Protein AF-0000000080794152 (afdb_homodimer)

Solvent-accessible surface area (backbone atoms only — not comparable to full-atom values): 25504 Å² total; per-residue (Å²): 90,45,61,63,56,52,50,54,46,45,37,73,80,30,39,64,84,64,28,57,64,90,76,50,50,65,43,78,78,38,82,53,78,50,68,40,54,34,35,38,38,38,52,56,74,42,70,65,34,49,52,49,33,61,73,71,66,41,31,27,32,39,20,33,47,50,93,55,58,63,91,72,94,69,84,49,83,88,36,44,62,61,52,52,29,52,76,67,35,24,21,33,36,14,54,43,60,17,41,44,53,59,45,28,46,50,60,47,50,74,67,30,90,64,70,64,40,59,94,72,27,33,26,65,38,85,44,29,49,44,54,45,50,50,53,50,31,69,69,57,66,52,84,63,39,38,36,28,67,10,83,91,50,54,56,77,35,60,38,58,29,31,35,37,30,49,28,64,59,66,66,93,64,93,50,58,46,18,37,34,43,29,4,44,67,52,64,69,53,50,52,51,20,24,77,39,44,14,25,36,41,32,52,40,33,57,45,41,46,52,57,39,49,65,60,51,49,53,54,48,40,70,65,36,72,84,43,48,78,42,69,53,84,63,49,69,61,69,68,42,79,80,90,44,62,64,55,54,50,52,46,45,38,74,80,30,38,65,83,66,29,56,65,89,75,50,50,64,42,77,77,38,82,54,80,49,66,40,52,33,36,37,38,37,51,56,74,42,69,65,33,48,52,49,33,60,73,70,67,41,30,26,32,41,21,34,46,49,94,56,60,60,91,72,94,70,84,49,81,89,36,44,61,61,52,52,29,51,75,67,35,24,21,33,34,14,53,44,59,16,40,43,56,60,46,29,45,51,60,46,50,73,67,34,88,65,70,66,40,60,93,73,28,33,27,63,37,86,43,29,49,43,54,45,50,50,52,50,31,68,69,56,66,53,85,64,40,38,36,28,67,10,83,91,51,53,56,77,35,59,40,59,29,31,34,36,31,47,28,63,59,66,65,93,64,92,49,59,46,18,38,35,42,29,4,44,67,52,66,69,53,50,53,50,20,26,77,40,43,14,26,38,42,32,52,41,34,56,47,41,46,52,58,40,48,66,61,51,49,53,56,49,40,70,65,36,72,84,41,49,78,42,70,55,83,61,48,69,60,67,67,41,79,82

Structure (mmCIF, N/CA/C/O backbone):
data_AF-0000000080794152-model_v1
#
loop_
_entity.id
_entity.type
_entity.pdbx_description
1 polymer 'Similarity to NGG1-INTERACTING FACTOR 3'
#
loop_
_atom_site.group_PDB
_atom_site.id
_atom_site.type_symbol
_atom_site.label_atom_id
_atom_site.label_alt_id
_atom_site.label_comp_id
_atom_site.label_asym_id
_atom_site.label_entity_id
_atom_site.label_seq_id
_atom_site.pdbx_PDB_ins_code
_atom_site.Cartn_x
_atom_site.Cartn_y
_atom_site.Cartn_z
_atom_site.occupancy
_atom_site.B_iso_or_equiv
_atom_site.auth_seq_id
_atom_site.auth_comp_id
_atom_site.auth_asym_id
_atom_site.auth_atom_id
_atom_site.pdbx_PDB_model_num
ATOM 1 N N . MET A 1 1 ? 9.07 -32.656 -22.5 1 68.69 1 MET A N 1
ATOM 2 C CA . MET A 1 1 ? 7.805 -31.953 -22.312 1 68.69 1 MET A CA 1
ATOM 3 C C . MET A 1 1 ? 8.031 -30.469 -22.078 1 68.69 1 MET A C 1
ATOM 5 O O . MET A 1 1 ? 8.945 -30.078 -21.328 1 68.69 1 MET A O 1
ATOM 9 N N . SER A 1 2 ? 7.188 -29.578 -22.812 1 87.44 2 SER A N 1
ATOM 10 C CA . SER A 1 2 ? 7.574 -28.188 -23.078 1 87.44 2 SER A CA 1
ATOM 11 C C . SER A 1 2 ? 6.754 -27.219 -22.234 1 87.44 2 SER A C 1
ATOM 13 O O . SER A 1 2 ? 5.781 -27.609 -21.594 1 87.44 2 SER A O 1
ATOM 15 N N . ILE A 1 3 ? 7.242 -26.125 -22.062 1 95.5 3 ILE A N 1
ATOM 16 C CA . ILE A 1 3 ? 6.555 -25.016 -21.406 1 95.5 3 ILE A CA 1
ATOM 17 C C . ILE A 1 3 ? 5.195 -24.797 -22.062 1 95.5 3 ILE A C 1
ATOM 19 O O . ILE A 1 3 ? 4.254 -24.328 -21.422 1 95.5 3 ILE A O 1
ATOM 23 N N . HIS A 1 4 ? 5.051 -25.234 -23.312 1 95.38 4 HIS A N 1
ATOM 24 C CA . HIS A 1 4 ? 3.791 -25.078 -24.031 1 95.38 4 HIS A CA 1
ATOM 25 C C . HIS A 1 4 ? 2.74 -26.062 -23.531 1 95.38 4 HIS A C 1
ATOM 27 O O . HIS A 1 4 ? 1.548 -25.75 -23.516 1 95.38 4 HIS A O 1
ATOM 33 N N . GLU A 1 5 ? 3.229 -27.219 -23.188 1 95.88 5 GLU A N 1
ATOM 34 C CA . GLU A 1 5 ? 2.314 -28.172 -22.578 1 95.88 5 GLU A CA 1
ATOM 35 C C . GLU A 1 5 ? 1.789 -27.641 -21.234 1 95.88 5 GLU A C 1
ATOM 37 O O . GLU A 1 5 ? 0.61 -27.812 -20.922 1 95.88 5 GLU A O 1
ATOM 42 N N . VAL A 1 6 ? 2.658 -27.047 -20.484 1 96.38 6 VAL A N 1
ATOM 43 C CA . VAL A 1 6 ? 2.285 -26.438 -19.219 1 96.38 6 VAL A CA 1
ATOM 44 C C . VAL A 1 6 ? 1.256 -25.344 -19.453 1 96.38 6 VAL A C 1
ATOM 46 O O . VAL A 1 6 ? 0.24 -25.266 -18.75 1 96.38 6 VAL A O 1
ATOM 49 N N . SER A 1 7 ? 1.511 -24.547 -20.422 1 96.19 7 SER A N 1
ATOM 50 C CA . SER A 1 7 ? 0.61 -23.469 -20.781 1 96.19 7 SER A CA 1
ATOM 51 C C . SER A 1 7 ? -0.778 -23.984 -21.125 1 96.19 7 SER A C 1
ATOM 53 O O . SER A 1 7 ? -1.786 -23.438 -20.672 1 96.19 7 SER A O 1
ATOM 55 N N . LYS A 1 8 ? -0.819 -25.031 -21.922 1 95.75 8 LYS A N 1
ATOM 56 C CA . LYS A 1 8 ? -2.088 -25.625 -22.328 1 95.75 8 LYS A CA 1
ATOM 57 C C . LYS A 1 8 ? -2.838 -26.188 -21.141 1 95.75 8 LYS A C 1
ATOM 59 O O . LYS A 1 8 ? -4.066 -26.094 -21.062 1 95.75 8 LYS A O 1
ATOM 64 N N . ALA A 1 9 ? -2.104 -26.812 -20.297 1 96.06 9 ALA A N 1
ATOM 65 C CA . ALA A 1 9 ? -2.711 -27.375 -19.094 1 96.06 9 ALA A CA 1
ATOM 66 C C . ALA A 1 9 ? -3.375 -26.297 -18.25 1 96.06 9 ALA A C 1
ATOM 68 O O . ALA A 1 9 ? -4.508 -26.453 -17.797 1 96.06 9 ALA A O 1
ATOM 69 N N . ILE A 1 10 ? -2.715 -25.172 -18.016 1 96.12 10 ILE A N 1
ATOM 70 C CA . ILE A 1 10 ? -3.254 -24.078 -17.219 1 96.12 10 ILE A CA 1
ATOM 71 C C . ILE A 1 10 ? -4.453 -23.453 -17.938 1 96.12 10 ILE A C 1
ATOM 73 O O . ILE A 1 10 ? -5.445 -23.094 -17.297 1 96.12 10 ILE A O 1
ATOM 77 N N . ASP A 1 11 ? -4.355 -23.406 -19.219 1 94.62 11 ASP A N 1
ATOM 78 C CA . ASP A 1 11 ? -5.434 -22.844 -20.031 1 94.62 11 ASP A CA 1
ATOM 79 C C . ASP A 1 11 ? -6.738 -23.609 -19.797 1 94.62 11 ASP A C 1
ATOM 81 O O . ASP A 1 11 ? -7.824 -23.047 -19.984 1 94.62 11 ASP A O 1
ATOM 85 N N . ARG A 1 12 ? -6.656 -24.828 -19.438 1 94.62 12 ARG A N 1
ATOM 86 C CA . ARG A 1 12 ? -7.836 -25.672 -19.25 1 94.62 12 ARG A CA 1
ATOM 87 C C . ARG A 1 12 ? -8.617 -25.25 -18 1 94.62 12 ARG A C 1
ATOM 89 O O . ARG A 1 12 ? -9.836 -25.453 -17.938 1 94.62 12 ARG A O 1
ATOM 96 N N . PHE A 1 13 ? -7.902 -24.625 -17.016 1 93.69 13 PHE A N 1
ATOM 97 C CA . PHE A 1 13 ? -8.648 -24.219 -15.836 1 93.69 13 PHE A CA 1
ATOM 98 C C . PHE A 1 13 ? -8.523 -22.719 -15.602 1 93.69 13 PHE A C 1
ATOM 100 O O . PHE A 1 13 ? -9.242 -22.156 -14.773 1 93.69 13 PHE A O 1
ATOM 107 N N . ALA A 1 14 ? -7.703 -22.078 -16.281 1 92.75 14 ALA A N 1
ATOM 108 C CA . ALA A 1 14 ? -7.562 -20.625 -16.281 1 92.75 14 ALA A CA 1
ATOM 109 C C . ALA A 1 14 ? -7.215 -20.109 -17.688 1 92.75 14 ALA A C 1
ATOM 111 O O . ALA A 1 14 ? -6.043 -19.891 -18 1 92.75 14 ALA A O 1
ATOM 112 N N . SER A 1 15 ? -8.156 -19.797 -18.422 1 88.69 15 SER A N 1
ATOM 113 C CA . SER A 1 15 ? -7.977 -19.438 -19.812 1 88.69 15 SER A CA 1
ATOM 114 C C . SER A 1 15 ? -7.227 -18.109 -19.953 1 88.69 15 SER A C 1
ATOM 116 O O . SER A 1 15 ? -7.629 -17.109 -19.359 1 88.69 15 SER A O 1
ATOM 118 N N . LEU A 1 16 ? -6.246 -18.125 -20.781 1 87.75 16 LEU A N 1
ATOM 119 C CA . LEU A 1 16 ? -5.438 -16.922 -20.984 1 87.75 16 LEU A CA 1
ATOM 120 C C . LEU A 1 16 ? -6.242 -15.836 -21.688 1 87.75 16 LEU A C 1
ATOM 122 O O . LEU A 1 16 ? -5.879 -14.664 -21.641 1 87.75 16 LEU A O 1
ATOM 126 N N . ARG A 1 17 ? -7.258 -16.25 -22.312 1 82.38 17 ARG A N 1
ATOM 127 C CA . ARG A 1 17 ? -8.117 -15.305 -23.016 1 82.38 17 ARG A CA 1
ATOM 128 C C . ARG A 1 17 ? -8.805 -14.359 -22.031 1 82.38 17 ARG A C 1
ATOM 130 O O . ARG A 1 17 ? -9.266 -13.281 -22.422 1 82.38 17 ARG A O 1
ATOM 137 N N . ARG A 1 18 ? -8.836 -14.789 -20.812 1 82 18 ARG A N 1
ATOM 138 C CA . ARG A 1 18 ? -9.523 -14.008 -19.781 1 82 18 ARG A CA 1
ATOM 139 C C . ARG A 1 18 ? -8.594 -12.961 -19.188 1 82 18 ARG A C 1
ATOM 141 O O . ARG A 1 18 ? -9.023 -12.117 -18.391 1 82 18 ARG A O 1
ATOM 148 N N . ALA A 1 19 ? -7.387 -12.977 -19.562 1 81.31 19 ALA A N 1
ATOM 149 C CA . ALA A 1 19 ? -6.418 -12.047 -19 1 81.31 19 ALA A CA 1
ATOM 150 C C . ALA A 1 19 ? -6.695 -10.617 -19.469 1 81.31 19 ALA A C 1
ATOM 152 O O . ALA A 1 19 ? -7.289 -10.414 -20.531 1 81.31 19 ALA A O 1
ATOM 153 N N . LYS A 1 20 ? -6.32 -9.711 -18.641 1 74.88 20 LYS A N 1
ATOM 154 C CA . LYS A 1 20 ? -6.465 -8.297 -18.984 1 74.88 20 LYS A CA 1
ATOM 155 C C . LYS A 1 20 ? -5.359 -7.852 -19.938 1 74.88 20 LYS A C 1
ATOM 157 O O . LYS A 1 20 ? -4.371 -7.25 -19.516 1 74.88 20 LYS A O 1
ATOM 162 N N . THR A 1 21 ? -5.566 -7.902 -21.141 1 70.81 21 THR A N 1
ATOM 163 C CA . THR A 1 21 ? -4.492 -7.828 -22.125 1 70.81 21 THR A CA 1
ATOM 164 C C . THR A 1 21 ? -4.109 -6.375 -22.406 1 70.81 21 THR A C 1
ATOM 166 O O . THR A 1 21 ? -3.062 -6.105 -22.984 1 70.81 21 THR A O 1
ATOM 169 N N . ASP A 1 22 ? -4.898 -5.48 -21.891 1 70.94 22 ASP A N 1
ATOM 170 C CA . ASP A 1 22 ? -4.582 -4.082 -22.156 1 70.94 22 ASP A CA 1
ATOM 171 C C . ASP A 1 22 ? -3.26 -3.68 -21.5 1 70.94 22 ASP A C 1
ATOM 173 O O . ASP A 1 22 ? -2.498 -2.891 -22.062 1 70.94 22 ASP A O 1
ATOM 177 N N . TRP A 1 23 ? -3.023 -4.223 -20.328 1 77.25 23 TRP A N 1
ATOM 178 C CA . TRP A 1 23 ? -1.806 -3.828 -19.625 1 77.25 23 TRP A CA 1
ATOM 179 C C . TRP A 1 23 ? -1.003 -5.051 -19.203 1 77.25 23 TRP A C 1
ATOM 181 O O . TRP A 1 23 ? 0.151 -4.93 -18.781 1 77.25 23 TRP A O 1
ATOM 191 N N . ASP A 1 24 ? -1.591 -6.117 -19.5 1 82.44 24 ASP A N 1
ATOM 192 C CA . ASP A 1 24 ? -1.047 -7.375 -18.984 1 82.44 24 ASP A CA 1
ATOM 193 C C . ASP A 1 24 ? -0.151 -8.047 -20.031 1 82.44 24 ASP A C 1
ATOM 195 O O . ASP A 1 24 ? -0.257 -7.762 -21.219 1 82.44 24 ASP A O 1
ATOM 199 N N . ASN A 1 25 ? 0.896 -8.859 -19.531 1 87.75 25 ASN A N 1
ATOM 200 C CA . ASN A 1 25 ? 1.755 -9.688 -20.375 1 87.75 25 ASN A CA 1
ATOM 201 C C . ASN A 1 25 ? 1.734 -11.148 -19.938 1 87.75 25 ASN A C 1
ATOM 203 O O . ASN A 1 25 ? 2.604 -11.586 -19.172 1 87.75 25 ASN A O 1
ATOM 207 N N . VAL A 1 26 ? 0.812 -11.883 -20.5 1 91.88 26 VAL A N 1
ATOM 208 C CA . VAL A 1 26 ? 0.609 -13.258 -20.078 1 91.88 26 VAL A CA 1
ATOM 209 C C . VAL A 1 26 ? 1.117 -14.219 -21.141 1 91.88 26 VAL A C 1
ATOM 211 O O . VAL A 1 26 ? 1.343 -13.82 -22.297 1 91.88 26 VAL A O 1
ATOM 214 N N . GLY A 1 27 ? 1.324 -15.484 -20.766 1 93.69 27 GLY A N 1
ATOM 215 C CA . GLY A 1 27 ? 1.751 -16.531 -21.688 1 93.69 27 GLY A CA 1
ATOM 216 C C . GLY A 1 27 ? 3.197 -16.938 -21.484 1 93.69 27 GLY A C 1
ATOM 217 O O . GLY A 1 27 ? 3.752 -16.781 -20.391 1 93.69 27 GLY A O 1
ATOM 218 N N . VAL A 1 28 ? 3.688 -17.594 -22.531 1 95.81 28 VAL A N 1
ATOM 219 C CA . VAL A 1 28 ? 5.086 -18 -22.5 1 95.81 28 VAL A CA 1
ATOM 220 C C . VAL A 1 28 ? 5.988 -16.781 -22.688 1 95.81 28 VAL A C 1
ATOM 222 O O . VAL A 1 28 ? 6.008 -16.188 -23.766 1 95.81 28 VAL A O 1
ATOM 225 N N . ILE A 1 29 ? 6.695 -16.484 -21.641 1 96.12 29 ILE A N 1
ATOM 226 C CA . ILE A 1 29 ? 7.539 -15.289 -21.688 1 96.12 29 ILE A CA 1
ATOM 227 C C . ILE A 1 29 ? 8.938 -15.656 -22.172 1 96.12 29 ILE A C 1
ATOM 229 O O . ILE A 1 29 ? 9.562 -14.906 -22.906 1 96.12 29 ILE A O 1
ATOM 233 N N . VAL A 1 30 ? 9.406 -16.797 -21.688 1 96.56 30 VAL A N 1
ATOM 234 C CA . VAL A 1 30 ? 10.703 -17.328 -22.094 1 96.56 30 VAL A CA 1
ATOM 235 C C . VAL A 1 30 ? 10.539 -18.781 -22.562 1 96.56 30 VAL A C 1
ATOM 237 O O . VAL A 1 30 ? 10.031 -19.625 -21.812 1 96.56 30 VAL A O 1
ATOM 240 N N . ASP A 1 31 ? 10.906 -19.047 -23.766 1 96.81 31 ASP A N 1
ATOM 241 C CA . ASP A 1 31 ? 11.031 -20.391 -24.312 1 96.81 31 ASP A CA 1
ATOM 242 C C . ASP A 1 31 ? 12.469 -20.688 -24.719 1 96.81 31 ASP A C 1
ATOM 244 O O . ASP A 1 31 ? 12.906 -20.312 -25.797 1 96.81 31 ASP A O 1
ATOM 248 N N . SER A 1 32 ? 13.117 -21.359 -23.844 1 95.38 32 SER A N 1
ATOM 249 C CA . SER A 1 32 ? 14.523 -21.672 -24.094 1 95.38 32 SER A CA 1
ATOM 250 C C . SER A 1 32 ? 14.672 -22.938 -24.938 1 95.38 32 SER A C 1
ATOM 252 O O . SER A 1 32 ? 15.781 -23.266 -25.359 1 95.38 32 SER A O 1
ATOM 254 N N . GLY A 1 33 ? 13.609 -23.625 -25.125 1 94.31 33 GLY A N 1
ATOM 255 C CA . GLY A 1 33 ? 13.625 -24.828 -25.922 1 94.31 33 GLY A CA 1
ATOM 256 C C . GLY A 1 33 ? 13.914 -26.078 -25.125 1 94.31 33 GLY A C 1
ATOM 257 O O . GLY A 1 33 ? 13.883 -27.188 -25.656 1 94.31 33 GLY A O 1
ATOM 258 N N . THR A 1 34 ? 14.133 -25.891 -23.875 1 95.56 34 THR A N 1
ATOM 259 C CA . THR A 1 34 ? 14.461 -27.016 -23.016 1 95.56 34 THR A CA 1
ATOM 260 C C . THR A 1 34 ? 13.203 -27.812 -22.656 1 95.56 34 THR A C 1
ATOM 262 O O . THR A 1 34 ? 12.125 -27.234 -22.5 1 95.56 34 THR A O 1
ATOM 265 N N . GLN A 1 35 ? 13.469 -29.141 -22.531 1 95.38 35 GLN A N 1
ATOM 266 C CA . GLN A 1 35 ? 12.391 -30.031 -22.094 1 95.38 35 GLN A CA 1
ATOM 267 C C . GLN A 1 35 ? 12.625 -30.531 -20.672 1 95.38 35 GLN A C 1
ATOM 269 O O . GLN A 1 35 ? 13.766 -30.797 -20.281 1 95.38 35 GLN A O 1
ATOM 274 N N . ASP A 1 36 ? 11.516 -30.531 -19.906 1 95.56 36 ASP A N 1
ATOM 275 C CA . ASP A 1 36 ? 11.594 -30.953 -18.516 1 95.56 36 ASP A CA 1
ATOM 276 C C . ASP A 1 36 ? 10.219 -31.375 -17.984 1 95.56 36 ASP A C 1
ATOM 278 O O . ASP A 1 36 ? 9.195 -30.875 -18.469 1 95.56 36 ASP A O 1
ATOM 282 N N . LYS A 1 37 ? 10.211 -32.281 -17.062 1 96.44 37 LYS A N 1
ATOM 283 C CA . LYS A 1 37 ? 8.961 -32.719 -16.469 1 96.44 37 LYS A CA 1
ATOM 284 C C . LYS A 1 37 ? 8.797 -32.156 -15.055 1 96.44 37 LYS A C 1
ATOM 286 O O . LYS A 1 37 ? 7.977 -32.625 -14.273 1 96.44 37 LYS A O 1
ATOM 291 N N . LYS A 1 38 ? 9.602 -31.172 -14.734 1 97.69 38 LYS A N 1
ATOM 292 C CA . LYS A 1 38 ? 9.492 -30.469 -13.461 1 97.69 38 LYS A CA 1
ATOM 293 C C . LYS A 1 38 ? 8.977 -29.062 -13.656 1 97.69 38 LYS A C 1
ATOM 295 O O . LYS A 1 38 ? 9.305 -28.406 -14.648 1 97.69 38 LYS A O 1
ATOM 300 N N . ILE A 1 39 ? 8.164 -28.625 -12.727 1 98.25 39 ILE A N 1
ATOM 301 C CA . ILE A 1 39 ? 7.617 -27.281 -12.727 1 98.25 39 ILE A CA 1
ATOM 302 C C . ILE A 1 39 ? 7.84 -26.625 -11.367 1 98.25 39 ILE A C 1
ATOM 304 O O . ILE A 1 39 ? 7.645 -27.266 -10.328 1 98.25 39 ILE A O 1
ATOM 308 N N . LEU A 1 40 ? 8.289 -25.469 -11.344 1 98.62 40 LEU A N 1
ATOM 309 C CA . LEU A 1 40 ? 8.305 -24.656 -10.133 1 98.62 40 LEU A CA 1
ATOM 310 C C . LEU A 1 40 ? 7.238 -23.562 -10.195 1 98.62 40 LEU A C 1
ATOM 312 O O . LEU A 1 40 ? 7.23 -22.75 -11.125 1 98.62 40 LEU A O 1
ATOM 316 N N . LEU A 1 41 ? 6.336 -23.625 -9.227 1 98.56 41 LEU A N 1
ATOM 317 C CA . LEU A 1 41 ? 5.305 -22.594 -9.078 1 98.56 41 LEU A CA 1
ATOM 318 C C . LEU A 1 41 ? 5.758 -21.5 -8.125 1 98.56 41 LEU A C 1
ATOM 320 O O . LEU A 1 41 ? 6.285 -21.781 -7.047 1 98.56 41 LEU A O 1
ATOM 324 N N . THR A 1 42 ? 5.555 -20.25 -8.555 1 98.75 42 THR A N 1
ATOM 325 C CA . THR A 1 42 ? 5.949 -19.109 -7.723 1 98.75 42 THR A CA 1
ATOM 326 C C . THR A 1 42 ? 5.094 -17.891 -8.039 1 98.75 42 THR A C 1
ATOM 328 O O . THR A 1 42 ? 4.457 -17.828 -9.086 1 98.75 42 THR A O 1
ATOM 331 N N . ILE A 1 43 ? 5.016 -16.938 -7.113 1 98.75 43 ILE A N 1
ATOM 332 C CA . ILE A 1 43 ? 4.348 -15.672 -7.383 1 98.75 43 ILE A CA 1
ATOM 333 C C . ILE A 1 43 ? 5.312 -14.727 -8.086 1 98.75 43 ILE A C 1
ATOM 335 O O . ILE A 1 43 ? 5.047 -14.281 -9.211 1 98.75 43 ILE A O 1
ATOM 339 N N . ASP A 1 44 ? 6.402 -14.5 -7.402 1 98.5 44 ASP A N 1
ATOM 340 C CA . ASP A 1 44 ? 7.445 -13.633 -7.949 1 98.5 44 ASP A CA 1
ATOM 341 C C . ASP A 1 44 ? 8.711 -14.438 -8.258 1 98.5 44 ASP A C 1
ATOM 343 O O . ASP A 1 44 ? 9.266 -15.086 -7.375 1 98.5 44 ASP A O 1
ATOM 347 N N . LEU A 1 45 ? 9.117 -14.391 -9.484 1 98.31 45 LEU A N 1
ATOM 348 C CA . LEU A 1 45 ? 10.398 -14.992 -9.844 1 98.31 45 LEU A CA 1
ATOM 349 C C . LEU A 1 45 ? 11.547 -14.023 -9.57 1 98.31 45 LEU A C 1
ATOM 351 O O . LEU A 1 45 ? 11.984 -13.305 -10.477 1 98.31 45 LEU A O 1
ATOM 355 N N . THR A 1 46 ? 12.016 -14.094 -8.367 1 96.94 46 THR A N 1
ATOM 356 C CA . THR A 1 46 ? 13.125 -13.266 -7.918 1 96.94 46 THR A CA 1
ATOM 357 C C . THR A 1 46 ? 14.445 -14.016 -8.023 1 96.94 46 THR A C 1
ATOM 359 O O . THR A 1 46 ? 14.469 -15.188 -8.43 1 96.94 46 THR A O 1
ATOM 362 N N . GLU A 1 47 ? 15.523 -13.328 -7.668 1 95.62 47 GLU A N 1
ATOM 363 C CA . GLU A 1 47 ? 16.844 -13.953 -7.746 1 95.62 47 GLU A CA 1
ATOM 364 C C . GLU A 1 47 ? 16.922 -15.188 -6.848 1 95.62 47 GLU A C 1
ATOM 366 O O . GLU A 1 47 ? 17.391 -16.25 -7.281 1 95.62 47 GLU A O 1
ATOM 371 N N . PRO A 1 48 ? 16.406 -15.078 -5.594 1 96.88 48 PRO A N 1
ATOM 372 C CA . PRO A 1 48 ? 16.438 -16.281 -4.754 1 96.88 48 PRO A CA 1
ATOM 373 C C . PRO A 1 48 ? 15.633 -17.438 -5.348 1 96.88 48 PRO A C 1
ATOM 375 O O . PRO A 1 48 ? 16.031 -18.594 -5.227 1 96.88 48 PRO A O 1
ATOM 378 N N . VAL A 1 49 ? 14.57 -17.125 -6.023 1 98.25 49 VAL A N 1
ATOM 379 C CA . VAL A 1 49 ? 13.734 -18.156 -6.625 1 98.25 49 VAL A CA 1
ATOM 380 C C . VAL A 1 49 ? 14.445 -18.766 -7.84 1 98.25 49 VAL A C 1
ATOM 382 O O . VAL A 1 49 ? 14.375 -19.969 -8.07 1 98.25 49 VAL A O 1
ATOM 385 N N . LEU A 1 50 ? 15.062 -17.906 -8.617 1 98.25 50 LEU A N 1
ATOM 386 C CA . LEU A 1 50 ? 15.852 -18.406 -9.742 1 98.25 50 LEU A CA 1
ATOM 387 C C . LEU A 1 50 ? 16.938 -19.359 -9.266 1 98.25 50 LEU A C 1
ATOM 389 O O . LEU A 1 50 ? 17.125 -20.422 -9.852 1 98.25 50 LEU A O 1
ATOM 393 N N . GLU A 1 51 ? 17.609 -18.953 -8.227 1 97.81 51 GLU A N 1
ATOM 394 C CA . GLU A 1 51 ? 18.625 -19.828 -7.652 1 97.81 51 GLU A CA 1
ATOM 395 C C . GLU A 1 51 ? 18.031 -21.156 -7.203 1 97.81 51 GLU A C 1
ATOM 397 O O . GLU A 1 51 ? 18.656 -22.219 -7.379 1 97.81 51 GLU A O 1
ATOM 402 N N . GLU A 1 52 ? 16.875 -21.094 -6.621 1 98.31 52 GLU A N 1
ATOM 403 C CA . GLU A 1 52 ? 16.156 -22.297 -6.223 1 98.31 52 GLU A CA 1
ATOM 404 C C . GLU A 1 52 ? 15.883 -23.203 -7.426 1 98.31 52 GLU A C 1
ATOM 406 O O . GLU A 1 52 ? 16.062 -24.422 -7.348 1 98.31 52 GLU A O 1
ATOM 411 N N . CYS A 1 53 ? 15.461 -22.641 -8.5 1 97.44 53 CYS A N 1
ATOM 412 C CA . CYS A 1 53 ? 15.188 -23.359 -9.734 1 97.44 53 CYS A CA 1
ATOM 413 C C . CYS A 1 53 ? 16.438 -24.078 -10.242 1 97.44 53 CYS A C 1
ATOM 415 O O . CYS A 1 53 ? 16.391 -25.25 -10.586 1 97.44 53 CYS A O 1
ATOM 417 N N . ILE A 1 54 ? 17.531 -23.328 -10.25 1 97.81 54 ILE A N 1
ATOM 418 C CA . ILE A 1 54 ? 18.812 -23.859 -10.727 1 97.81 54 ILE A CA 1
ATOM 419 C C . ILE A 1 54 ? 19.25 -25.016 -9.836 1 97.81 54 ILE A C 1
ATOM 421 O O . ILE A 1 54 ? 19.641 -26.078 -10.328 1 97.81 54 ILE A O 1
ATOM 425 N N . HIS A 1 55 ? 19.125 -24.828 -8.578 1 98 55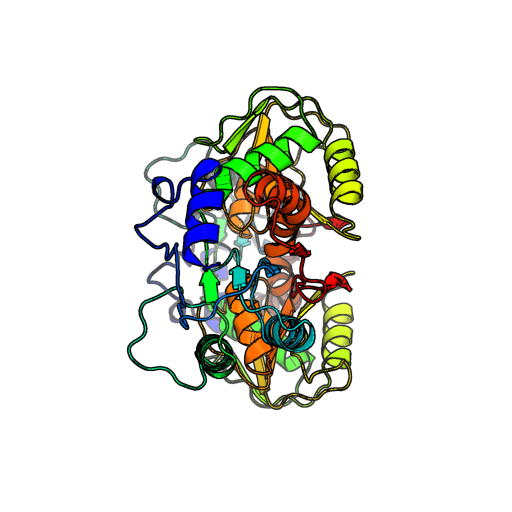 HIS A N 1
ATOM 426 C CA . HIS A 1 55 ? 19.531 -25.828 -7.605 1 98 55 HIS A CA 1
ATOM 427 C C . HIS A 1 55 ? 18.703 -27.109 -7.742 1 98 55 HIS A C 1
ATOM 429 O O . HIS A 1 55 ? 19.25 -28.219 -7.633 1 98 55 HIS A O 1
ATOM 435 N N . LEU A 1 56 ? 17.406 -26.984 -7.996 1 97.69 56 LEU A N 1
ATOM 436 C CA . LEU A 1 56 ? 16.5 -28.109 -8.094 1 97.69 56 LEU A CA 1
ATOM 437 C C . LEU A 1 56 ? 16.578 -28.75 -9.477 1 97.69 56 LEU A C 1
ATOM 439 O O . LEU A 1 56 ? 16.016 -29.828 -9.695 1 97.69 56 LEU A O 1
ATOM 443 N N . GLY A 1 57 ? 17.266 -28.062 -10.406 1 97.38 57 GLY A N 1
ATOM 444 C CA . GLY A 1 57 ? 17.344 -28.547 -11.773 1 97.38 57 GLY A CA 1
ATOM 445 C C . GLY A 1 57 ? 16.047 -28.438 -12.531 1 97.38 57 GLY A C 1
ATOM 446 O O . GLY A 1 57 ? 15.781 -29.234 -13.438 1 97.38 57 GLY A O 1
ATOM 447 N N . VAL A 1 58 ? 15.18 -27.531 -12.141 1 97.81 58 VAL A N 1
ATOM 448 C CA . VAL A 1 58 ? 13.891 -27.328 -12.789 1 97.81 58 VAL A CA 1
ATOM 449 C C . VAL A 1 58 ? 14.07 -26.438 -14.023 1 97.81 58 VAL A C 1
ATOM 451 O O . VAL A 1 58 ? 14.789 -25.438 -13.977 1 97.81 58 VAL A O 1
ATOM 454 N N . LYS A 1 59 ? 13.359 -26.844 -15.102 1 98.12 59 LYS A N 1
ATOM 455 C CA . LYS A 1 59 ? 13.539 -26.062 -16.328 1 98.12 59 LYS A CA 1
ATOM 456 C C . LYS A 1 59 ? 12.242 -25.391 -16.734 1 98.12 59 LYS A C 1
ATOM 458 O O . LYS A 1 59 ? 12.219 -24.641 -17.719 1 98.12 59 LYS A O 1
ATOM 463 N N . ASN A 1 60 ? 11.094 -25.625 -16.078 1 98.38 60 ASN A N 1
ATOM 464 C CA . ASN A 1 60 ? 9.836 -24.922 -16.312 1 98.38 60 ASN A CA 1
ATOM 465 C C . ASN A 1 60 ? 9.367 -24.172 -15.078 1 98.38 60 ASN A C 1
ATOM 467 O O . ASN A 1 60 ? 9.148 -24.781 -14.023 1 98.38 60 ASN A O 1
ATOM 471 N N . VAL A 1 61 ? 9.234 -22.859 -15.25 1 98.69 61 VAL A N 1
ATOM 472 C CA . VAL A 1 61 ? 8.734 -22.047 -14.156 1 98.69 61 VAL A CA 1
ATOM 473 C C . VAL A 1 61 ? 7.371 -21.453 -14.523 1 98.69 61 VAL A C 1
ATOM 475 O O . VAL A 1 61 ? 7.191 -20.953 -15.633 1 98.69 61 VAL A O 1
ATOM 478 N N . VAL A 1 62 ? 6.434 -21.625 -13.656 1 98.44 62 VAL A N 1
ATOM 479 C CA . VAL A 1 62 ? 5.188 -20.875 -13.719 1 98.44 62 VAL A CA 1
ATOM 480 C C . VAL A 1 62 ? 5.223 -19.734 -12.695 1 98.44 62 VAL A C 1
ATOM 482 O O . VAL A 1 62 ? 5.055 -19.953 -11.5 1 98.44 62 VAL A O 1
ATOM 485 N N . ALA A 1 63 ? 5.469 -18.594 -13.172 1 98.5 63 ALA A N 1
ATOM 486 C CA . ALA A 1 63 ? 5.48 -17.391 -12.344 1 98.5 63 ALA A CA 1
ATOM 487 C C . ALA A 1 63 ? 4.188 -16.609 -12.5 1 98.5 63 ALA A C 1
ATOM 489 O O . ALA A 1 63 ? 3.832 -16.203 -13.609 1 98.5 63 ALA A O 1
ATOM 490 N N . TYR A 1 64 ? 3.561 -16.375 -11.398 1 98.38 64 TYR A N 1
ATOM 491 C CA . TYR A 1 64 ? 2.307 -15.633 -11.477 1 98.38 64 TYR A CA 1
ATOM 492 C C . TYR A 1 64 ? 2.531 -14.25 -12.078 1 98.38 64 TYR A C 1
ATOM 494 O O . TYR A 1 64 ? 1.865 -13.867 -13.047 1 98.38 64 TYR A O 1
ATOM 502 N N . HIS A 1 65 ? 3.471 -13.492 -11.5 1 97.88 65 HIS A N 1
ATOM 503 C CA . HIS A 1 65 ? 3.807 -12.188 -12.055 1 97.88 65 HIS A CA 1
ATOM 504 C C . HIS A 1 65 ? 4.758 -12.312 -13.234 1 97.88 65 HIS A C 1
ATOM 506 O O . HIS A 1 65 ? 5.703 -13.102 -13.203 1 97.88 65 HIS A O 1
ATOM 512 N N . PRO A 1 66 ? 4.555 -11.508 -14.273 1 95.75 66 PRO A N 1
ATOM 513 C CA . PRO A 1 66 ? 5.469 -11.547 -15.422 1 95.75 66 PRO A CA 1
ATOM 514 C C . PRO A 1 66 ? 6.848 -10.977 -15.086 1 95.75 66 PRO A C 1
ATOM 516 O O . PRO A 1 66 ? 6.953 -10 -14.344 1 95.75 66 PRO A O 1
ATOM 519 N N . ILE A 1 67 ? 7.848 -11.625 -15.656 1 95.25 67 ILE A N 1
ATOM 520 C CA . ILE A 1 67 ? 9.203 -11.117 -15.484 1 95.25 67 ILE A CA 1
ATOM 521 C C . ILE A 1 67 ? 9.508 -10.078 -16.562 1 95.25 67 ILE A C 1
ATOM 523 O O . ILE A 1 67 ? 10.516 -9.375 -16.484 1 95.25 67 ILE A O 1
ATOM 527 N N . ILE A 1 68 ? 8.711 -10.047 -17.531 1 92.69 68 ILE A N 1
ATOM 528 C CA . ILE A 1 68 ? 8.641 -8.961 -18.5 1 92.69 68 ILE A CA 1
ATOM 529 C C . ILE A 1 68 ? 7.219 -8.406 -18.547 1 92.69 68 ILE A C 1
ATOM 531 O O . ILE A 1 68 ? 6.328 -8.992 -19.172 1 92.69 68 ILE A O 1
ATOM 535 N N . PHE A 1 69 ? 7.082 -7.273 -17.875 1 87.88 69 PHE A N 1
ATOM 536 C CA . PHE A 1 69 ? 5.738 -6.715 -17.781 1 87.88 69 PHE A CA 1
ATOM 537 C C . PHE A 1 69 ? 5.465 -5.785 -18.969 1 87.88 69 PHE A C 1
ATOM 539 O O . PHE A 1 69 ? 4.371 -5.805 -19.531 1 87.88 69 PHE A O 1
ATOM 546 N N . LYS A 1 70 ? 6.465 -5.059 -19.312 1 86.5 70 LYS A N 1
ATOM 547 C CA . LYS A 1 70 ? 6.414 -4.184 -20.484 1 86.5 70 LYS A CA 1
ATOM 548 C C . LYS A 1 70 ? 7.477 -4.566 -21.5 1 86.5 70 LYS A C 1
ATOM 550 O O . LYS A 1 70 ? 8.547 -5.062 -21.141 1 86.5 70 LYS A O 1
ATOM 555 N N . ALA A 1 71 ? 7.137 -4.25 -22.688 1 88.94 71 ALA A N 1
ATOM 556 C CA . ALA A 1 71 ? 8.062 -4.578 -23.766 1 88.94 71 ALA A CA 1
ATOM 557 C C . ALA A 1 71 ? 9.445 -3.992 -23.5 1 88.94 71 ALA A C 1
ATOM 559 O O . ALA A 1 71 ? 9.562 -2.865 -23.016 1 88.94 71 ALA A O 1
ATOM 560 N N . VAL A 1 72 ? 10.359 -4.805 -23.812 1 91.19 72 VAL A N 1
ATOM 561 C CA . VAL A 1 72 ? 11.734 -4.371 -23.578 1 91.19 72 VAL A CA 1
ATOM 562 C C . VAL A 1 72 ? 12.477 -4.266 -24.922 1 91.19 72 VAL A C 1
ATOM 564 O O . VAL A 1 72 ? 12.234 -5.059 -25.828 1 91.19 72 VAL A O 1
ATOM 567 N N . LYS A 1 73 ? 13.414 -3.227 -25.031 1 88.62 73 LYS A N 1
ATOM 568 C CA . LYS A 1 73 ? 14.234 -3.023 -26.219 1 88.62 73 LYS A CA 1
ATOM 569 C C . LYS A 1 73 ? 15.656 -3.527 -26 1 88.62 73 LYS A C 1
ATOM 571 O O . LYS A 1 73 ? 16.406 -3.723 -26.969 1 88.62 73 LYS A O 1
ATOM 576 N N . LYS A 1 74 ? 16.016 -3.645 -24.797 1 88 74 LYS A N 1
ATOM 577 C CA . LYS A 1 74 ? 17.344 -4.086 -24.406 1 88 74 LYS A CA 1
ATOM 578 C C . LYS A 1 74 ? 17.281 -5.023 -23.203 1 88 74 LYS A C 1
ATOM 580 O O . LYS A 1 74 ? 16.375 -4.91 -22.375 1 88 74 LYS A O 1
ATOM 585 N N . LEU A 1 75 ? 18.109 -5.98 -23.188 1 89.75 75 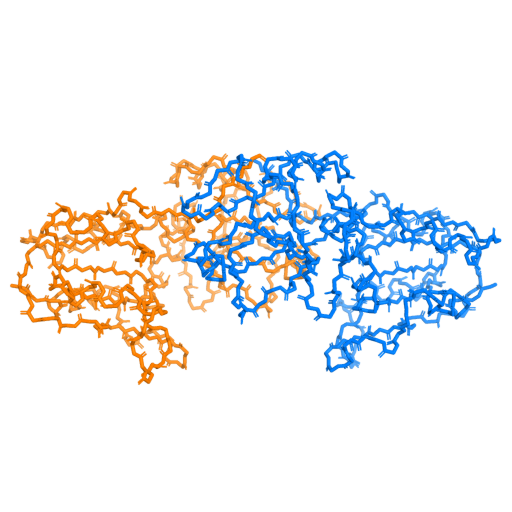LEU A N 1
ATOM 586 C CA . LEU A 1 75 ? 18.25 -6.871 -22.031 1 89.75 75 LEU A CA 1
ATOM 587 C C . LEU A 1 75 ? 19.531 -6.566 -21.281 1 89.75 75 LEU A C 1
ATOM 589 O O . LEU A 1 75 ? 20.609 -7.059 -21.641 1 89.75 75 LEU A O 1
ATOM 593 N N . GLY A 1 76 ? 19.406 -5.773 -20.312 1 87.12 76 GLY A N 1
ATOM 594 C CA . GLY A 1 76 ? 20.547 -5.391 -19.5 1 87.12 76 GLY A CA 1
ATOM 595 C C . GLY A 1 76 ? 20.391 -5.781 -18.047 1 87.12 76 GLY A C 1
ATOM 596 O O . GLY A 1 76 ? 19.828 -6.828 -17.734 1 87.12 76 GLY A O 1
ATOM 597 N N . SER A 1 77 ? 21.016 -5.039 -17.234 1 82.88 77 SER A N 1
ATOM 598 C CA . SER A 1 77 ? 21.062 -5.352 -15.812 1 82.88 77 SER A CA 1
ATOM 599 C C . SER A 1 77 ? 19.656 -5.355 -15.203 1 82.88 77 SER A C 1
ATOM 601 O O . SER A 1 77 ? 19.391 -6.117 -14.273 1 82.88 77 SER A O 1
ATOM 603 N N . LYS A 1 78 ? 18.797 -4.676 -15.82 1 81.88 78 LYS A N 1
ATOM 604 C CA . LYS A 1 78 ? 17.422 -4.605 -15.328 1 81.88 78 LYS A CA 1
ATOM 605 C C . LYS A 1 78 ? 16.656 -5.891 -15.625 1 81.88 78 LYS A C 1
ATOM 607 O O . LYS A 1 78 ? 15.656 -6.195 -14.969 1 81.88 78 LYS A O 1
ATOM 612 N N . GLU A 1 79 ? 17.047 -6.566 -16.562 1 91.19 79 GLU A N 1
ATOM 613 C CA . GLU A 1 79 ? 16.406 -7.805 -16.984 1 91.19 79 GLU A CA 1
ATOM 614 C C . GLU A 1 79 ? 17.219 -9.023 -16.562 1 91.19 79 GLU A C 1
ATOM 616 O O . GLU A 1 79 ? 17.25 -10.031 -17.266 1 91.19 79 GLU A O 1
ATOM 621 N N . SER A 1 80 ? 17.891 -8.93 -15.477 1 92.5 80 SER A N 1
ATOM 622 C CA . SER A 1 80 ? 18.797 -9.961 -15.008 1 92.5 80 SER A CA 1
ATOM 623 C C . SER A 1 80 ? 18.078 -11.297 -14.844 1 92.5 80 SER A C 1
ATOM 625 O O . SER A 1 80 ? 18.672 -12.359 -15.102 1 92.5 80 SER A O 1
ATOM 627 N N . ILE A 1 81 ? 16.875 -11.266 -14.438 1 96 81 ILE A N 1
ATOM 628 C CA . ILE A 1 81 ? 16.125 -12.5 -14.234 1 96 81 ILE A CA 1
ATOM 629 C C . ILE A 1 81 ? 15.891 -13.188 -15.578 1 96 81 ILE A C 1
ATOM 631 O O . ILE A 1 81 ? 16.062 -14.398 -15.703 1 96 81 ILE A O 1
ATOM 635 N N . VAL A 1 82 ? 15.523 -12.406 -16.562 1 96 82 VAL A N 1
ATOM 636 C CA . VAL A 1 82 ? 15.305 -12.938 -17.906 1 96 82 VAL A CA 1
ATOM 637 C C . VAL A 1 82 ? 16.594 -13.578 -18.438 1 96 82 VAL A C 1
ATOM 639 O O . VAL A 1 82 ? 16.578 -14.711 -18.906 1 96 82 VAL A O 1
ATOM 642 N N . ILE A 1 83 ? 17.656 -12.844 -18.281 1 96.25 83 ILE A N 1
ATOM 643 C CA . ILE A 1 83 ? 18.969 -13.312 -18.734 1 96.25 83 ILE A CA 1
ATOM 644 C C . ILE A 1 83 ? 19.344 -14.594 -18 1 96.25 83 ILE A C 1
ATOM 646 O O . ILE A 1 83 ? 19.797 -15.562 -18.609 1 96.25 83 ILE A O 1
ATOM 650 N N . GLY A 1 84 ? 19.109 -14.57 -16.703 1 97.12 84 GLY A N 1
ATOM 651 C CA . GLY A 1 84 ? 19.406 -15.75 -15.898 1 97.12 84 GLY A CA 1
ATOM 652 C C . GLY A 1 84 ? 18.625 -16.969 -16.328 1 97.12 84 GLY A C 1
ATOM 653 O O . GLY A 1 84 ? 19.172 -18.078 -16.406 1 97.12 84 GLY A O 1
ATOM 654 N N . CYS A 1 85 ? 17.391 -16.797 -16.641 1 97.62 85 CYS A N 1
ATOM 655 C CA . CYS A 1 85 ? 16.562 -17.906 -17.109 1 97.62 85 CYS A CA 1
ATOM 656 C C . CYS A 1 85 ? 17.109 -18.469 -18.422 1 97.62 85 CYS A C 1
ATOM 658 O O . CYS A 1 85 ? 17.297 -19.688 -18.547 1 97.62 85 CYS A O 1
ATOM 660 N N . ILE A 1 86 ? 17.422 -17.625 -19.328 1 96.44 86 ILE A N 1
ATOM 661 C CA . ILE A 1 86 ? 17.891 -18.031 -20.641 1 96.44 86 ILE A CA 1
ATOM 662 C C . ILE A 1 86 ? 19.219 -18.766 -20.516 1 96.44 86 ILE A C 1
ATOM 664 O O . ILE A 1 86 ? 19.406 -19.844 -21.078 1 96.44 86 ILE A O 1
ATOM 668 N N . LYS A 1 87 ? 20.094 -18.203 -19.734 1 97.25 87 LYS A N 1
ATOM 669 C CA . LYS A 1 87 ? 21.422 -18.766 -19.562 1 97.25 87 LYS A CA 1
ATOM 670 C C . LYS A 1 87 ? 21.344 -20.188 -18.984 1 97.25 87 LYS A C 1
ATOM 672 O O . LYS A 1 87 ? 22.219 -21.016 -19.234 1 97.25 87 LYS A O 1
ATOM 677 N N . ASN A 1 88 ? 20.312 -20.438 -18.266 1 98 88 ASN A N 1
ATOM 678 C CA . ASN A 1 88 ? 20.219 -21.719 -17.562 1 98 88 ASN A CA 1
ATOM 679 C C . ASN A 1 88 ? 19.188 -22.641 -18.219 1 98 88 ASN A C 1
ATOM 681 O O . ASN A 1 88 ? 18.812 -23.656 -17.641 1 98 88 ASN A O 1
ATOM 685 N N . GLY A 1 89 ? 18.703 -22.25 -19.375 1 97.69 89 GLY A N 1
ATOM 686 C CA . GLY A 1 89 ? 17.766 -23.078 -20.109 1 97.69 89 GLY A CA 1
ATOM 687 C C . GLY A 1 89 ? 16.406 -23.188 -19.438 1 97.69 89 GLY A C 1
ATOM 688 O O . GLY A 1 89 ? 15.758 -24.234 -19.516 1 97.69 89 GLY A O 1
ATOM 689 N N . ILE A 1 90 ? 16.047 -22.156 -18.719 1 98.12 90 ILE A N 1
ATOM 690 C CA . ILE A 1 90 ? 14.797 -22.172 -17.969 1 98.12 90 ILE A CA 1
ATOM 691 C C . ILE A 1 90 ? 13.695 -21.5 -18.797 1 98.12 90 ILE A C 1
ATOM 693 O O . ILE A 1 90 ? 13.883 -20.406 -19.328 1 98.12 90 ILE A O 1
ATOM 697 N N . ASN A 1 91 ? 12.555 -22.188 -18.922 1 98.31 91 ASN A N 1
ATOM 698 C CA . ASN A 1 91 ? 11.344 -21.641 -19.516 1 98.31 91 ASN A CA 1
ATOM 699 C C . ASN A 1 91 ? 10.461 -20.953 -18.469 1 98.31 91 ASN A C 1
ATOM 701 O O . ASN A 1 91 ? 10.438 -21.375 -17.312 1 98.31 91 ASN A O 1
ATOM 705 N N . VAL A 1 92 ? 9.75 -19.875 -18.938 1 98.44 92 VAL A N 1
ATOM 706 C CA . VAL A 1 92 ? 8.867 -19.188 -18 1 98.44 92 VAL A CA 1
ATOM 707 C C . VAL A 1 92 ? 7.496 -18.969 -18.641 1 98.44 92 VAL A C 1
ATOM 709 O O . VAL A 1 92 ? 7.395 -18.438 -19.75 1 98.44 92 VAL A O 1
ATOM 712 N N . PHE A 1 93 ? 6.504 -19.438 -17.938 1 97.81 93 PHE A N 1
ATOM 713 C CA . PHE A 1 93 ? 5.109 -19.156 -18.281 1 97.81 93 PHE A CA 1
ATOM 714 C C . PHE A 1 93 ? 4.449 -18.297 -17.203 1 97.81 93 PHE A C 1
ATOM 716 O O . PHE A 1 93 ? 4.684 -18.516 -16 1 97.81 93 PHE A O 1
ATOM 723 N N . THR A 1 94 ? 3.648 -17.328 -17.625 1 97.19 94 THR A N 1
ATOM 724 C CA . THR A 1 94 ? 2.963 -16.438 -16.703 1 97.19 94 THR A CA 1
ATOM 725 C C . THR A 1 94 ? 1.467 -16.391 -17 1 97.19 94 THR A C 1
ATOM 727 O O . THR A 1 94 ? 1.049 -15.906 -18.047 1 97.19 94 THR A O 1
ATOM 730 N N . PRO A 1 95 ? 0.693 -16.781 -16.047 1 96.31 95 PRO A N 1
ATOM 731 C CA . PRO A 1 95 ? -0.757 -16.656 -16.219 1 96.31 95 PRO A CA 1
ATOM 732 C C . PRO A 1 95 ? -1.298 -15.312 -15.758 1 96.31 95 PRO A C 1
ATOM 734 O O . PRO A 1 95 ? -2.234 -14.781 -16.359 1 96.31 95 PRO A O 1
ATOM 737 N N . HIS A 1 96 ? -0.771 -14.758 -14.68 1 95.12 96 HIS A N 1
ATOM 738 C CA . HIS A 1 96 ? -1.102 -13.477 -14.055 1 95.12 96 HIS A CA 1
ATOM 739 C C . HIS A 1 96 ? -2.609 -13.32 -13.891 1 95.12 96 HIS A C 1
ATOM 741 O O . HIS A 1 96 ? -3.244 -14.086 -13.164 1 95.12 96 HIS A O 1
ATOM 747 N N . SER A 1 97 ? -3.256 -12.391 -14.664 1 93.81 97 SER A N 1
ATOM 748 C CA . SER A 1 97 ? -4.645 -12.023 -14.406 1 93.81 97 SER A CA 1
ATOM 749 C C . SER A 1 97 ? -5.602 -13.125 -14.844 1 93.81 97 SER A C 1
ATOM 751 O O . SER A 1 97 ? -6.758 -13.156 -14.406 1 93.81 97 SER A O 1
ATOM 753 N N . ALA A 1 98 ? -5.141 -14.031 -15.68 1 94.06 98 ALA A N 1
ATOM 754 C CA . ALA A 1 98 ? -5.977 -15.156 -16.094 1 94.06 98 ALA A CA 1
ATOM 755 C C . ALA A 1 98 ? -6.324 -16.047 -14.898 1 94.06 98 ALA A C 1
ATOM 757 O O . ALA A 1 98 ? -7.352 -16.734 -14.906 1 94.06 98 ALA A O 1
ATOM 758 N N . LEU A 1 99 ? -5.527 -16.016 -13.898 1 96.19 99 LEU A N 1
ATOM 759 C CA . LEU A 1 99 ? -5.738 -16.875 -12.727 1 96.19 99 LEU A CA 1
ATOM 760 C C . LEU A 1 99 ? -6.582 -16.156 -11.68 1 96.19 99 LEU A C 1
ATOM 762 O O . LEU A 1 99 ? -7.055 -16.766 -10.727 1 96.19 99 LEU A O 1
ATOM 766 N N . ASP A 1 100 ? -6.793 -14.875 -11.812 1 96.25 100 ASP A N 1
ATOM 767 C CA . ASP A 1 100 ? -7.441 -14.062 -10.789 1 96.25 100 ASP A CA 1
ATOM 768 C C . ASP A 1 100 ? -8.797 -14.648 -10.398 1 96.25 100 ASP A C 1
ATOM 770 O O . ASP A 1 100 ? -9.109 -14.789 -9.219 1 96.25 100 ASP A O 1
ATOM 774 N N . PRO A 1 101 ? -9.625 -14.984 -11.383 1 95.94 101 PRO A N 1
ATOM 775 C CA . PRO A 1 101 ? -10.938 -15.516 -11.016 1 95.94 101 PRO A CA 1
ATOM 776 C C . PRO A 1 101 ? -10.852 -16.766 -10.141 1 95.94 101 PRO A C 1
ATOM 778 O O . PRO A 1 101 ? -11.578 -16.891 -9.156 1 95.94 101 PRO A O 1
ATOM 781 N N . LEU A 1 102 ? -9.969 -17.609 -10.469 1 96.56 102 LEU A N 1
ATOM 782 C CA . LEU A 1 102 ? -9.781 -18.844 -9.703 1 96.56 102 LEU A CA 1
ATOM 783 C C . LEU A 1 102 ? -9.289 -18.531 -8.289 1 96.56 102 LEU A C 1
ATOM 785 O O . LEU A 1 102 ? -9.789 -19.109 -7.32 1 96.56 102 LEU A O 1
ATOM 789 N N . MET A 1 103 ? -8.359 -17.672 -8.18 1 98 103 MET A N 1
ATOM 790 C CA . MET A 1 103 ? -7.77 -17.328 -6.891 1 98 103 MET A CA 1
ATOM 791 C C . MET A 1 103 ? -8.789 -16.625 -6 1 98 103 MET A C 1
ATOM 793 O O . MET A 1 103 ? -8.922 -16.953 -4.82 1 98 103 MET A O 1
ATOM 797 N N . ASN A 1 104 ? -9.508 -15.664 -6.57 1 98.31 104 ASN A N 1
ATOM 798 C CA . ASN A 1 104 ? -10.516 -14.938 -5.805 1 98.31 104 ASN A CA 1
ATOM 799 C C . ASN A 1 104 ? -11.617 -15.867 -5.297 1 98.31 104 ASN A C 1
ATOM 801 O O . ASN A 1 104 ? -12.031 -15.773 -4.141 1 98.31 104 ASN A O 1
ATOM 805 N N . THR A 1 105 ? -12.016 -16.781 -6.156 1 97.75 105 THR A N 1
ATOM 806 C CA . THR A 1 105 ? -13.047 -17.734 -5.777 1 97.75 105 THR A CA 1
ATOM 807 C C . THR A 1 105 ? -12.547 -18.656 -4.664 1 97.75 105 THR A C 1
ATOM 809 O O . THR A 1 105 ? -13.273 -18.938 -3.709 1 97.75 105 THR A O 1
ATOM 812 N N . TYR A 1 106 ? -11.367 -19.094 -4.797 1 97.94 106 TYR A N 1
ATOM 813 C CA . TYR A 1 106 ? -10.773 -19.969 -3.799 1 97.94 106 TYR A CA 1
ATOM 814 C C . TYR A 1 106 ? -10.734 -19.297 -2.432 1 97.94 106 TYR A C 1
ATOM 816 O O . TYR A 1 106 ? -11.125 -19.891 -1.428 1 97.94 106 TYR A O 1
ATOM 824 N N . VAL A 1 107 ? -10.227 -18.047 -2.359 1 98.56 107 VAL A N 1
ATOM 825 C CA . VAL A 1 107 ? -10.117 -17.312 -1.105 1 98.56 107 VAL A CA 1
ATOM 826 C C . VAL A 1 107 ? -11.5 -17.094 -0.511 1 98.56 107 VAL A C 1
ATOM 828 O O . VAL A 1 107 ? -11.703 -17.25 0.694 1 98.56 107 VAL A O 1
ATOM 831 N N . TYR A 1 108 ? -12.461 -16.75 -1.344 1 98.62 108 TYR A N 1
ATOM 832 C CA . TYR A 1 108 ? -13.836 -16.562 -0.888 1 98.62 108 TYR A CA 1
ATOM 833 C C . TYR A 1 108 ? -14.375 -17.844 -0.261 1 98.62 108 TYR A C 1
ATOM 835 O O . TYR A 1 108 ? -14.969 -17.812 0.818 1 98.62 108 TYR A O 1
ATOM 843 N N . ASN A 1 109 ? -14.086 -18.922 -0.894 1 97.94 109 ASN A N 1
ATOM 844 C CA . ASN A 1 109 ? -14.656 -20.203 -0.493 1 97.94 109 ASN A CA 1
ATOM 845 C C . ASN A 1 109 ? -13.992 -20.75 0.77 1 97.94 109 ASN A C 1
ATOM 847 O O . ASN A 1 109 ? -14.508 -21.672 1.401 1 97.94 109 ASN A O 1
ATOM 851 N N . MET A 1 110 ? -12.875 -20.219 1.148 1 97.62 110 MET A N 1
ATOM 852 C CA . MET A 1 110 ? -12.258 -20.578 2.422 1 97.62 110 MET A CA 1
ATOM 853 C C . MET A 1 110 ? -13.133 -20.141 3.594 1 97.62 110 MET A C 1
ATOM 855 O O . MET A 1 110 ? -13.102 -20.766 4.656 1 97.62 110 MET A O 1
ATOM 859 N N . ILE A 1 111 ? -13.922 -19.109 3.301 1 98 111 ILE A N 1
ATOM 860 C CA . ILE A 1 111 ? -14.609 -18.453 4.41 1 98 111 ILE A CA 1
ATOM 861 C C . ILE A 1 111 ? -16.125 -18.656 4.277 1 98 111 ILE A C 1
ATOM 863 O O . ILE A 1 111 ? -16.828 -18.781 5.281 1 98 111 ILE A O 1
ATOM 867 N N . ASN A 1 112 ? -16.562 -18.703 2.943 1 97.5 112 ASN A N 1
ATOM 868 C CA . ASN A 1 112 ? -18 -18.766 2.676 1 97.5 112 ASN A CA 1
ATOM 869 C C . ASN A 1 112 ? -18.344 -19.969 1.812 1 97.5 112 ASN A C 1
ATOM 871 O O . ASN A 1 112 ? -17.484 -20.531 1.14 1 97.5 112 ASN A O 1
ATOM 875 N N . SER A 1 113 ? -19.703 -20.375 1.787 1 93.19 113 SER A N 1
ATOM 876 C CA . SER A 1 113 ? -20.172 -21.5 0.982 1 93.19 113 SER A CA 1
ATOM 877 C C . SER A 1 113 ? -21.109 -21.047 -0.121 1 93.19 113 SER A C 1
ATOM 879 O O . SER A 1 113 ? -21.547 -21.844 -0.949 1 93.19 113 SER A O 1
ATOM 881 N N . GLY A 1 114 ? -21.391 -19.828 -0.327 1 90.31 114 GLY A N 1
ATOM 882 C CA . GLY A 1 114 ? -22.297 -19.328 -1.34 1 90.31 114 GLY A CA 1
ATOM 883 C C . GLY A 1 114 ? -21.609 -18.984 -2.648 1 90.31 114 GLY A C 1
ATOM 884 O O . GLY A 1 114 ? -20.422 -19.281 -2.824 1 90.31 114 GLY A O 1
ATOM 885 N N . PRO A 1 115 ? -22.422 -18.531 -3.576 1 94.75 115 PRO A N 1
ATOM 886 C CA . PRO A 1 115 ? -21.891 -18.188 -4.891 1 94.75 115 PRO A CA 1
ATOM 887 C C . PRO A 1 115 ? -20.969 -16.953 -4.848 1 94.75 115 PRO A C 1
ATOM 889 O O . PRO A 1 115 ? -21.297 -15.969 -4.188 1 94.75 115 PRO A O 1
ATOM 892 N N . PHE A 1 116 ? -19.812 -17.141 -5.418 1 96.5 116 PHE A N 1
ATOM 893 C CA . PHE A 1 116 ? -18.906 -16 -5.641 1 96.5 116 PHE A CA 1
ATOM 894 C C . PHE A 1 116 ? -18.984 -15.539 -7.09 1 96.5 116 PHE A C 1
ATOM 896 O O . PHE A 1 116 ? -18.812 -16.344 -8.016 1 96.5 116 PHE A O 1
ATOM 903 N N . PHE A 1 117 ? -19.266 -14.273 -7.293 1 96.12 117 PHE A N 1
ATOM 904 C CA . PHE A 1 117 ? -19.312 -13.68 -8.625 1 96.12 117 PHE A CA 1
ATOM 905 C C . PHE A 1 117 ? -17.969 -13.023 -8.969 1 96.12 117 PHE A C 1
ATOM 907 O O . PHE A 1 117 ? -17.781 -11.828 -8.742 1 96.12 117 PHE A O 1
ATOM 914 N N . TYR A 1 118 ? -17.172 -13.68 -9.633 1 91 118 TYR A N 1
ATOM 915 C CA . TYR A 1 118 ? -15.805 -13.234 -9.852 1 91 118 TYR A CA 1
ATOM 916 C C . TYR A 1 118 ? -15.773 -11.953 -10.68 1 91 118 TYR A C 1
ATOM 918 O O . TYR A 1 118 ? -14.891 -11.109 -10.484 1 91 118 TYR A O 1
ATOM 926 N N . LYS A 1 119 ? -16.766 -11.797 -11.57 1 91.69 119 LYS A N 1
ATOM 927 C CA . LYS A 1 119 ? -16.766 -10.594 -12.406 1 91.69 119 LYS A CA 1
ATOM 928 C C . LYS A 1 119 ? -16.969 -9.344 -11.562 1 91.69 119 LYS A C 1
ATOM 930 O O . LYS A 1 119 ? -16.5 -8.266 -11.914 1 91.69 119 LYS A O 1
ATOM 935 N N . LYS A 1 120 ? -17.578 -9.555 -10.461 1 94.06 120 LYS A N 1
ATOM 936 C CA . LYS A 1 120 ? -17.844 -8.43 -9.57 1 94.06 120 LYS A CA 1
ATOM 937 C C . LYS A 1 120 ? -16.969 -8.492 -8.328 1 94.06 120 LYS A C 1
ATOM 939 O O . LYS A 1 120 ? -17.062 -7.629 -7.449 1 94.06 120 LYS A O 1
ATOM 944 N N . ASN A 1 121 ? -16.219 -9.539 -8.211 1 97.81 121 ASN A N 1
ATOM 945 C CA . ASN A 1 121 ? -15.359 -9.781 -7.055 1 97.81 121 ASN A CA 1
ATOM 946 C C . ASN A 1 121 ? -16.156 -9.781 -5.75 1 97.81 121 ASN A C 1
ATOM 948 O O . ASN A 1 121 ? -15.703 -9.242 -4.742 1 97.81 121 ASN A O 1
ATOM 952 N N . CYS A 1 122 ? -17.281 -10.414 -5.789 1 97.94 122 CYS A N 1
ATOM 953 C CA . CYS A 1 122 ? -18.156 -10.281 -4.629 1 97.94 122 CYS A CA 1
ATOM 954 C C . CYS A 1 122 ? -19.016 -11.531 -4.445 1 97.94 122 CYS A C 1
ATOM 956 O O . CYS A 1 122 ? -19.281 -12.258 -5.406 1 97.94 122 CYS A O 1
ATOM 958 N N . GLY A 1 123 ? -19.375 -11.766 -3.23 1 98 123 GLY A N 1
ATOM 959 C CA . GLY A 1 123 ? -20.359 -12.773 -2.846 1 98 123 GLY A CA 1
ATOM 960 C C . GLY A 1 123 ? -20.969 -12.523 -1.485 1 98 123 GLY A C 1
ATOM 961 O O . GLY A 1 123 ? -20.531 -11.633 -0.751 1 98 123 GLY A O 1
ATOM 962 N N . PRO A 1 124 ? -22.047 -13.273 -1.167 1 97.81 124 PRO A N 1
ATOM 963 C CA . PRO A 1 124 ? -22.641 -13.125 0.163 1 97.81 124 PRO A CA 1
ATOM 964 C C . PRO A 1 124 ? -21.688 -13.508 1.285 1 97.81 124 PRO A C 1
ATOM 966 O O . PRO A 1 124 ? -20.859 -14.406 1.108 1 97.81 124 PRO A O 1
ATOM 969 N N . ASN A 1 125 ? -21.766 -12.828 2.369 1 98.31 125 ASN A N 1
ATOM 970 C CA . ASN A 1 125 ? -20.922 -13.125 3.521 1 98.31 125 ASN A CA 1
ATOM 971 C C . ASN A 1 125 ? -21.734 -13.695 4.68 1 98.31 125 ASN A C 1
ATOM 973 O O . ASN A 1 125 ? -22.781 -13.164 5.027 1 98.31 125 ASN A O 1
ATOM 977 N N . THR A 1 126 ? -21.188 -14.695 5.285 1 97.31 126 THR A N 1
ATOM 978 C CA . THR A 1 126 ? -21.859 -15.32 6.414 1 97.31 126 THR A CA 1
ATOM 979 C C . THR A 1 126 ? -20.938 -15.375 7.633 1 97.31 126 THR A C 1
ATOM 981 O O . THR A 1 126 ? -21.281 -15.984 8.648 1 97.31 126 THR A O 1
ATOM 984 N N . SER A 1 127 ? -19.828 -14.766 7.539 1 97.94 127 SER A N 1
ATOM 985 C CA . SER A 1 127 ? -18.812 -14.875 8.57 1 97.94 127 SER A CA 1
ATOM 986 C C . SER A 1 127 ? -18.594 -13.539 9.273 1 97.94 127 SER A C 1
ATOM 988 O O . SER A 1 127 ? -18.734 -12.477 8.664 1 97.94 127 SER A O 1
ATOM 990 N N . THR A 1 128 ? -18.25 -13.625 10.547 1 98.62 128 THR A N 1
ATOM 991 C CA . THR A 1 128 ? -17.797 -12.422 11.234 1 98.62 128 THR A CA 1
ATOM 992 C C . THR A 1 128 ? -16.406 -12.008 10.734 1 98.62 128 THR A C 1
ATOM 994 O O . THR A 1 128 ? -15.695 -12.812 10.133 1 98.62 128 THR A O 1
ATOM 997 N N . ILE A 1 129 ? -16.078 -10.789 10.992 1 98.38 129 ILE A N 1
ATOM 998 C CA . ILE A 1 129 ? -14.766 -10.281 10.617 1 98.38 129 ILE A CA 1
ATOM 999 C C . ILE A 1 129 ? -13.68 -11.07 11.344 1 98.38 129 ILE A C 1
ATOM 1001 O O . ILE A 1 129 ? -12.695 -11.492 10.727 1 98.38 129 ILE A O 1
ATOM 1005 N N . GLY A 1 130 ? -13.922 -11.297 12.609 1 98.19 130 GLY A N 1
ATOM 1006 C CA . GLY A 1 130 ? -12.961 -12.062 13.391 1 98.19 130 GLY A CA 1
ATOM 1007 C C . GLY A 1 130 ? -12.758 -13.477 12.875 1 98.19 130 GLY A C 1
ATOM 1008 O O . GLY A 1 130 ? -11.633 -13.961 12.812 1 98.19 130 GLY A O 1
ATOM 1009 N N . ASN A 1 131 ? -13.812 -14.094 12.516 1 98.44 131 ASN A N 1
ATOM 1010 C CA . ASN A 1 131 ? -13.719 -15.453 11.984 1 98.44 131 ASN A CA 1
ATOM 1011 C C . ASN A 1 131 ? -12.977 -15.484 10.648 1 98.44 131 ASN A C 1
ATOM 1013 O O . ASN A 1 131 ? -12.188 -16.391 10.398 1 98.44 131 ASN A O 1
ATOM 1017 N N . ALA A 1 132 ? -13.281 -14.523 9.82 1 98.38 132 ALA A N 1
ATOM 1018 C CA . ALA A 1 132 ? -12.57 -14.43 8.547 1 98.38 132 ALA A CA 1
ATOM 1019 C C . ALA A 1 132 ? -11.07 -14.328 8.766 1 98.38 132 ALA A C 1
ATOM 1021 O O . ALA A 1 132 ? -10.289 -15.031 8.125 1 98.38 132 ALA A O 1
ATOM 1022 N N . ILE A 1 133 ? -10.688 -13.492 9.703 1 97.94 133 ILE A N 1
ATOM 1023 C CA . ILE A 1 133 ? -9.273 -13.281 10.008 1 97.94 133 ILE A CA 1
ATOM 1024 C C . ILE A 1 133 ? -8.664 -14.586 10.516 1 97.94 133 ILE A C 1
ATOM 1026 O O . ILE A 1 133 ? -7.566 -14.969 10.102 1 97.94 133 ILE A O 1
ATOM 1030 N N . ARG A 1 134 ? -9.344 -15.234 11.352 1 97.69 134 ARG A N 1
ATOM 1031 C CA . ARG A 1 134 ? -8.859 -16.484 11.906 1 97.69 134 ARG A CA 1
ATOM 1032 C C . ARG A 1 134 ? -8.617 -17.516 10.805 1 97.69 134 ARG A C 1
ATOM 1034 O O . ARG A 1 134 ? -7.566 -18.156 10.766 1 97.69 134 ARG A O 1
ATOM 1041 N N . ILE A 1 135 ? -9.555 -17.672 9.969 1 98.12 135 ILE A N 1
ATOM 1042 C CA . ILE A 1 135 ? -9.461 -18.656 8.898 1 98.12 135 ILE A CA 1
ATOM 1043 C C . ILE A 1 135 ? -8.297 -18.297 7.969 1 98.12 135 ILE A C 1
ATOM 1045 O O . ILE A 1 135 ? -7.504 -19.172 7.602 1 98.12 135 ILE A O 1
ATOM 1049 N N . LEU A 1 136 ? -8.219 -17.016 7.613 1 98.12 136 LEU A N 1
ATOM 1050 C CA . LEU A 1 136 ? -7.148 -16.578 6.73 1 98.12 136 LEU A CA 1
ATOM 1051 C C . LEU A 1 136 ? -5.785 -16.781 7.375 1 98.12 136 LEU A C 1
ATOM 1053 O O . LEU A 1 136 ? -4.824 -17.172 6.699 1 98.12 136 LEU A O 1
ATOM 1057 N N . LYS A 1 137 ? -5.723 -16.531 8.648 1 96.94 137 LYS A N 1
ATOM 1058 C CA . LYS A 1 137 ? -4.48 -16.75 9.375 1 96.94 137 LYS A CA 1
ATOM 1059 C C . LYS A 1 137 ? -4.074 -18.219 9.344 1 96.94 137 LYS A C 1
ATOM 1061 O O . LYS A 1 137 ? -2.928 -18.547 9.039 1 96.94 137 LYS A O 1
ATOM 1066 N N . GLU A 1 138 ? -4.965 -19.031 9.586 1 96.94 138 GLU A N 1
ATOM 1067 C CA . GLU A 1 138 ? -4.711 -20.469 9.617 1 96.94 138 GLU A CA 1
ATOM 1068 C C . GLU A 1 138 ? -4.285 -20.984 8.25 1 96.94 138 GLU A C 1
ATOM 1070 O O . GLU A 1 138 ? -3.352 -21.781 8.141 1 96.94 138 GLU A O 1
ATOM 1075 N N . ARG A 1 139 ? -4.934 -20.5 7.262 1 96.69 139 ARG A N 1
ATOM 1076 C CA . ARG A 1 139 ? -4.723 -21.047 5.926 1 96.69 139 ARG A CA 1
ATOM 1077 C C . ARG A 1 139 ? -3.467 -20.453 5.289 1 96.69 139 ARG A C 1
ATOM 1079 O O . ARG A 1 139 ? -2.801 -21.109 4.488 1 96.69 139 ARG A O 1
ATOM 1086 N N . SER A 1 140 ? -3.109 -19.219 5.59 1 95.75 140 SER A N 1
ATOM 1087 C CA . SER A 1 140 ? -1.984 -18.531 4.953 1 95.75 140 SER A CA 1
ATOM 1088 C C . SER A 1 140 ? -0.702 -18.719 5.754 1 95.75 140 SER A C 1
ATOM 1090 O O . SER A 1 140 ? 0.399 -18.562 5.223 1 95.75 140 SER A O 1
ATOM 1092 N N . GLY A 1 141 ? -0.846 -18.984 7.062 1 94.19 141 GLY A N 1
ATOM 1093 C CA . GLY A 1 141 ? 0.316 -19.047 7.938 1 94.19 141 GLY A CA 1
ATOM 1094 C C . GLY A 1 141 ? 0.879 -17.688 8.297 1 94.19 141 GLY A C 1
ATOM 1095 O O . GLY A 1 141 ? 1.957 -17.594 8.883 1 94.19 141 GLY A O 1
ATOM 1096 N N . LEU A 1 142 ? 0.193 -16.641 7.934 1 93.25 142 LEU A N 1
ATOM 1097 C CA . LEU A 1 142 ? 0.64 -15.297 8.266 1 93.25 142 LEU A CA 1
ATOM 1098 C C . LEU A 1 142 ? 0.504 -15.031 9.758 1 93.25 142 LEU A C 1
ATOM 1100 O O . LEU A 1 142 ? -0.479 -15.438 10.383 1 93.25 142 LEU A O 1
ATOM 1104 N N . GLU A 1 143 ? 1.483 -14.305 10.234 1 90.06 143 GLU A N 1
ATOM 1105 C CA . GLU A 1 143 ? 1.488 -14 11.664 1 90.06 143 GLU A CA 1
ATOM 1106 C C . GLU A 1 143 ? 0.725 -12.711 11.961 1 90.06 143 GLU A C 1
ATOM 1108 O O . GLU A 1 143 ? 0.176 -12.547 13.047 1 90.06 143 GLU A O 1
ATOM 1113 N N . SER A 1 144 ? 0.787 -11.844 11.039 1 91.56 144 SER A N 1
ATOM 1114 C CA . SER A 1 144 ? 0.18 -10.531 11.25 1 91.56 144 SER A CA 1
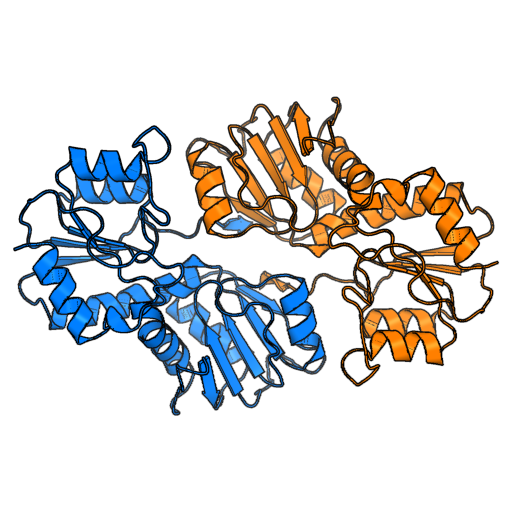ATOM 1115 C C . SER A 1 144 ? -0.648 -10.102 10.039 1 91.56 144 SER A C 1
ATOM 1117 O O . SER A 1 144 ? -0.348 -10.492 8.906 1 91.56 144 SER A O 1
ATOM 1119 N N . PHE A 1 145 ? -1.689 -9.406 10.344 1 92.88 145 PHE A N 1
ATOM 1120 C CA . PHE A 1 145 ? -2.557 -8.82 9.328 1 92.88 145 PHE A CA 1
ATOM 1121 C C . PHE A 1 145 ? -2.74 -7.324 9.57 1 92.88 145 PHE A C 1
ATOM 1123 O O . PHE A 1 145 ? -2.697 -6.867 10.711 1 92.88 145 PHE A O 1
ATOM 1130 N N . ARG A 1 146 ? -2.857 -6.68 8.531 1 96.81 146 ARG A N 1
ATOM 1131 C CA . ARG A 1 146 ? -3.309 -5.293 8.594 1 96.81 146 ARG A CA 1
ATOM 1132 C C . ARG A 1 146 ? -4.82 -5.203 8.406 1 96.81 146 ARG A C 1
ATOM 1134 O O . ARG A 1 146 ? -5.359 -5.711 7.422 1 96.81 146 ARG A O 1
ATOM 1141 N N . ILE A 1 147 ? -5.5 -4.566 9.336 1 97.81 147 ILE A N 1
ATOM 1142 C CA . ILE A 1 147 ? -6.957 -4.531 9.352 1 97.81 147 ILE A CA 1
ATOM 1143 C C . ILE A 1 147 ? -7.441 -3.086 9.422 1 97.81 147 ILE A C 1
ATOM 1145 O O . ILE A 1 147 ? -6.891 -2.279 10.18 1 97.81 147 ILE A O 1
ATOM 1149 N N . CYS A 1 148 ? -8.391 -2.807 8.664 1 98.06 148 CYS A N 1
ATOM 1150 C CA . CYS A 1 148 ? -9.109 -1.538 8.703 1 98.06 148 CYS A CA 1
ATOM 1151 C C . CYS A 1 148 ? -10.586 -1.76 8.992 1 98.06 148 CYS A C 1
ATOM 1153 O O . CYS A 1 148 ? -11.344 -2.16 8.102 1 98.06 148 CYS A O 1
ATOM 1155 N N . LEU A 1 149 ? -11.016 -1.412 10.172 1 97.75 149 LEU A N 1
ATOM 1156 C CA . LEU A 1 149 ? -12.406 -1.612 10.547 1 97.75 149 LEU A CA 1
ATOM 1157 C C . LEU A 1 149 ? -13.242 -0.378 10.227 1 97.75 149 LEU A C 1
ATOM 1159 O O . LEU A 1 149 ? -12.852 0.745 10.547 1 97.75 149 LEU A O 1
ATOM 1163 N N . ALA A 1 150 ? -14.312 -0.637 9.625 1 96.94 150 ALA A N 1
ATOM 1164 C CA . ALA A 1 150 ? -15.273 0.45 9.445 1 96.94 150 ALA A CA 1
ATOM 1165 C C . ALA A 1 150 ? -15.797 0.948 10.797 1 96.94 150 ALA A C 1
ATOM 1167 O O . ALA A 1 150 ? -15.727 0.232 11.797 1 96.94 150 ALA A O 1
ATOM 1168 N N . ARG A 1 151 ? -16.234 2.188 10.875 1 90.75 151 ARG A N 1
ATOM 1169 C CA . ARG A 1 151 ? -16.578 2.871 12.109 1 90.75 151 ARG A CA 1
ATOM 1170 C C . ARG A 1 151 ? -17.578 2.049 12.93 1 90.75 151 ARG A C 1
ATOM 1172 O O . ARG A 1 151 ? -17.438 1.936 14.148 1 90.75 151 ARG A O 1
ATOM 1179 N N . GLU A 1 152 ? -18.578 1.419 12.352 1 91.81 152 GLU A N 1
ATOM 1180 C CA . GLU A 1 152 ? -19.609 0.716 13.102 1 91.81 152 GLU A CA 1
ATOM 1181 C C . GLU A 1 152 ? -19.328 -0.785 13.148 1 91.81 152 GLU A C 1
ATOM 1183 O O . GLU A 1 152 ? -20.172 -1.561 13.602 1 91.81 152 GLU A O 1
ATOM 1188 N N . HIS A 1 153 ? -18.141 -1.173 12.781 1 97.25 153 HIS A N 1
ATOM 1189 C CA . HIS A 1 153 ? -17.828 -2.598 12.75 1 97.25 153 HIS A CA 1
ATOM 1190 C C . HIS A 1 153 ? -16.953 -3.002 13.93 1 97.25 153 HIS A C 1
ATOM 1192 O O . HIS A 1 153 ? -16.188 -2.188 14.445 1 97.25 153 HIS A O 1
ATOM 1198 N N . THR A 1 154 ? -17.156 -4.148 14.383 1 97.5 154 THR A N 1
ATOM 1199 C CA . THR A 1 154 ? -16.281 -4.855 15.312 1 97.5 154 THR A CA 1
ATOM 1200 C C . THR A 1 154 ? -15.891 -6.223 14.758 1 97.5 154 THR A C 1
ATOM 1202 O O . THR A 1 154 ? -16.328 -6.605 13.672 1 97.5 154 THR A O 1
ATOM 1205 N N . MET A 1 155 ? -15.094 -6.949 15.547 1 97.5 155 MET A N 1
ATOM 1206 C CA . MET A 1 155 ? -14.68 -8.281 15.125 1 97.5 155 MET A CA 1
ATOM 1207 C C . MET A 1 155 ? -15.867 -9.234 15.062 1 97.5 155 MET A C 1
ATOM 1209 O O . MET A 1 155 ? -15.812 -10.258 14.383 1 97.5 155 MET A O 1
ATOM 1213 N N . GLU A 1 156 ? -16.953 -8.852 15.672 1 98.12 156 GLU A N 1
ATOM 1214 C CA . GLU A 1 156 ? -18.141 -9.711 15.734 1 98.12 156 GLU A CA 1
ATOM 1215 C C . GLU A 1 156 ? -19.125 -9.383 14.617 1 98.12 156 GLU A C 1
ATOM 1217 O O . GLU A 1 156 ? -20.094 -10.109 14.406 1 98.12 156 GLU A O 1
ATOM 1222 N N . SER A 1 157 ? -18.859 -8.32 13.891 1 98.25 157 SER A N 1
ATOM 1223 C CA . SER A 1 157 ? -19.781 -7.891 12.836 1 98.25 157 SER A CA 1
ATOM 1224 C C . SER A 1 157 ? -19.797 -8.891 11.688 1 98.25 157 SER A C 1
ATOM 1226 O O . SER A 1 157 ? -18.766 -9.484 11.359 1 98.25 157 SER A O 1
ATOM 1228 N N . VAL A 1 158 ? -21 -9.047 11.07 1 98.19 158 VAL A N 1
ATOM 1229 C CA . VAL A 1 158 ? -21.203 -9.867 9.883 1 98.19 158 VAL A CA 1
ATOM 1230 C C . VAL A 1 158 ? -21.688 -9 8.727 1 98.19 158 VAL A C 1
ATOM 1232 O O . VAL A 1 158 ? -22.891 -8.969 8.438 1 98.19 158 VAL A O 1
ATOM 1235 N N . PRO A 1 159 ? -20.75 -8.305 8.102 1 97.88 159 PRO A N 1
ATOM 1236 C CA . PRO A 1 159 ? -21.188 -7.508 6.957 1 97.88 159 PRO A CA 1
ATOM 1237 C C . PRO A 1 159 ? -21.922 -8.344 5.902 1 97.88 159 PRO A C 1
ATOM 1239 O O . PRO A 1 159 ? -21.656 -9.539 5.773 1 97.88 159 PRO A O 1
ATOM 1242 N N . GLU A 1 160 ? -22.688 -7.703 5.07 1 96.81 160 GLU A N 1
ATOM 1243 C CA . GLU A 1 160 ? -23.594 -8.383 4.16 1 96.81 160 GLU A CA 1
ATOM 1244 C C . GLU A 1 160 ? -22.828 -9.086 3.039 1 96.81 160 GLU A C 1
ATOM 1246 O O . GLU A 1 160 ? -23.188 -10.195 2.633 1 96.81 160 GLU A O 1
ATOM 1251 N N . PHE A 1 161 ? -21.828 -8.438 2.521 1 98 161 PHE A N 1
ATOM 1252 C CA . PHE A 1 161 ? -21.094 -8.945 1.365 1 98 161 PHE A CA 1
ATOM 1253 C C . PHE A 1 161 ? -19.609 -9.109 1.688 1 98 161 PHE A C 1
ATOM 1255 O O . PHE A 1 161 ? -19.109 -8.492 2.627 1 98 161 PHE A O 1
ATOM 1262 N N . MET A 1 162 ? -19.016 -9.992 0.978 1 98.69 162 MET A N 1
ATOM 1263 C CA . MET A 1 162 ? -17.562 -10.109 0.982 1 98.69 162 MET A CA 1
ATOM 1264 C C . MET A 1 162 ? -16.984 -9.875 -0.413 1 98.69 162 MET A C 1
ATOM 1266 O O . MET A 1 162 ? -17.438 -10.492 -1.383 1 98.69 162 MET A O 1
ATOM 1270 N N . HIS A 1 163 ? -16.125 -8.914 -0.52 1 98.75 163 HIS A N 1
ATOM 1271 C CA . HIS A 1 163 ? -15.336 -8.711 -1.728 1 98.75 163 HIS A CA 1
ATOM 1272 C C . HIS A 1 163 ? -13.961 -9.352 -1.599 1 98.75 163 HIS A C 1
ATOM 1274 O O . HIS A 1 163 ? -13.312 -9.234 -0.556 1 98.75 163 HIS A O 1
ATOM 1280 N N . VAL A 1 164 ? -13.539 -10.07 -2.611 1 98.75 164 VAL A N 1
ATOM 1281 C CA . VAL A 1 164 ? -12.203 -10.664 -2.627 1 98.75 164 VAL A CA 1
ATOM 1282 C C . VAL A 1 164 ? -11.477 -10.258 -3.906 1 98.75 164 VAL A C 1
ATOM 1284 O O . VAL A 1 164 ? -12.016 -10.398 -5.008 1 98.75 164 VAL A O 1
ATOM 1287 N N . GLY A 1 165 ? -10.344 -9.688 -3.777 1 98.44 165 GLY A N 1
ATOM 1288 C CA . GLY A 1 165 ? -9.414 -9.383 -4.852 1 98.44 165 GLY A CA 1
ATOM 1289 C C . GLY A 1 165 ? -7.961 -9.5 -4.438 1 98.44 165 GLY A C 1
ATOM 1290 O O . GLY A 1 165 ? -7.422 -8.617 -3.771 1 98.44 165 GLY A O 1
ATOM 1291 N N . VAL A 1 166 ? -7.277 -10.547 -4.855 1 98 166 VAL A N 1
ATOM 1292 C CA . VAL A 1 166 ? -5.875 -10.727 -4.508 1 98 166 VAL A CA 1
ATOM 1293 C C . VAL A 1 166 ? -5.039 -9.617 -5.152 1 98 166 VAL A C 1
ATOM 1295 O O . VAL A 1 166 ? -5.477 -8.977 -6.109 1 98 166 VAL A O 1
ATOM 1298 N N . GLY A 1 167 ? -3.869 -9.414 -4.609 1 97.69 167 GLY A N 1
ATOM 1299 C CA . GLY A 1 167 ? -3.008 -8.367 -5.129 1 97.69 167 GLY A CA 1
ATOM 1300 C C . GLY A 1 167 ? -3.52 -6.969 -4.82 1 97.69 167 GLY A C 1
ATOM 1301 O O . GLY A 1 167 ? -3.77 -6.637 -3.66 1 97.69 167 GLY A O 1
ATOM 1302 N N . ALA A 1 168 ? -3.645 -6.188 -5.809 1 97.12 168 ALA A N 1
ATOM 1303 C CA . ALA A 1 168 ? -4.078 -4.797 -5.695 1 97.12 168 ALA A CA 1
ATOM 1304 C C . ALA A 1 168 ? -5.352 -4.551 -6.504 1 97.12 168 ALA A C 1
ATOM 1306 O O . ALA A 1 168 ? -5.434 -3.586 -7.266 1 97.12 168 ALA A O 1
ATOM 1307 N N . THR A 1 169 ? -6.305 -5.305 -6.293 1 96.5 169 THR A N 1
ATOM 1308 C CA . THR A 1 169 ? -7.473 -5.379 -7.164 1 96.5 169 THR A CA 1
ATOM 1309 C C . THR A 1 169 ? -8.312 -4.113 -7.051 1 96.5 169 THR A C 1
ATOM 1311 O O . THR A 1 169 ? -8.805 -3.594 -8.055 1 96.5 169 THR A O 1
ATOM 1314 N N . PHE A 1 170 ? -8.461 -3.594 -5.871 1 96.94 170 PHE A N 1
ATOM 1315 C CA . PHE A 1 170 ? -9.445 -2.543 -5.637 1 96.94 170 PHE A CA 1
ATOM 1316 C C . PHE A 1 170 ? -8.781 -1.17 -5.652 1 96.94 170 PHE A C 1
ATOM 1318 O O . PHE A 1 170 ? -8.133 -0.78 -4.684 1 96.94 170 PHE A O 1
ATOM 1325 N N . ARG A 1 171 ? -8.945 -0.512 -6.762 1 94.5 171 ARG A N 1
ATOM 1326 C CA . ARG A 1 171 ? -8.461 0.856 -6.926 1 94.5 171 ARG A CA 1
ATOM 1327 C C . ARG A 1 171 ? -9.594 1.787 -7.34 1 94.5 171 ARG A C 1
ATOM 1329 O O . ARG A 1 171 ? -10.273 1.544 -8.344 1 94.5 171 ARG A O 1
ATOM 1336 N N . ASN A 1 172 ? -9.812 2.807 -6.594 1 93.06 172 ASN A N 1
ATOM 1337 C CA . ASN A 1 172 ? -10.82 3.814 -6.895 1 93.06 172 ASN A CA 1
ATOM 1338 C C . ASN A 1 172 ? -12.203 3.188 -7.09 1 93.06 172 ASN A C 1
ATOM 1340 O O . ASN A 1 172 ? -12.93 3.561 -8.008 1 93.06 172 ASN A O 1
ATOM 1344 N N . VAL A 1 173 ? -12.469 2.223 -6.34 1 93.88 173 VAL A N 1
ATOM 1345 C CA . VAL A 1 173 ? -13.766 1.562 -6.379 1 93.88 173 VAL A CA 1
ATOM 1346 C C . VAL A 1 173 ? -14.516 1.814 -5.074 1 93.88 173 VAL A C 1
ATOM 1348 O O . VAL A 1 173 ? -13.922 1.786 -3.994 1 93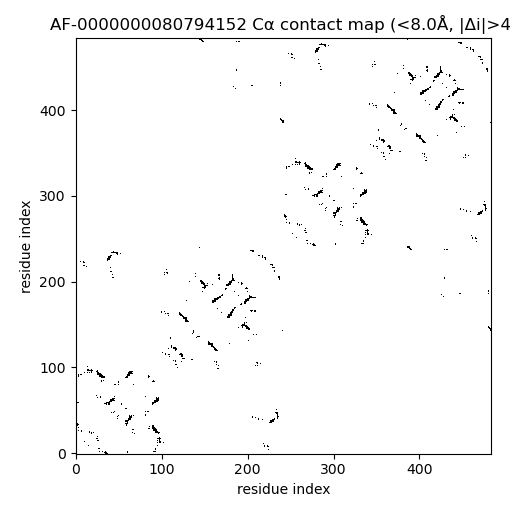.88 173 VAL A O 1
ATOM 1351 N N . LEU A 1 174 ? -15.719 2.062 -5.219 1 93.38 174 LEU A N 1
ATOM 1352 C CA . LEU A 1 174 ? -16.562 2.26 -4.039 1 93.38 174 LEU A CA 1
ATOM 1353 C C . LEU A 1 174 ? -17.078 0.926 -3.514 1 93.38 174 LEU A C 1
ATOM 1355 O O . LEU A 1 174 ? -17.812 0.228 -4.211 1 93.38 174 LEU A O 1
ATOM 1359 N N . LEU A 1 175 ? -16.688 0.488 -2.381 1 96.38 175 LEU A N 1
ATOM 1360 C CA . LEU A 1 175 ? -17.125 -0.719 -1.688 1 96.38 175 LEU A CA 1
ATOM 1361 C C . LEU A 1 175 ? -17.922 -0.368 -0.431 1 96.38 175 LEU A C 1
ATOM 1363 O O . LEU A 1 175 ? -17.469 0.447 0.38 1 96.38 175 LEU A O 1
ATOM 1367 N N . LYS A 1 176 ? -19.078 -0.933 -0.294 1 95.56 176 LYS A N 1
ATOM 1368 C CA . LYS A 1 176 ? -19.953 -0.537 0.804 1 95.56 176 LYS A CA 1
ATOM 1369 C C . LYS A 1 176 ? -20.438 -1.754 1.584 1 95.56 176 LYS A C 1
ATOM 1371 O O . LYS A 1 176 ? -20.609 -2.834 1.017 1 95.56 176 LYS A O 1
ATOM 1376 N N . ASN A 1 177 ? -20.641 -1.522 2.828 1 95.62 177 ASN A N 1
ATOM 1377 C CA . ASN A 1 177 ? -21.312 -2.471 3.713 1 95.62 177 ASN A CA 1
ATOM 1378 C C . ASN A 1 177 ? -20.797 -3.891 3.506 1 95.62 177 ASN A C 1
ATOM 1380 O O . ASN A 1 177 ? -21.578 -4.82 3.311 1 95.62 177 ASN A O 1
ATOM 1384 N N . SER A 1 178 ? -19.5 -4.082 3.607 1 98.19 178 SER A N 1
ATOM 1385 C CA . SER A 1 178 ? -18.875 -5.352 3.246 1 98.19 178 SER A CA 1
ATOM 1386 C C . SER A 1 178 ? -17.594 -5.586 4.039 1 98.19 178 SER A C 1
ATOM 1388 O O . SER A 1 178 ? -17.156 -4.719 4.801 1 98.19 178 SER A O 1
ATOM 1390 N N . ILE A 1 179 ? -17.125 -6.789 3.961 1 98.69 179 ILE A N 1
ATOM 1391 C CA . ILE A 1 179 ? -15.75 -7.125 4.293 1 98.69 179 ILE A CA 1
ATOM 1392 C C . ILE A 1 179 ? -14.945 -7.332 3.008 1 98.69 179 ILE A C 1
ATOM 1394 O O . ILE A 1 179 ? -15.438 -7.938 2.053 1 98.69 179 ILE A O 1
ATOM 1398 N N . VAL A 1 180 ? -13.812 -6.699 2.973 1 98.81 180 VAL A N 1
ATOM 1399 C CA . VAL A 1 180 ? -12.953 -6.758 1.796 1 98.81 180 VAL A CA 1
ATOM 1400 C C . VAL A 1 180 ? -11.656 -7.5 2.135 1 98.81 180 VAL A C 1
ATOM 1402 O O . VAL A 1 180 ? -10.984 -7.168 3.109 1 98.81 180 VAL A O 1
ATOM 1405 N N . ILE A 1 181 ? -11.359 -8.484 1.386 1 98.75 181 ILE A N 1
ATOM 1406 C CA . ILE A 1 181 ? -10.094 -9.203 1.499 1 98.75 181 ILE A CA 1
ATOM 1407 C C . ILE A 1 181 ? -9.234 -8.914 0.274 1 98.75 181 ILE A C 1
ATOM 1409 O O . ILE A 1 181 ? -9.633 -9.195 -0.858 1 98.75 181 ILE A O 1
ATOM 1413 N N . THR A 1 182 ? -8.078 -8.312 0.467 1 98.69 182 THR A N 1
ATOM 1414 C CA . THR A 1 182 ? -7.184 -7.969 -0.637 1 98.69 182 THR A CA 1
ATOM 1415 C C . THR A 1 182 ? -5.734 -7.941 -0.171 1 98.69 182 THR A C 1
ATOM 1417 O O . THR A 1 182 ? -5.441 -8.242 0.989 1 98.69 182 THR A O 1
ATOM 1420 N N . GLY A 1 183 ? -4.805 -7.789 -1.102 1 98.12 183 GLY A N 1
ATOM 1421 C CA . GLY A 1 183 ? -3.395 -7.738 -0.759 1 98.12 183 GLY A CA 1
ATOM 1422 C C . GLY A 1 183 ? -2.926 -6.355 -0.353 1 98.12 183 GLY A C 1
ATOM 1423 O O . GLY A 1 183 ? -2.271 -6.191 0.678 1 98.12 183 GLY A O 1
ATOM 1424 N N . GLU A 1 184 ? -3.168 -5.422 -1.132 1 97.25 184 GLU A N 1
ATOM 1425 C CA . GLU A 1 184 ? -2.797 -4.039 -0.835 1 97.25 184 GLU A CA 1
ATOM 1426 C C . GLU A 1 184 ? -3.846 -3.064 -1.359 1 97.25 184 GLU A C 1
ATOM 1428 O O . GLU A 1 184 ? -4.57 -3.373 -2.307 1 97.25 184 GLU A O 1
ATOM 1433 N N . MET A 1 185 ? -4.004 -1.957 -0.741 1 97.75 185 MET A N 1
ATOM 1434 C CA . MET A 1 185 ? -4.945 -0.877 -1.025 1 97.75 185 MET A CA 1
ATOM 1435 C C . MET A 1 185 ? -4.387 0.466 -0.566 1 97.75 185 MET A C 1
ATOM 1437 O O . MET A 1 185 ? -3.756 0.553 0.489 1 97.75 185 MET A O 1
ATOM 1441 N N . SER A 1 186 ? -4.641 1.446 -1.388 1 97.38 186 SER A N 1
ATOM 1442 C CA . SER A 1 186 ? -4.105 2.756 -1.03 1 97.38 186 SER A CA 1
ATOM 1443 C C . SER A 1 186 ? -4.793 3.312 0.214 1 97.38 186 SER A C 1
ATOM 1445 O O . SER A 1 186 ? -5.941 2.975 0.5 1 97.38 186 SER A O 1
ATOM 1447 N N . HIS A 1 187 ? -4.113 4.203 0.815 1 97.5 187 HIS A N 1
ATOM 1448 C CA . HIS A 1 187 ? -4.621 4.867 2.012 1 97.5 187 HIS A CA 1
ATOM 1449 C C . HIS A 1 187 ? -5.98 5.512 1.75 1 97.5 187 HIS A C 1
ATOM 1451 O O . HIS A 1 187 ? -6.918 5.328 2.529 1 97.5 187 HIS A O 1
ATOM 1457 N N . HIS A 1 188 ? -6.109 6.262 0.717 1 95.62 188 HIS A N 1
ATOM 1458 C CA . HIS A 1 188 ? -7.34 6.996 0.445 1 95.62 188 HIS A CA 1
ATOM 1459 C C . HIS A 1 188 ? -8.484 6.051 0.089 1 95.62 188 HIS A C 1
ATOM 1461 O O . HIS A 1 188 ? -9.641 6.312 0.429 1 95.62 188 HIS A O 1
ATOM 1467 N N . ASP A 1 189 ? -8.133 4.973 -0.619 1 97.06 189 ASP A N 1
ATOM 1468 C CA . ASP A 1 189 ? -9.141 3.947 -0.869 1 97.06 189 ASP A CA 1
ATOM 1469 C C . ASP A 1 189 ? -9.602 3.305 0.436 1 97.06 189 ASP A C 1
ATOM 1471 O O . ASP A 1 189 ? -10.789 3 0.599 1 97.06 189 ASP A O 1
ATOM 1475 N N . LEU A 1 190 ? -8.703 3.119 1.362 1 98 190 LEU A N 1
ATOM 1476 C CA . LEU A 1 190 ? -9.047 2.559 2.664 1 98 190 LEU A CA 1
ATOM 1477 C C . LEU A 1 190 ? -9.992 3.482 3.422 1 98 190 LEU A C 1
ATOM 1479 O O . LEU A 1 190 ? -10.984 3.025 4 1 98 190 LEU A O 1
ATOM 1483 N N . LEU A 1 191 ? -9.672 4.766 3.43 1 96.44 191 LEU A N 1
ATOM 1484 C CA . LEU A 1 191 ? -10.531 5.734 4.098 1 96.44 191 LEU A CA 1
ATOM 1485 C C . LEU A 1 191 ? -11.93 5.719 3.496 1 96.44 191 LEU A C 1
ATOM 1487 O O . LEU A 1 191 ? -12.922 5.809 4.223 1 96.44 191 LEU A O 1
ATOM 1491 N N . SER A 1 192 ? -11.961 5.641 2.154 1 95.25 192 SER A N 1
ATOM 1492 C CA . SER A 1 192 ? -13.25 5.555 1.472 1 95.25 192 SER A CA 1
ATOM 1493 C C . SER A 1 192 ? -14.023 4.316 1.913 1 95.25 192 SER A C 1
ATOM 1495 O O . SER A 1 192 ? -15.227 4.395 2.174 1 95.25 192 SER A O 1
ATOM 1497 N N . CYS A 1 193 ? -13.375 3.182 1.994 1 96.94 193 CYS A N 1
ATOM 1498 C CA . CYS A 1 193 ? -14.016 1.955 2.461 1 96.94 193 CYS A CA 1
ATOM 1499 C C . CYS A 1 193 ? -14.609 2.145 3.85 1 96.94 193 CYS A C 1
ATOM 1501 O O . CYS A 1 193 ? -15.789 1.871 4.062 1 96.94 193 CYS A O 1
ATOM 1503 N N . ILE A 1 194 ? -13.859 2.672 4.738 1 96 194 ILE A N 1
ATOM 1504 C CA . ILE A 1 194 ? -14.273 2.84 6.129 1 96 194 ILE A CA 1
ATOM 1505 C C . ILE A 1 194 ? -15.492 3.748 6.199 1 96 194 ILE A C 1
ATOM 1507 O O . ILE A 1 194 ? -16.469 3.434 6.887 1 96 194 ILE A O 1
ATOM 1511 N N . ALA A 1 195 ? -15.406 4.812 5.512 1 93.44 195 ALA A N 1
ATOM 1512 C CA . ALA A 1 195 ? -16.484 5.789 5.523 1 93.44 195 ALA A CA 1
ATOM 1513 C C . ALA A 1 195 ? -17.781 5.18 4.996 1 93.44 195 ALA A C 1
ATOM 1515 O O . ALA A 1 195 ? -18.875 5.668 5.301 1 93.44 195 ALA A O 1
ATOM 1516 N N . ASN A 1 196 ? -17.672 4.078 4.188 1 95.06 196 ASN A N 1
ATOM 1517 C CA . ASN A 1 196 ? -18.844 3.494 3.545 1 95.06 196 ASN A CA 1
ATOM 1518 C C . ASN A 1 196 ? -19.203 2.137 4.148 1 95.06 196 ASN A C 1
ATOM 1520 O O . ASN A 1 196 ? -19.891 1.331 3.516 1 95.06 196 ASN A O 1
ATOM 1524 N N . GLY A 1 197 ? -18.672 1.897 5.281 1 96.69 197 GLY A N 1
ATOM 1525 C CA . GLY A 1 197 ? -19.078 0.715 6.023 1 96.69 197 GLY A CA 1
ATOM 1526 C C . GLY A 1 197 ? -18.406 -0.554 5.535 1 96.69 197 GLY A C 1
ATOM 1527 O O . GLY A 1 197 ? -18.969 -1.644 5.637 1 96.69 197 GLY A O 1
ATOM 1528 N N . ALA A 1 198 ? -17.281 -0.419 4.973 1 98.19 198 ALA A N 1
ATOM 1529 C CA . ALA A 1 198 ? -16.531 -1.58 4.512 1 98.19 198 ALA A CA 1
ATOM 1530 C C . ALA A 1 198 ? -15.25 -1.754 5.324 1 98.19 198 ALA A C 1
ATOM 1532 O O . ALA A 1 198 ? -14.445 -0.826 5.43 1 98.19 198 ALA A O 1
ATOM 1533 N N . SER A 1 199 ? -15.102 -2.896 5.938 1 98.75 199 SER A N 1
ATOM 1534 C CA . SER A 1 199 ? -13.867 -3.254 6.621 1 98.75 199 SER A CA 1
ATOM 1535 C C . SER A 1 199 ? -12.922 -4.008 5.695 1 98.75 199 SER A C 1
ATOM 1537 O O . SER A 1 199 ? -13.359 -4.809 4.867 1 98.75 199 SER A O 1
ATOM 1539 N N . VAL A 1 200 ? -11.648 -3.754 5.875 1 98.75 200 VAL A N 1
ATOM 1540 C CA . VAL A 1 200 ? -10.695 -4.297 4.91 1 98.75 200 VAL A CA 1
ATOM 1541 C C . VAL A 1 200 ? -9.641 -5.125 5.637 1 98.75 200 VAL A C 1
ATOM 1543 O O . VAL A 1 200 ? -9.07 -4.68 6.637 1 98.75 200 VAL A O 1
ATOM 1546 N N . ILE A 1 201 ? -9.422 -6.312 5.172 1 98.56 201 ILE A N 1
ATOM 1547 C CA . ILE A 1 201 ? -8.312 -7.168 5.586 1 98.56 201 ILE A CA 1
ATOM 1548 C C . ILE A 1 201 ? -7.223 -7.148 4.52 1 98.56 201 ILE A C 1
ATOM 1550 O O . ILE A 1 201 ? -7.465 -7.527 3.367 1 98.56 201 ILE A O 1
ATOM 1554 N N . LEU A 1 202 ? -6.055 -6.684 4.926 1 98.44 202 LEU A N 1
ATOM 1555 C CA . LEU A 1 202 ? -4.906 -6.605 4.031 1 98.44 202 LEU A CA 1
ATOM 1556 C C . LEU A 1 202 ? -3.902 -7.711 4.332 1 98.44 202 LEU A C 1
ATOM 1558 O O . LEU A 1 202 ? -3.352 -7.77 5.434 1 98.44 202 LEU A O 1
ATOM 1562 N N . MET A 1 203 ? -3.553 -8.492 3.326 1 97.62 203 MET A N 1
ATOM 1563 C CA . MET A 1 203 ? -2.709 -9.664 3.541 1 97.62 203 MET A CA 1
ATOM 1564 C C . MET A 1 203 ? -1.29 -9.414 3.041 1 97.62 203 MET A C 1
ATOM 1566 O O . MET A 1 203 ? -0.437 -10.297 3.104 1 97.62 203 MET A O 1
ATOM 1570 N N . GLU A 1 204 ? -0.994 -8.219 2.564 1 97.56 204 GLU A N 1
ATOM 1571 C CA . GLU A 1 204 ? 0.172 -7.949 1.729 1 97.56 204 GLU A CA 1
ATOM 1572 C C . GLU A 1 204 ? -0.002 -8.539 0.332 1 97.56 204 GLU A C 1
ATOM 1574 O O . GLU A 1 204 ? -0.601 -9.602 0.17 1 97.56 204 GLU A O 1
ATOM 1579 N N . HIS A 1 205 ? 0.52 -7.891 -0.63 1 98.31 205 HIS A N 1
ATOM 1580 C CA . HIS A 1 205 ? 0.214 -8.133 -2.037 1 98.31 205 HIS A CA 1
ATOM 1581 C C . HIS A 1 205 ? 0.428 -9.594 -2.402 1 98.31 205 HIS A C 1
ATOM 1583 O O . HIS A 1 205 ? -0.524 -10.297 -2.746 1 98.31 205 HIS A O 1
ATOM 1589 N N . SER A 1 206 ? 1.636 -10.07 -2.262 1 98.19 206 SER A N 1
ATOM 1590 C CA . SER A 1 206 ? 1.938 -11.398 -2.777 1 98.19 206 SER A CA 1
ATOM 1591 C C . SER A 1 206 ? 1.455 -12.484 -1.82 1 98.19 206 SER A C 1
ATOM 1593 O O . SER A 1 206 ? 1.212 -13.625 -2.234 1 98.19 206 SER A O 1
ATOM 1595 N N . ASN A 1 207 ? 1.275 -12.172 -0.554 1 98.19 207 ASN A N 1
ATOM 1596 C CA . ASN A 1 207 ? 0.731 -13.148 0.381 1 98.19 207 ASN A CA 1
ATOM 1597 C C . ASN A 1 207 ? -0.718 -13.5 0.049 1 98.19 207 ASN A C 1
ATOM 1599 O O . ASN A 1 207 ? -1.131 -14.648 0.181 1 98.19 207 ASN A O 1
ATOM 1603 N N . SER A 1 208 ? -1.462 -12.445 -0.393 1 98.31 208 SER A N 1
ATOM 1604 C CA . SER A 1 208 ? -2.846 -12.695 -0.785 1 98.31 208 SER A CA 1
ATOM 1605 C C . SER A 1 208 ? -2.918 -13.625 -1.99 1 98.31 208 SER A C 1
ATOM 1607 O O . SER A 1 208 ? -3.936 -14.289 -2.209 1 98.31 208 SER A O 1
ATOM 1609 N N . GLU A 1 209 ? -1.878 -13.656 -2.732 1 98.62 209 GLU A N 1
ATOM 1610 C CA . GLU A 1 209 ? -1.785 -14.5 -3.914 1 98.62 209 GLU A CA 1
ATOM 1611 C C . GLU A 1 209 ? -1.207 -15.875 -3.564 1 98.62 209 GLU A C 1
ATOM 1613 O O . GLU A 1 209 ? -1.723 -16.906 -4.008 1 98.62 209 GLU A O 1
ATOM 1618 N N . ARG A 1 210 ? -0.231 -15.891 -2.754 1 98.19 210 ARG A N 1
ATOM 1619 C CA . ARG A 1 210 ? 0.53 -17.094 -2.416 1 98.19 210 ARG A CA 1
ATOM 1620 C C . ARG A 1 210 ? -0.343 -18.109 -1.687 1 98.19 210 ARG A C 1
ATOM 1622 O O . ARG A 1 210 ? -0.138 -19.312 -1.817 1 98.19 210 ARG A O 1
ATOM 1629 N N . ILE A 1 211 ? -1.352 -17.625 -0.994 1 98 211 ILE A N 1
ATOM 1630 C CA . ILE A 1 211 ? -2.256 -18.5 -0.26 1 98 211 ILE A CA 1
ATOM 1631 C C . ILE A 1 211 ? -2.928 -19.469 -1.227 1 98 211 ILE A C 1
ATOM 1633 O O . ILE A 1 211 ? -3.418 -20.531 -0.815 1 98 211 ILE A O 1
ATOM 1637 N N . CYS A 1 212 ? -2.895 -19.188 -2.543 1 98.31 212 CYS A N 1
ATOM 1638 C CA . CYS A 1 212 ? -3.615 -19.953 -3.549 1 98.31 212 CYS A CA 1
ATOM 1639 C C . CYS A 1 212 ? -2.701 -20.984 -4.211 1 98.31 212 CYS A C 1
ATOM 1641 O O . CYS A 1 212 ? -3.162 -21.828 -4.984 1 98.31 212 CYS A O 1
ATOM 1643 N N . LEU A 1 213 ? -1.393 -20.938 -3.938 1 98.19 213 LEU A N 1
ATOM 1644 C CA . LEU A 1 213 ? -0.438 -21.734 -4.699 1 98.19 213 LEU A CA 1
ATOM 1645 C C . LEU A 1 213 ? -0.685 -23.234 -4.488 1 98.19 213 LEU A C 1
ATOM 1647 O O . LEU A 1 213 ? -0.496 -24.031 -5.41 1 98.19 213 LEU A O 1
ATOM 1651 N N . GLY A 1 214 ? -1.071 -23.625 -3.303 1 97.56 214 GLY A N 1
ATOM 1652 C CA . GLY A 1 214 ? -1.405 -25.016 -3.082 1 97.56 214 GLY A CA 1
ATOM 1653 C C . GLY A 1 214 ? -2.547 -25.5 -3.953 1 97.56 214 GLY A C 1
ATOM 1654 O O . GLY A 1 214 ? -2.479 -26.594 -4.523 1 97.56 214 GLY A O 1
ATOM 1655 N N . HIS A 1 215 ? -3.547 -24.672 -4.016 1 97.81 215 HIS A N 1
ATOM 1656 C CA . HIS A 1 215 ? -4.715 -25 -4.832 1 97.81 215 HIS A CA 1
ATOM 1657 C C . HIS A 1 215 ? -4.348 -25.078 -6.309 1 97.81 215 HIS A C 1
ATOM 1659 O O . HIS A 1 215 ? -4.77 -26.016 -7.008 1 97.81 215 HIS A O 1
ATOM 1665 N N . ILE A 1 216 ? -3.572 -24.188 -6.762 1 97.94 216 ILE A N 1
ATOM 1666 C CA . ILE A 1 216 ? -3.137 -24.141 -8.156 1 97.94 216 ILE A CA 1
ATOM 1667 C C . ILE A 1 216 ? -2.268 -25.359 -8.461 1 97.94 216 ILE A C 1
ATOM 1669 O O . ILE A 1 216 ? -2.406 -25.969 -9.523 1 97.94 216 ILE A O 1
ATOM 1673 N N . SER A 1 217 ? -1.407 -25.656 -7.559 1 98.19 217 SER A N 1
ATOM 1674 C CA . SER A 1 217 ? -0.548 -26.828 -7.707 1 98.19 217 SER A CA 1
ATOM 1675 C C . SER A 1 217 ? -1.372 -28.109 -7.875 1 98.19 217 SER A C 1
ATOM 1677 O O . SER A 1 217 ? -1.063 -28.938 -8.727 1 98.19 217 SER A O 1
ATOM 1679 N N . ALA A 1 218 ? -2.387 -28.25 -7.098 1 98.12 218 ALA A N 1
ATOM 1680 C CA . ALA A 1 218 ? -3.248 -29.422 -7.168 1 98.12 218 ALA A CA 1
ATOM 1681 C C . ALA A 1 218 ? -3.941 -29.516 -8.523 1 98.12 218 ALA A C 1
ATOM 1683 O O . ALA A 1 218 ? -4.016 -30.594 -9.117 1 98.12 218 ALA A O 1
ATOM 1684 N N . LYS A 1 219 ? -4.441 -28.438 -9 1 97.62 219 LYS A N 1
ATOM 1685 C CA . LYS A 1 219 ? -5.102 -28.406 -10.305 1 97.62 219 LYS A CA 1
ATOM 1686 C C . LYS A 1 219 ? -4.121 -28.766 -11.422 1 97.62 219 LYS A C 1
ATOM 1688 O O . LYS A 1 219 ? -4.465 -29.516 -12.336 1 97.62 219 LYS A O 1
ATOM 1693 N N . LEU A 1 220 ? -2.957 -28.156 -11.328 1 97.31 220 LEU A N 1
ATOM 1694 C CA . LEU A 1 220 ? -1.927 -28.406 -12.328 1 97.31 220 LEU A CA 1
ATOM 1695 C C . LEU A 1 220 ? -1.524 -29.875 -12.328 1 97.31 220 LEU A C 1
ATOM 1697 O O . LEU A 1 220 ? -1.301 -30.469 -13.391 1 97.31 220 LEU A O 1
ATOM 1701 N N . LYS A 1 221 ? -1.431 -30.453 -11.172 1 97.44 221 LYS A N 1
ATOM 1702 C CA . LYS A 1 221 ? -1.08 -31.859 -11.047 1 97.44 221 LYS A CA 1
ATOM 1703 C C . LYS A 1 221 ? -2.137 -32.75 -11.695 1 97.44 221 LYS A C 1
ATOM 1705 O O . LYS A 1 221 ? -1.809 -33.781 -12.297 1 97.44 221 LYS A O 1
ATOM 1710 N N . GLU A 1 222 ? -3.338 -32.375 -11.562 1 97.81 222 GLU A N 1
ATOM 1711 C CA . GLU A 1 222 ? -4.422 -33.094 -12.195 1 97.81 222 GLU A CA 1
ATOM 1712 C C . GLU A 1 222 ? -4.285 -33.062 -13.719 1 97.81 222 GLU A C 1
ATOM 1714 O O . GLU A 1 222 ? -4.547 -34.094 -14.391 1 97.81 222 GLU A O 1
ATOM 1719 N N . GLU A 1 223 ? -3.891 -31.969 -14.227 1 96.81 223 GLU A N 1
ATOM 1720 C CA . GLU A 1 223 ? -3.787 -31.797 -15.672 1 96.81 223 GLU A CA 1
ATOM 1721 C C . GLU A 1 223 ? -2.498 -32.406 -16.219 1 96.81 223 GLU A C 1
ATOM 1723 O O . GLU A 1 223 ? -2.436 -32.781 -17.391 1 96.81 223 GLU A O 1
ATOM 1728 N N . LEU A 1 224 ? -1.458 -32.406 -15.336 1 97 224 LEU A N 1
ATOM 1729 C CA . LEU A 1 224 ? -0.144 -32.906 -15.734 1 97 224 LEU A CA 1
ATOM 1730 C C . LEU A 1 224 ? 0.36 -33.969 -14.75 1 97 224 LEU A C 1
ATOM 1732 O O . LEU A 1 224 ? 1.377 -33.75 -14.086 1 97 224 LEU A O 1
ATOM 1736 N N . PRO A 1 225 ? -0.188 -35.156 -14.836 1 96.5 225 PRO A N 1
ATOM 1737 C CA . PRO A 1 225 ? 0.153 -36.156 -13.836 1 96.5 225 PRO A CA 1
ATOM 1738 C C . PRO A 1 225 ? 1.593 -36.656 -13.961 1 96.5 225 PRO A C 1
ATOM 1740 O O . PRO A 1 225 ? 2.166 -37.156 -12.992 1 96.5 225 PRO A O 1
ATOM 1743 N N . GLU A 1 226 ? 2.188 -36.5 -15.07 1 96.06 226 GLU A N 1
ATOM 1744 C CA . GLU A 1 226 ? 3.539 -37 -15.289 1 96.06 226 GLU A CA 1
ATOM 1745 C C . GLU A 1 226 ? 4.59 -36 -14.828 1 96.06 226 GLU A C 1
ATOM 1747 O O . GLU A 1 226 ? 5.785 -36.281 -14.82 1 96.06 226 GLU A O 1
ATOM 1752 N N . TYR A 1 227 ? 4.141 -34.781 -14.469 1 97.19 227 TYR A N 1
ATOM 1753 C CA . TYR A 1 227 ? 5.07 -33.719 -14.055 1 97.19 227 TYR A CA 1
ATOM 1754 C C . TYR A 1 227 ? 5.25 -33.719 -12.539 1 97.19 227 TYR A C 1
ATOM 1756 O O . TYR A 1 227 ? 4.324 -34.062 -11.797 1 97.19 227 TYR A O 1
ATOM 1764 N N . GLU A 1 228 ? 6.418 -33.438 -12.125 1 97.56 228 GLU A N 1
ATOM 1765 C CA . GLU A 1 228 ? 6.672 -33.094 -10.727 1 97.56 228 GLU A CA 1
ATOM 1766 C C . GLU A 1 228 ? 6.516 -31.609 -10.484 1 97.56 228 GLU A C 1
ATOM 1768 O O . GLU A 1 228 ? 7.195 -30.797 -11.117 1 97.56 228 GLU A O 1
ATOM 1773 N N . ILE A 1 229 ? 5.625 -31.25 -9.594 1 97.81 229 ILE A N 1
ATOM 1774 C CA . ILE A 1 229 ? 5.309 -29.844 -9.359 1 97.81 229 ILE A CA 1
ATOM 1775 C C . ILE A 1 229 ? 5.852 -29.422 -7.996 1 97.81 229 ILE A C 1
ATOM 1777 O O . ILE A 1 229 ? 5.543 -30.031 -6.973 1 97.81 229 ILE A O 1
ATOM 1781 N N . PHE A 1 230 ? 6.684 -28.391 -7.973 1 98 230 PHE A N 1
ATOM 1782 C CA . PHE A 1 230 ? 7.227 -27.781 -6.766 1 98 230 PHE A CA 1
ATOM 1783 C C . PHE A 1 230 ? 6.629 -26.391 -6.547 1 98 230 PHE A C 1
ATOM 1785 O O . PHE A 1 230 ? 6.434 -25.641 -7.5 1 98 230 PHE A O 1
ATOM 1792 N N . VAL A 1 231 ? 6.301 -26.078 -5.324 1 98.38 231 VAL A N 1
ATOM 1793 C CA . VAL A 1 231 ? 6.023 -24.703 -4.938 1 98.38 231 VAL A CA 1
ATOM 1794 C C . VAL A 1 231 ? 7.27 -24.078 -4.324 1 98.38 231 VAL A C 1
ATOM 1796 O O . VAL A 1 231 ? 7.891 -24.656 -3.43 1 98.38 231 VAL A O 1
ATOM 1799 N N . SER A 1 232 ? 7.605 -22.984 -4.785 1 98.44 232 SER A N 1
ATOM 1800 C CA . SER A 1 232 ? 8.852 -22.359 -4.352 1 98.44 232 SER A CA 1
ATOM 1801 C C . SER A 1 232 ? 8.875 -22.172 -2.836 1 98.44 232 SER A C 1
ATOM 1803 O O . SER A 1 232 ? 7.898 -21.703 -2.246 1 98.44 232 SER A O 1
ATOM 1805 N N . LYS A 1 233 ? 9.977 -22.469 -2.287 1 97.69 233 LYS A N 1
ATOM 1806 C CA . LYS A 1 233 ? 10.195 -22.266 -0.858 1 97.69 233 LYS A CA 1
ATOM 1807 C C . LYS A 1 233 ? 10.883 -20.922 -0.593 1 97.69 233 LYS A C 1
ATOM 1809 O O . LYS A 1 233 ? 10.906 -20.453 0.542 1 97.69 233 LYS A O 1
ATOM 1814 N N . ASN A 1 234 ? 11.383 -20.359 -1.646 1 96.81 234 ASN A N 1
ATOM 1815 C CA . ASN A 1 234 ? 12.133 -19.109 -1.493 1 96.81 234 ASN A CA 1
ATOM 1816 C C . ASN A 1 234 ? 11.273 -17.891 -1.828 1 96.81 234 ASN A C 1
ATOM 1818 O O . ASN A 1 234 ? 11.656 -16.766 -1.524 1 96.81 234 ASN A O 1
ATOM 1822 N N . ASP A 1 235 ? 10.148 -18.141 -2.506 1 96.56 235 ASP A N 1
ATOM 1823 C CA . ASP A 1 235 ? 9.219 -17.047 -2.785 1 96.56 235 ASP A CA 1
ATOM 1824 C C . ASP A 1 235 ? 8.594 -16.516 -1.499 1 96.56 235 ASP A C 1
ATOM 1826 O O . ASP A 1 235 ? 8.016 -17.281 -0.722 1 96.56 235 ASP A O 1
ATOM 1830 N N . LYS A 1 236 ? 8.742 -15.273 -1.278 1 95.5 236 LYS A N 1
ATOM 1831 C CA . LYS A 1 236 ? 8.164 -14.656 -0.092 1 95.5 236 LYS A CA 1
ATOM 1832 C C . LYS A 1 236 ? 7.82 -13.195 -0.347 1 95.5 236 LYS A C 1
ATOM 1834 O O . LYS A 1 236 ? 8.414 -12.555 -1.221 1 95.5 236 LYS A O 1
ATOM 1839 N N . ASP A 1 237 ? 6.855 -12.75 0.39 1 97.06 237 ASP A N 1
ATOM 1840 C CA . ASP A 1 237 ? 6.551 -11.328 0.333 1 97.06 237 ASP A CA 1
ATOM 1841 C C . ASP A 1 237 ? 7.715 -10.492 0.863 1 97.06 237 ASP A C 1
ATOM 1843 O O . ASP A 1 237 ? 8.352 -10.867 1.85 1 97.06 237 ASP A O 1
ATOM 1847 N N . PRO A 1 238 ? 8.016 -9.391 0.241 1 96.75 238 PRO A N 1
ATOM 1848 C CA . PRO A 1 238 ? 9.188 -8.609 0.66 1 96.75 238 PRO A CA 1
ATOM 1849 C C . PRO A 1 238 ? 8.984 -7.918 2.006 1 96.75 238 PRO A C 1
ATOM 1851 O O . PRO A 1 238 ? 9.945 -7.434 2.605 1 96.75 238 PRO A O 1
ATOM 1854 N N . VAL A 1 239 ? 7.797 -7.812 2.473 1 97.19 239 VAL A N 1
ATOM 1855 C CA . VAL A 1 239 ? 7.496 -7.035 3.672 1 97.19 239 VAL A CA 1
ATOM 1856 C C . VAL A 1 239 ? 7.605 -7.926 4.906 1 97.19 239 VAL A C 1
ATOM 1858 O O . VAL A 1 239 ? 7.062 -9.031 4.93 1 97.19 239 VAL A O 1
ATOM 1861 N N . THR A 1 240 ? 8.328 -7.492 5.82 1 94.94 240 THR A N 1
ATOM 1862 C CA . THR A 1 240 ? 8.344 -8.07 7.16 1 94.94 240 THR A CA 1
ATOM 1863 C C . THR A 1 240 ? 7.805 -7.078 8.18 1 94.94 240 THR A C 1
ATOM 1865 O O . THR A 1 240 ? 8.164 -5.898 8.164 1 94.94 240 THR A O 1
ATOM 1868 N N . ILE A 1 241 ? 6.949 -7.539 9.008 1 93.5 241 ILE A N 1
ATOM 1869 C CA . ILE A 1 241 ? 6.398 -6.684 10.055 1 93.5 241 ILE A CA 1
ATOM 1870 C C . ILE A 1 241 ? 7.18 -6.883 11.352 1 93.5 241 ILE A C 1
ATOM 1872 O O . ILE A 1 241 ? 7.332 -8.016 11.82 1 93.5 241 ILE A O 1
ATOM 1876 N N . LEU A 1 242 ? 7.688 -5.809 11.883 1 87.5 242 LEU A N 1
ATOM 1877 C CA . LEU A 1 242 ? 8.453 -5.836 13.117 1 87.5 242 LEU A CA 1
ATOM 1878 C C . LEU A 1 242 ? 7.684 -5.16 14.25 1 87.5 242 LEU A C 1
ATOM 1880 O O . LEU A 1 242 ? 7.062 -4.117 14.047 1 87.5 242 LEU A O 1
ATOM 1884 N N . MET B 1 1 ? -10.391 36.531 13.422 1 68.25 1 MET B N 1
ATOM 1885 C CA . MET B 1 1 ? -9.211 36.031 12.719 1 68.25 1 MET B CA 1
ATOM 1886 C C . MET B 1 1 ? -9.555 34.844 11.828 1 68.25 1 MET B C 1
ATOM 1888 O O . MET B 1 1 ? -10.234 33.938 12.266 1 68.25 1 MET B O 1
ATOM 1892 N N . SER B 1 2 ? -9.117 34.906 10.469 1 87.44 2 SER B N 1
ATOM 1893 C CA . SER B 1 2 ? -9.766 34.156 9.398 1 87.44 2 SER B CA 1
ATOM 1894 C C . SER B 1 2 ? -8.875 33.031 8.906 1 87.44 2 SER B C 1
ATOM 1896 O O . SER B 1 2 ? -7.707 32.938 9.281 1 87.44 2 SER B O 1
ATOM 1898 N N . ILE B 1 3 ? -9.445 32.125 8.344 1 95.5 3 ILE B N 1
ATOM 1899 C CA . ILE B 1 3 ? -8.758 31.016 7.695 1 95.5 3 ILE B CA 1
ATOM 1900 C C . ILE B 1 3 ? -7.703 31.547 6.73 1 95.5 3 ILE B C 1
ATOM 1902 O O . ILE B 1 3 ? -6.688 30.891 6.48 1 95.5 3 ILE B O 1
ATOM 1906 N N . HIS B 1 4 ? -7.879 32.781 6.273 1 95.5 4 HIS B N 1
ATOM 1907 C CA . HIS B 1 4 ? -6.93 33.406 5.348 1 95.5 4 HIS B CA 1
ATOM 1908 C C . HIS B 1 4 ? -5.652 33.812 6.066 1 95.5 4 HIS B C 1
ATOM 1910 O O . HIS B 1 4 ? -4.566 33.781 5.484 1 95.5 4 HIS B O 1
ATOM 1916 N N . GLU B 1 5 ? -5.852 34.25 7.277 1 95.94 5 GLU B N 1
ATOM 1917 C CA . GLU B 1 5 ? -4.672 34.531 8.086 1 95.94 5 GLU B CA 1
ATOM 1918 C C . GLU B 1 5 ? -3.846 33.281 8.328 1 95.94 5 GLU B C 1
ATOM 1920 O O . GLU B 1 5 ? -2.613 33.312 8.289 1 95.94 5 GLU B O 1
ATOM 1925 N N . VAL B 1 6 ? -4.516 32.219 8.594 1 96.44 6 VAL B N 1
ATOM 1926 C CA . VAL B 1 6 ? -3.865 30.906 8.781 1 96.44 6 VAL B CA 1
ATOM 1927 C C . VAL B 1 6 ? -3.119 30.516 7.508 1 96.44 6 VAL B C 1
ATOM 1929 O O . VAL B 1 6 ? -1.962 30.094 7.566 1 96.44 6 VAL B O 1
ATOM 1932 N N . SER B 1 7 ? -3.77 30.688 6.422 1 96.25 7 SER B N 1
ATOM 1933 C CA . SER B 1 7 ? -3.18 30.375 5.121 1 96.25 7 SER B CA 1
ATOM 1934 C C . SER B 1 7 ? -1.903 31.172 4.887 1 96.25 7 SER B C 1
ATOM 1936 O O . SER B 1 7 ? -0.89 30.625 4.453 1 96.25 7 SER B O 1
ATOM 1938 N N . LYS B 1 8 ? -1.959 32.438 5.172 1 95.81 8 LYS B N 1
ATOM 1939 C CA . LYS B 1 8 ? -0.802 33.312 4.992 1 95.81 8 LYS B CA 1
ATOM 1940 C C . LYS B 1 8 ? 0.348 32.906 5.906 1 95.81 8 LYS B C 1
ATOM 1942 O O . LYS B 1 8 ? 1.514 32.969 5.508 1 95.81 8 LYS B O 1
ATOM 1947 N N . ALA B 1 9 ? -0.001 32.594 7.09 1 96.06 9 ALA B N 1
ATOM 1948 C CA . ALA B 1 9 ? 1.012 32.125 8.039 1 96.06 9 ALA B CA 1
ATOM 1949 C C . ALA B 1 9 ? 1.74 30.906 7.535 1 96.06 9 ALA B C 1
ATOM 1951 O O . ALA B 1 9 ? 2.971 30.828 7.59 1 96.06 9 ALA B O 1
ATOM 1952 N N . ILE B 1 10 ? 1.03 29.891 7.035 1 96.19 10 ILE B N 1
ATOM 1953 C CA . ILE B 1 10 ? 1.625 28.656 6.531 1 96.19 10 ILE B CA 1
ATOM 1954 C C . ILE B 1 10 ? 2.457 28.969 5.285 1 96.19 10 ILE B C 1
ATOM 1956 O O . ILE B 1 10 ? 3.535 28.391 5.098 1 96.19 10 ILE B O 1
ATOM 1960 N N . ASP B 1 11 ? 1.967 29.891 4.516 1 94.75 11 ASP B N 1
ATOM 1961 C CA . ASP B 1 11 ? 2.662 30.281 3.293 1 94.75 11 ASP B CA 1
ATOM 1962 C C . ASP B 1 11 ? 4.07 30.781 3.6 1 94.75 11 ASP B C 1
ATOM 1964 O O . ASP B 1 11 ? 4.957 30.719 2.75 1 94.75 11 ASP B O 1
ATOM 1968 N N . ARG B 1 12 ? 4.277 31.281 4.758 1 94.75 12 ARG B N 1
ATOM 1969 C CA . ARG B 1 12 ? 5.562 31.859 5.145 1 94.75 12 ARG B CA 1
ATOM 1970 C C . ARG B 1 12 ? 6.617 30.781 5.332 1 94.75 12 ARG B C 1
ATOM 1972 O O . ARG B 1 12 ? 7.812 31.031 5.156 1 94.75 12 ARG B O 1
ATOM 1979 N N . PHE B 1 13 ? 6.152 29.531 5.668 1 93.75 13 PHE B N 1
ATOM 1980 C CA . PHE B 1 13 ? 7.16 28.5 5.848 1 93.75 13 PHE B CA 1
ATOM 1981 C C . PHE B 1 13 ? 6.902 27.328 4.902 1 93.75 13 PHE B C 1
ATOM 1983 O O . PHE B 1 13 ? 7.75 26.438 4.758 1 93.75 13 PHE B O 1
ATOM 1990 N N . ALA B 1 14 ? 5.824 27.297 4.27 1 92.81 14 ALA B N 1
ATOM 1991 C CA . ALA B 1 14 ? 5.488 26.328 3.225 1 92.81 14 ALA B CA 1
ATOM 1992 C C . ALA B 1 14 ? 4.672 27 2.115 1 92.81 14 ALA B C 1
ATOM 1994 O O . ALA B 1 14 ? 3.439 26.922 2.121 1 92.81 14 ALA B O 1
ATOM 1995 N N . SER B 1 15 ? 5.297 27.469 1.164 1 89 15 SER B N 1
ATOM 1996 C CA . SER B 1 15 ? 4.656 28.25 0.111 1 89 15 SER B CA 1
ATOM 1997 C C . SER B 1 15 ? 3.721 27.391 -0.729 1 89 15 SER B C 1
ATOM 1999 O O . SER B 1 15 ? 4.133 26.359 -1.266 1 89 15 SER B O 1
ATOM 2001 N N . LEU B 1 16 ? 2.545 27.859 -0.914 1 87.88 16 LEU B N 1
ATOM 2002 C CA . LEU B 1 16 ? 1.548 27.125 -1.687 1 87.88 16 LEU B CA 1
ATOM 2003 C C . LEU B 1 16 ? 1.939 27.062 -3.158 1 87.88 16 LEU B C 1
ATOM 2005 O O . LEU B 1 16 ? 1.441 26.219 -3.902 1 87.88 16 LEU B O 1
ATOM 2009 N N . ARG B 1 17 ? 2.77 27.969 -3.529 1 82.56 17 ARG B N 1
ATOM 2010 C CA . ARG B 1 17 ? 3.223 28 -4.918 1 82.56 17 ARG B CA 1
ATOM 2011 C C . ARG B 1 17 ? 4.039 26.75 -5.254 1 82.56 17 ARG B C 1
ATOM 2013 O O . ARG B 1 17 ? 4.207 26.406 -6.426 1 82.56 17 ARG B O 1
ATOM 2020 N N . ARG B 1 18 ? 4.516 26.125 -4.227 1 80.81 18 ARG B N 1
ATOM 2021 C CA . ARG B 1 18 ? 5.371 24.953 -4.414 1 80.81 18 ARG B CA 1
ATOM 2022 C C . ARG B 1 18 ? 4.539 23.688 -4.555 1 80.81 18 ARG B C 1
ATOM 2024 O O . ARG B 1 18 ? 5.074 22.609 -4.852 1 80.81 18 ARG B O 1
ATOM 2031 N N . ALA B 1 19 ? 3.283 23.797 -4.391 1 81.31 19 ALA B N 1
ATOM 2032 C CA . ALA B 1 19 ? 2.418 22.625 -4.465 1 81.31 19 ALA B CA 1
ATOM 2033 C C . ALA B 1 19 ? 2.336 22.094 -5.891 1 81.31 19 ALA B C 1
ATOM 2035 O O . ALA B 1 19 ? 2.551 22.828 -6.852 1 81.31 19 ALA B O 1
ATOM 2036 N N . LYS B 1 20 ? 2.127 20.812 -5.973 1 75.19 20 LYS B N 1
ATOM 2037 C CA . LYS B 1 20 ? 1.969 20.188 -7.277 1 75.19 20 LYS B CA 1
ATOM 2038 C C . LYS B 1 20 ? 0.584 20.453 -7.859 1 75.19 20 LYS B C 1
ATOM 2040 O O . LYS B 1 20 ? -0.32 19.625 -7.742 1 75.19 20 LYS B O 1
ATOM 2045 N N . THR B 1 21 ? 0.431 21.391 -8.617 1 70.44 21 THR B N 1
ATOM 2046 C CA . THR B 1 21 ? -0.878 21.953 -8.938 1 70.44 21 THR B CA 1
ATOM 2047 C C . THR B 1 21 ? -1.542 21.156 -10.062 1 70.44 21 THR B C 1
ATOM 2049 O O . THR B 1 21 ? -2.744 21.281 -10.297 1 70.44 21 THR B O 1
ATOM 2052 N N . ASP B 1 22 ? -0.8 20.266 -10.656 1 71.88 22 ASP B N 1
ATOM 2053 C CA . ASP B 1 22 ? -1.395 19.531 -11.766 1 71.88 22 ASP B CA 1
ATOM 2054 C C . ASP B 1 22 ? -2.506 18.594 -11.266 1 71.88 22 ASP B C 1
ATOM 2056 O O . ASP B 1 22 ? -3.514 18.406 -11.953 1 71.88 22 ASP B O 1
ATOM 2060 N N . TRP B 1 23 ? -2.301 18.031 -10.109 1 78 23 TRP B N 1
ATOM 2061 C CA . TRP B 1 23 ? -3.299 17.094 -9.617 1 78 23 TRP B CA 1
ATOM 2062 C C . TRP B 1 23 ? -3.738 17.453 -8.203 1 78 23 TRP B C 1
ATOM 2064 O O . TRP B 1 23 ? -4.711 16.891 -7.688 1 78 23 TRP B O 1
ATOM 2074 N N . ASP B 1 24 ? -3.117 18.438 -7.742 1 83.12 24 ASP B N 1
ATOM 2075 C CA . ASP B 1 24 ? -3.293 18.797 -6.34 1 83.12 24 ASP B CA 1
ATOM 2076 C C . ASP B 1 24 ? -4.359 19.875 -6.18 1 83.12 24 ASP B C 1
ATOM 2078 O O . ASP B 1 24 ? -4.668 20.594 -7.133 1 83.12 24 ASP B O 1
ATOM 2082 N N . ASN B 1 25 ? -5.07 19.891 -4.961 1 88.19 25 ASN B N 1
ATOM 2083 C CA . ASN B 1 25 ? -6.023 20.938 -4.582 1 88.19 25 ASN B CA 1
ATOM 2084 C C . ASN B 1 25 ? -5.668 21.547 -3.232 1 88.19 25 ASN B C 1
ATOM 2086 O O . ASN B 1 25 ? -6.188 21.141 -2.195 1 88.19 25 ASN B O 1
ATOM 2090 N N . VAL B 1 26 ? -4.875 22.594 -3.295 1 92.25 26 VAL B N 1
ATOM 2091 C CA . VAL B 1 26 ? -4.363 23.188 -2.068 1 92.25 26 VAL B CA 1
ATOM 2092 C C . VAL B 1 26 ? -5.031 24.547 -1.838 1 92.25 26 VAL B C 1
ATOM 2094 O O . VAL B 1 26 ? -5.633 25.109 -2.752 1 92.25 26 VAL B O 1
ATOM 2097 N N . GLY B 1 27 ? -4.934 25.062 -0.596 1 93.88 27 GLY B N 1
ATOM 2098 C CA . GLY B 1 27 ? -5.469 26.359 -0.243 1 93.88 27 GLY B CA 1
ATOM 2099 C C . GLY B 1 27 ? -6.719 26.281 0.612 1 93.88 27 GLY B C 1
ATOM 2100 O O . GLY B 1 27 ? -6.938 25.297 1.313 1 93.88 27 GLY B O 1
ATOM 2101 N N . VAL B 1 28 ? -7.414 27.422 0.615 1 95.94 28 VAL B N 1
ATOM 2102 C CA . VAL B 1 28 ? -8.664 27.453 1.363 1 95.94 28 VAL B CA 1
ATOM 2103 C C . VAL B 1 28 ? -9.742 26.688 0.606 1 95.94 28 VAL B C 1
ATOM 2105 O O . VAL B 1 28 ? -10.164 27.094 -0.477 1 95.94 28 VAL B O 1
ATOM 2108 N N . ILE B 1 29 ? -10.148 25.594 1.205 1 96.31 29 ILE B N 1
ATOM 2109 C CA . ILE B 1 29 ? -11.117 24.734 0.548 1 96.31 29 ILE B CA 1
ATOM 2110 C C . ILE B 1 29 ? -12.531 25.141 0.955 1 96.31 29 ILE B C 1
ATOM 2112 O O . ILE B 1 29 ? -13.453 25.109 0.132 1 96.31 29 ILE B O 1
ATOM 2116 N N . VAL B 1 30 ? -12.672 25.453 2.234 1 96.69 30 VAL B N 1
ATOM 2117 C CA . VAL B 1 30 ? -13.945 25.922 2.779 1 96.69 30 VAL B CA 1
ATOM 2118 C C . VAL B 1 30 ? -13.727 27.234 3.537 1 96.69 30 VAL B C 1
ATOM 2120 O O . VAL B 1 30 ? -12.906 27.297 4.457 1 96.69 30 VAL B O 1
ATOM 2123 N N . ASP B 1 31 ? -14.406 28.266 3.135 1 96.88 31 ASP B N 1
ATOM 2124 C CA . ASP B 1 31 ? -14.5 29.531 3.85 1 96.88 31 ASP B CA 1
ATOM 2125 C C . ASP B 1 31 ? -15.938 29.812 4.266 1 96.88 31 ASP B C 1
ATOM 2127 O O . ASP B 1 31 ? -16.734 30.328 3.467 1 96.88 31 ASP B O 1
ATOM 2131 N N . SER B 1 32 ? -16.203 29.531 5.477 1 95.56 32 SER B N 1
ATOM 2132 C CA . SER B 1 32 ? -17.562 29.703 5.98 1 95.56 32 SER B CA 1
ATOM 2133 C C . SER B 1 32 ? -17.766 31.141 6.477 1 95.56 32 SER B C 1
ATOM 2135 O O . SER B 1 32 ? -18.891 31.516 6.824 1 95.56 32 SER B O 1
ATOM 2137 N N . GLY B 1 33 ? -16.719 31.875 6.539 1 94.38 33 GLY B N 1
ATOM 2138 C CA . GLY B 1 33 ? -16.797 33.25 6.973 1 94.38 33 GLY B CA 1
ATOM 2139 C C . GLY B 1 33 ? -16.656 33.438 8.469 1 94.38 33 GLY B C 1
ATOM 2140 O O . GLY B 1 33 ? -16.656 34.562 8.977 1 94.38 33 GLY B O 1
ATOM 2141 N N . THR B 1 34 ? -16.516 32.344 9.141 1 95.62 34 THR B N 1
ATOM 2142 C CA . THR B 1 34 ? -16.422 32.375 10.594 1 95.62 34 THR B CA 1
ATOM 2143 C C . THR B 1 34 ? -15.016 32.812 11.031 1 95.62 34 THR B C 1
ATOM 2145 O O . THR B 1 34 ? -14.023 32.469 10.383 1 95.62 34 THR B O 1
ATOM 2148 N N . GLN B 1 35 ? -15.039 33.531 12.172 1 95.44 35 GLN B N 1
ATOM 2149 C CA . GLN B 1 35 ? -13.773 33.969 12.773 1 95.44 35 GLN B CA 1
ATOM 2150 C C . GLN B 1 35 ? -13.492 33.188 14.055 1 95.44 35 GLN B C 1
ATOM 2152 O O . GLN B 1 35 ? -14.414 32.906 14.828 1 95.44 35 GLN B O 1
ATOM 2157 N N . ASP B 1 36 ? -12.211 32.781 14.188 1 95.56 36 ASP B N 1
ATOM 2158 C CA . ASP B 1 36 ? -11.805 32 15.359 1 95.56 36 ASP B CA 1
ATOM 2159 C C . ASP B 1 36 ? -10.297 32.094 15.57 1 95.56 36 ASP B C 1
ATOM 2161 O O . ASP B 1 36 ? -9.539 32.25 14.609 1 95.56 36 ASP B O 1
ATOM 2165 N N . LYS B 1 37 ? -9.883 31.984 16.797 1 96.38 37 LYS B N 1
ATOM 2166 C CA . LYS B 1 37 ? -8.453 32 17.109 1 96.38 37 LYS B CA 1
ATOM 2167 C C . LYS B 1 37 ? -7.957 30.594 17.469 1 96.38 37 LYS B C 1
ATOM 2169 O O . LYS B 1 37 ? -6.875 30.453 18.031 1 96.38 37 LYS B O 1
ATOM 2174 N N . LYS B 1 38 ? -8.75 29.625 17.172 1 97.69 38 LYS B N 1
ATOM 2175 C CA . LYS B 1 38 ? -8.367 28.219 17.375 1 97.69 38 LYS B CA 1
ATOM 2176 C C . LYS B 1 38 ? -8.133 27.516 16.031 1 97.69 38 LYS B C 1
ATOM 2178 O O . LYS B 1 38 ? -8.836 27.797 15.055 1 97.69 38 LYS B O 1
ATOM 2183 N N . ILE B 1 39 ? -7.152 26.672 16.031 1 98.25 39 ILE B N 1
ATOM 2184 C CA . ILE B 1 39 ? -6.828 25.859 14.859 1 98.25 39 ILE B CA 1
ATOM 2185 C C . ILE B 1 39 ? -6.719 24.391 15.25 1 98.25 39 ILE B C 1
ATOM 2187 O O . ILE B 1 39 ? -6.129 24.062 16.281 1 98.25 39 ILE B O 1
ATOM 2191 N N . LEU B 1 40 ? -7.297 23.547 14.531 1 98.62 40 LEU B N 1
ATOM 2192 C CA . LEU B 1 40 ? -7.062 22.109 14.648 1 98.62 40 LEU B CA 1
ATOM 2193 C C . LEU B 1 40 ? -6.23 21.609 13.477 1 98.62 40 LEU B C 1
ATOM 2195 O O . LEU B 1 40 ? -6.613 21.766 12.32 1 98.62 40 LEU B O 1
ATOM 2199 N N . LEU B 1 41 ? -5.074 21.047 13.82 1 98.62 41 LEU B N 1
ATOM 2200 C CA . LEU B 1 41 ? -4.199 20.422 12.836 1 98.62 41 LEU B CA 1
ATOM 2201 C C . LEU B 1 41 ? -4.5 18.922 12.719 1 98.62 41 LEU B C 1
ATOM 2203 O O . LEU B 1 41 ? -4.633 18.234 13.727 1 98.62 41 LEU B O 1
ATOM 2207 N N . THR B 1 42 ? -4.613 18.453 11.469 1 98.75 42 THR B N 1
ATOM 2208 C CA . THR B 1 42 ? -4.895 17.031 11.234 1 98.75 42 THR B CA 1
ATOM 2209 C C . THR B 1 42 ? -4.355 16.594 9.883 1 98.75 42 THR B C 1
ATOM 2211 O O . THR B 1 42 ? -4.078 17.438 9.016 1 98.75 42 THR B O 1
ATOM 2214 N N . ILE B 1 43 ? -4.133 15.297 9.703 1 98.75 43 ILE B N 1
ATOM 2215 C CA . ILE B 1 43 ? -3.766 14.766 8.391 1 98.75 43 ILE B CA 1
ATOM 2216 C C . ILE B 1 43 ? -5.023 14.539 7.551 1 98.75 43 ILE B C 1
ATOM 2218 O O . ILE B 1 43 ? -5.172 15.125 6.48 1 98.75 43 ILE B O 1
ATOM 2222 N N . ASP B 1 44 ? -5.871 13.727 8.109 1 98.56 44 ASP B N 1
ATOM 2223 C CA . ASP B 1 44 ? -7.145 13.43 7.457 1 98.56 44 ASP B CA 1
ATOM 2224 C C . ASP B 1 44 ? -8.32 14 8.25 1 98.56 44 ASP B C 1
ATOM 2226 O O . ASP B 1 44 ? -8.484 13.68 9.43 1 98.56 44 ASP B O 1
ATOM 2230 N N . LEU B 1 45 ? -9.078 14.836 7.609 1 98.38 45 LEU B N 1
ATOM 2231 C CA . LEU B 1 45 ? -10.312 15.312 8.227 1 98.38 45 LEU B CA 1
ATOM 2232 C C . LEU B 1 45 ? -11.445 14.312 8.008 1 98.38 45 LEU B C 1
ATOM 2234 O O . LEU B 1 45 ? -12.227 14.453 7.066 1 98.38 45 LEU B O 1
ATOM 2238 N N . THR B 1 46 ? -11.516 13.391 8.93 1 97.06 46 THR B N 1
ATOM 2239 C CA . THR B 1 46 ? -12.539 12.359 8.906 1 97.06 46 THR B CA 1
ATOM 2240 C C . THR B 1 46 ? -13.711 12.742 9.797 1 97.06 46 THR B C 1
ATOM 2242 O O . THR B 1 46 ? -13.695 13.797 10.438 1 97.06 46 THR B O 1
ATOM 2245 N N . GLU B 1 47 ? -14.719 11.875 9.82 1 95.75 47 GLU B N 1
ATOM 2246 C CA . GLU B 1 47 ? -15.898 12.148 10.633 1 95.75 47 GLU B CA 1
ATOM 2247 C C . GLU B 1 47 ? -15.539 12.273 12.109 1 95.75 47 GLU B C 1
ATOM 2249 O O . GLU B 1 47 ? -15.961 13.219 12.781 1 95.75 47 GLU B O 1
ATOM 2254 N N . PRO B 1 48 ? -14.688 11.344 12.625 1 97 48 PRO B N 1
ATOM 2255 C CA . PRO B 1 48 ? -14.297 11.5 14.031 1 97 48 PRO B CA 1
ATOM 2256 C C . PRO B 1 48 ? -13.555 12.805 14.297 1 97 48 PRO B C 1
ATOM 2258 O O . PRO B 1 48 ? -13.734 13.414 15.352 1 97 48 PRO B O 1
ATOM 2261 N N . VAL B 1 49 ? -12.797 13.25 13.352 1 98.31 49 VAL B N 1
ATOM 2262 C CA . VAL B 1 49 ? -12.047 14.492 13.508 1 98.31 49 VAL B CA 1
ATOM 2263 C C . VAL B 1 49 ? -13 15.688 13.445 1 98.31 49 VAL B C 1
ATOM 2265 O O . VAL B 1 49 ? -12.836 16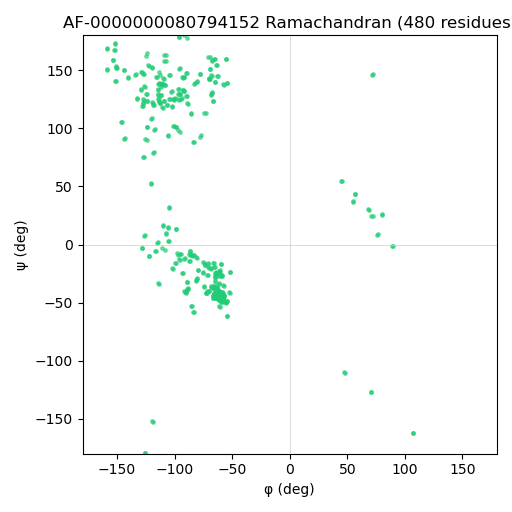.656 14.195 1 98.31 49 VAL B O 1
ATOM 2268 N N . LEU B 1 50 ? -13.938 15.625 12.539 1 98.31 50 LEU B N 1
ATOM 2269 C CA . LEU B 1 50 ? -14.953 16.672 12.469 1 98.31 50 LEU B CA 1
ATOM 2270 C C . LEU B 1 50 ? -15.703 16.781 13.797 1 98.31 50 LEU B C 1
ATOM 2272 O O . LEU B 1 50 ? -15.906 17.891 14.297 1 98.31 50 LEU B O 1
ATOM 2276 N N . GLU B 1 51 ? -16.078 15.656 14.305 1 97.88 51 GLU B N 1
ATOM 2277 C CA . GLU B 1 51 ? -16.75 15.648 15.602 1 97.88 51 GLU B CA 1
ATOM 2278 C C . GLU B 1 51 ? -15.867 16.266 16.688 1 97.88 51 GLU B C 1
ATOM 2280 O O . GLU B 1 51 ? -16.359 16.984 17.547 1 97.88 51 GLU B O 1
ATOM 2285 N N . GLU B 1 52 ? -14.609 15.945 16.641 1 98.38 52 GLU B N 1
ATOM 2286 C CA . GLU B 1 52 ? -13.641 16.547 17.562 1 98.38 52 GLU B CA 1
ATOM 2287 C C . GLU B 1 52 ? -13.617 18.062 17.438 1 98.38 52 GLU B C 1
ATOM 2289 O O . GLU B 1 52 ? -13.602 18.766 18.453 1 98.38 52 GLU B O 1
ATOM 2294 N N . CYS B 1 53 ? -13.617 18.547 16.25 1 97.5 53 CYS B N 1
ATOM 2295 C CA . CYS B 1 53 ? -13.633 19.984 15.969 1 97.5 53 CYS B CA 1
ATOM 2296 C C . CYS B 1 53 ? -14.867 20.641 16.578 1 97.5 53 CYS B C 1
ATOM 2298 O O . CYS B 1 53 ? -14.758 21.688 17.234 1 97.5 53 CYS B O 1
ATOM 2300 N N . ILE B 1 54 ? -16 20.016 16.344 1 97.81 54 ILE B N 1
ATOM 2301 C CA . ILE B 1 54 ? -17.266 20.547 16.844 1 97.81 54 ILE B CA 1
ATOM 2302 C C . ILE B 1 54 ? -17.266 20.562 18.359 1 97.81 54 ILE B C 1
ATOM 2304 O O . ILE B 1 54 ? -17.641 21.578 18.984 1 97.81 54 ILE B O 1
ATOM 2308 N N . HIS B 1 55 ? -16.797 19.531 18.922 1 98 55 HIS B N 1
ATOM 2309 C CA . HIS B 1 55 ? -16.766 19.406 20.375 1 98 55 HIS B CA 1
ATOM 2310 C C . HIS B 1 55 ? -15.844 20.453 21 1 98 55 HIS B C 1
ATOM 2312 O O . HIS B 1 55 ? -16.156 21.016 22.047 1 98 55 HIS B O 1
ATOM 2318 N N . LEU B 1 56 ? -14.711 20.734 20.375 1 97.62 56 LEU B N 1
ATOM 2319 C CA . LEU B 1 56 ? -13.727 21.672 20.891 1 97.62 56 LEU B CA 1
ATOM 2320 C C . LEU B 1 56 ? -14.125 23.109 20.578 1 97.62 56 LEU B C 1
ATOM 2322 O O . LEU B 1 56 ? -13.523 24.062 21.078 1 97.62 56 LEU B O 1
ATOM 2326 N N . GLY B 1 57 ? -15.133 23.25 19.703 1 97.38 57 GLY B N 1
ATOM 2327 C CA . GLY B 1 57 ? -15.562 24.578 19.297 1 97.38 57 GLY B CA 1
ATOM 2328 C C . GLY B 1 57 ? -14.57 25.266 18.375 1 97.38 57 GLY B C 1
ATOM 2329 O O . GLY B 1 57 ? -14.484 26.5 18.359 1 97.38 57 GLY B O 1
ATOM 2330 N N . VAL B 1 58 ? -13.766 24.5 17.672 1 97.88 58 VAL B N 1
ATOM 2331 C CA . VAL B 1 58 ? -12.773 25.047 16.734 1 97.88 58 VAL B CA 1
ATOM 2332 C C . VAL B 1 58 ? -13.438 25.359 15.398 1 97.88 58 VAL B C 1
ATOM 2334 O O . VAL B 1 58 ? -14.234 24.562 14.898 1 97.88 58 VAL B O 1
ATOM 2337 N N . LYS B 1 59 ? -13.031 26.531 14.836 1 98.19 59 LYS B N 1
ATOM 2338 C CA . LYS B 1 59 ? -13.68 26.906 13.586 1 98.19 59 LYS B CA 1
ATOM 2339 C C . LYS B 1 59 ? -12.672 26.953 12.445 1 98.19 59 LYS B C 1
ATOM 2341 O O . LYS B 1 59 ? -13.047 27.203 11.289 1 98.19 59 LYS B O 1
ATOM 2346 N N . ASN B 1 60 ? -11.359 26.781 12.672 1 98.44 60 ASN B N 1
ATOM 2347 C CA . ASN B 1 60 ? -10.344 26.688 11.641 1 98.44 60 ASN B CA 1
ATOM 2348 C C . ASN B 1 60 ? -9.633 25.344 11.672 1 98.44 60 ASN B C 1
ATOM 2350 O O . ASN B 1 60 ? -9.031 24.969 12.68 1 98.44 60 ASN B O 1
ATOM 2354 N N . VAL B 1 61 ? -9.734 24.641 10.555 1 98.69 61 VAL B N 1
ATOM 2355 C CA . VAL B 1 61 ? -9.039 23.359 10.445 1 98.69 61 VAL B CA 1
ATOM 2356 C C . VAL B 1 61 ? -7.953 23.438 9.383 1 98.69 61 VAL B C 1
ATOM 2358 O O . VAL B 1 61 ? -8.188 23.969 8.281 1 98.69 61 VAL B O 1
ATOM 2361 N N . VAL B 1 62 ? -6.777 23.047 9.734 1 98.5 62 VAL B N 1
ATOM 2362 C CA . VAL B 1 62 ? -5.727 22.766 8.758 1 98.5 62 VAL B CA 1
ATOM 2363 C C . VAL B 1 62 ? -5.613 21.266 8.531 1 98.5 62 VAL B C 1
ATOM 2365 O O . VAL B 1 62 ? -5.059 20.547 9.359 1 98.5 62 VAL B O 1
ATOM 2368 N N . ALA B 1 63 ? -6.148 20.844 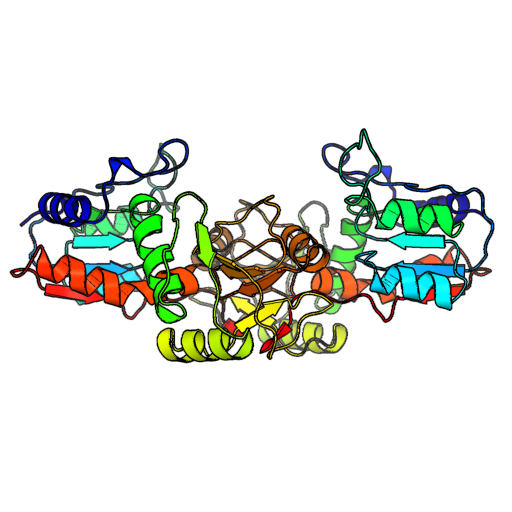7.473 1 98.56 63 ALA B N 1
ATOM 2369 C CA . ALA B 1 63 ? -6.078 19.438 7.074 1 98.56 63 ALA B CA 1
ATOM 2370 C C . ALA B 1 63 ? -5.016 19.234 6 1 98.56 63 ALA B C 1
ATOM 2372 O O . ALA B 1 63 ? -5.07 19.844 4.934 1 98.56 63 ALA B O 1
ATOM 2373 N N . TYR B 1 64 ? -4.113 18.328 6.289 1 98.38 64 TYR B N 1
ATOM 2374 C CA . TYR B 1 64 ? -3.059 18.094 5.312 1 98.38 64 TYR B CA 1
ATOM 2375 C C . TYR B 1 64 ? -3.646 17.609 3.988 1 98.38 64 TYR B C 1
ATOM 2377 O O . TYR B 1 64 ? -3.363 18.188 2.934 1 98.38 64 TYR B O 1
ATOM 2385 N N . HIS B 1 65 ? -4.465 16.547 4.047 1 97.94 65 HIS B N 1
ATOM 2386 C CA . HIS B 1 65 ? -5.133 16.062 2.844 1 97.94 65 HIS B CA 1
ATOM 2387 C C . HIS B 1 65 ? -6.367 16.906 2.521 1 97.94 65 HIS B C 1
ATOM 2389 O O . HIS B 1 65 ? -7.137 17.25 3.418 1 97.94 65 HIS B O 1
ATOM 2395 N N . PRO B 1 66 ? -6.598 17.203 1.237 1 95.88 66 PRO B N 1
ATOM 2396 C CA . PRO B 1 66 ? -7.805 17.938 0.862 1 95.88 66 PRO B CA 1
ATOM 2397 C C . PRO B 1 66 ? -9.078 17.125 1.048 1 95.88 66 PRO B C 1
ATOM 2399 O O . PRO B 1 66 ? -9.094 15.922 0.784 1 95.88 66 PRO B O 1
ATOM 2402 N N . ILE B 1 67 ? -10.109 17.828 1.494 1 95.5 67 ILE B N 1
ATOM 2403 C CA . ILE B 1 67 ? -11.406 17.172 1.627 1 95.5 67 ILE B CA 1
ATOM 2404 C C . ILE B 1 67 ? -12.164 17.25 0.303 1 95.5 67 ILE B C 1
ATOM 2406 O O . ILE B 1 67 ? -13.195 16.609 0.132 1 95.5 67 ILE B O 1
ATOM 2410 N N . ILE B 1 68 ? -11.711 18.062 -0.54 1 93 68 ILE B N 1
ATOM 2411 C CA . ILE B 1 68 ? -12.086 18.094 -1.948 1 93 68 ILE B CA 1
ATOM 2412 C C . ILE B 1 68 ? -10.836 17.969 -2.82 1 93 68 ILE B C 1
ATOM 2414 O O . ILE B 1 68 ? -10.102 18.938 -3.014 1 93 68 ILE B O 1
ATOM 2418 N N . PHE B 1 69 ? -10.672 16.734 -3.301 1 88.5 69 PHE B N 1
ATOM 2419 C CA . PHE B 1 69 ? -9.461 16.5 -4.074 1 88.5 69 PHE B CA 1
ATOM 2420 C C . PHE B 1 69 ? -9.688 16.812 -5.547 1 88.5 69 PHE B C 1
ATOM 2422 O O . PHE B 1 69 ? -8.828 17.391 -6.203 1 88.5 69 PHE B O 1
ATOM 2429 N N . LYS B 1 70 ? -10.828 16.469 -6 1 87 70 LYS B N 1
ATOM 2430 C CA . LYS B 1 70 ? -11.258 16.766 -7.363 1 87 70 LYS B CA 1
ATOM 2431 C C . LYS B 1 70 ? -12.516 17.625 -7.367 1 87 70 LYS B C 1
ATOM 2433 O O . LYS B 1 70 ? -13.344 17.531 -6.457 1 87 70 LYS B O 1
ATOM 2438 N N . ALA B 1 71 ? -12.578 18.359 -8.414 1 89.31 71 ALA B N 1
ATOM 2439 C CA . ALA B 1 71 ? -13.734 19.25 -8.531 1 89.31 71 ALA B CA 1
ATOM 2440 C C . ALA B 1 71 ? -15.039 18.469 -8.398 1 89.31 71 ALA B C 1
ATOM 2442 O O . ALA B 1 71 ? -15.164 17.359 -8.914 1 89.31 71 ALA B O 1
ATOM 2443 N N . VAL B 1 72 ? -15.906 19.094 -7.699 1 91.5 72 VAL B N 1
ATOM 2444 C CA . VAL B 1 72 ? -17.188 18.453 -7.473 1 91.5 72 VAL B CA 1
ATOM 2445 C C . VAL B 1 72 ? -18.312 19.25 -8.133 1 91.5 72 VAL B C 1
ATOM 2447 O O . VAL B 1 72 ? -18.25 20.484 -8.164 1 91.5 72 VAL B O 1
ATOM 2450 N N . LYS B 1 73 ? -19.359 18.531 -8.688 1 89.19 73 LYS B N 1
ATOM 2451 C CA . LYS B 1 73 ? -20.516 19.156 -9.312 1 89.19 73 LYS B CA 1
ATOM 2452 C C . LYS B 1 73 ? -21.719 19.141 -8.383 1 89.19 73 LYS B C 1
ATOM 2454 O O . LYS B 1 73 ? -22.688 19.875 -8.594 1 89.19 73 LYS B O 1
ATOM 2459 N N . LYS B 1 74 ? -21.703 18.281 -7.461 1 88.56 74 LYS B N 1
ATOM 2460 C CA . LYS B 1 74 ? -22.781 18.094 -6.496 1 88.56 74 LYS B CA 1
ATOM 2461 C C . LYS B 1 74 ? -22.219 17.812 -5.098 1 88.56 74 LYS B C 1
ATOM 2463 O O . LYS B 1 74 ? -21.141 17.25 -4.957 1 88.56 74 LYS B O 1
ATOM 2468 N N . LEU B 1 75 ? -22.859 18.297 -4.121 1 90.06 75 LEU B N 1
ATOM 2469 C CA . LEU B 1 75 ? -22.531 18.016 -2.73 1 90.06 75 LEU B CA 1
ATOM 2470 C C . LEU B 1 75 ? -23.562 17.062 -2.119 1 90.06 75 LEU B C 1
ATOM 2472 O O . LEU B 1 75 ? -24.609 17.5 -1.644 1 90.06 75 LEU B O 1
ATOM 2476 N N . GLY B 1 76 ? -23.266 15.852 -2.176 1 87.5 76 GLY B N 1
ATOM 2477 C CA . GLY B 1 76 ? -24.141 14.836 -1.634 1 87.5 76 GLY B CA 1
ATOM 2478 C C . GLY B 1 76 ? -23.516 14.023 -0.521 1 87.5 76 GLY B C 1
ATOM 2479 O O . GLY B 1 76 ? -22.734 14.555 0.269 1 87.5 76 GLY B O 1
ATOM 2480 N N . SER B 1 77 ? -23.969 12.852 -0.4 1 83.62 77 SER B N 1
ATOM 2481 C CA . SER B 1 77 ? -23.531 11.992 0.697 1 83.62 77 SER B CA 1
ATOM 2482 C C . SER B 1 77 ? -22.031 11.734 0.645 1 83.62 77 SER B C 1
ATOM 2484 O O . SER B 1 77 ? -21.391 11.57 1.684 1 83.62 77 SER B O 1
ATOM 2486 N N . LYS B 1 78 ? -21.484 11.859 -0.491 1 82.5 78 LYS B N 1
ATOM 2487 C CA . LYS B 1 78 ? -20.047 11.625 -0.66 1 82.5 78 LYS B CA 1
ATOM 2488 C C . LYS B 1 78 ? -19.234 12.789 -0.109 1 82.5 78 LYS B C 1
ATOM 2490 O O . LYS B 1 78 ? -18.062 12.641 0.204 1 82.5 78 LYS B O 1
ATOM 2495 N N . GLU B 1 79 ? -19.812 13.898 -0.045 1 91.44 79 GLU B N 1
ATOM 2496 C CA . GLU B 1 79 ? -19.141 15.102 0.438 1 91.44 79 GLU B CA 1
ATOM 2497 C C . GLU B 1 79 ? -19.609 15.469 1.843 1 91.44 79 GLU B C 1
ATOM 2499 O O . GLU B 1 79 ? -19.703 16.656 2.182 1 91.44 79 GLU B O 1
ATOM 2504 N N . SER B 1 80 ? -19.922 14.508 2.613 1 92.81 80 SER B N 1
ATOM 2505 C CA . SER B 1 80 ? -20.5 14.703 3.939 1 92.81 80 SER B CA 1
ATOM 2506 C C . SER B 1 80 ? -19.578 15.547 4.82 1 92.81 80 SER B C 1
ATOM 2508 O O . SER B 1 80 ? -20.047 16.344 5.633 1 92.81 80 SER B O 1
ATOM 2510 N N . ILE B 1 81 ? -18.328 15.398 4.664 1 96.19 81 ILE B N 1
ATOM 2511 C CA . ILE B 1 81 ? -17.375 16.156 5.473 1 96.19 81 ILE B CA 1
ATOM 2512 C C . ILE B 1 81 ? -17.469 17.641 5.121 1 96.19 81 ILE B C 1
ATOM 2514 O O . ILE B 1 81 ? -17.5 18.5 6.008 1 96.19 81 ILE B O 1
ATOM 2518 N N . VAL B 1 82 ? -17.531 17.922 3.84 1 96.19 82 VAL B N 1
ATOM 2519 C CA . VAL B 1 82 ? -17.641 19.297 3.375 1 96.19 82 VAL B CA 1
ATOM 2520 C C . VAL B 1 82 ? -18.922 19.922 3.928 1 96.19 82 VAL B C 1
ATOM 2522 O O . VAL B 1 82 ? -18.891 21.016 4.484 1 96.19 82 VAL B O 1
ATOM 2525 N N . ILE B 1 83 ? -19.984 19.172 3.799 1 96.44 83 ILE B N 1
ATOM 2526 C CA . ILE B 1 83 ? -21.297 19.641 4.27 1 96.44 83 ILE B CA 1
ATOM 2527 C C . ILE B 1 83 ? -21.25 19.875 5.777 1 96.44 83 ILE B C 1
ATOM 2529 O O . ILE B 1 83 ? -21.734 20.891 6.27 1 96.44 83 ILE B O 1
ATOM 2533 N N . GLY B 1 84 ? -20.656 18.922 6.469 1 97.19 84 GLY B N 1
ATOM 2534 C CA . GLY B 1 84 ? -20.516 19.047 7.914 1 97.19 84 GLY B CA 1
ATOM 2535 C C . GLY B 1 84 ? -19.75 20.281 8.336 1 97.19 84 GLY B C 1
ATOM 2536 O O . GLY B 1 84 ? -20.125 20.969 9.281 1 97.19 84 GLY B O 1
ATOM 2537 N N . CYS B 1 85 ? -18.703 20.562 7.645 1 97.69 85 CYS B N 1
ATOM 2538 C CA . CYS B 1 85 ? -17.906 21.75 7.941 1 97.69 85 CYS B CA 1
ATOM 2539 C C . CYS B 1 85 ? -18.734 23.016 7.758 1 97.69 85 CYS B C 1
ATOM 2541 O O . CYS B 1 85 ? -18.781 23.875 8.648 1 97.69 85 CYS B O 1
ATOM 2543 N N . ILE B 1 86 ? -19.422 23.109 6.672 1 96.5 86 ILE B N 1
ATOM 2544 C CA . ILE B 1 86 ? -20.203 24.297 6.336 1 96.5 86 ILE B CA 1
ATOM 2545 C C . ILE B 1 86 ? -21.312 24.469 7.363 1 96.5 86 ILE B C 1
ATOM 2547 O O . ILE B 1 86 ? -21.516 25.578 7.883 1 96.5 86 ILE B O 1
ATOM 2551 N N . LYS B 1 87 ? -21.984 23.422 7.66 1 97.38 87 LYS B N 1
ATOM 2552 C CA . LYS B 1 87 ? -23.109 23.469 8.594 1 97.38 87 LYS B CA 1
ATOM 2553 C C . LYS B 1 87 ? -22.656 23.969 9.969 1 97.38 87 LYS B C 1
ATOM 2555 O O . LYS B 1 87 ? -23.438 24.562 10.695 1 97.38 87 LYS B O 1
ATOM 2560 N N . ASN B 1 88 ? -21.438 23.75 10.281 1 98 88 ASN B N 1
ATOM 2561 C CA . ASN B 1 88 ? -20.969 24.062 11.617 1 98 88 ASN B CA 1
ATOM 2562 C C . ASN B 1 88 ? -20.062 25.297 11.617 1 98 88 ASN B C 1
ATOM 2564 O O . ASN B 1 88 ? -19.375 25.578 12.602 1 98 88 ASN B O 1
ATOM 2568 N N . GLY B 1 89 ? -20.016 25.984 10.484 1 97.69 89 GLY B N 1
ATOM 2569 C CA . GLY B 1 89 ? -19.219 27.203 10.375 1 97.69 89 GLY B CA 1
ATOM 2570 C C . GLY B 1 89 ? -17.734 26.953 10.453 1 97.69 89 GLY B C 1
ATOM 2571 O O . GLY B 1 89 ? -16.984 27.781 10.992 1 97.69 89 GLY B O 1
ATOM 2572 N N . ILE B 1 90 ? -17.312 25.797 10 1 98.19 90 ILE B N 1
ATOM 2573 C CA . ILE B 1 90 ? -15.914 25.422 10.078 1 98.19 90 ILE B CA 1
ATOM 2574 C C . ILE B 1 90 ? -15.211 25.75 8.758 1 98.19 90 ILE B C 1
ATOM 2576 O O . ILE B 1 90 ? -15.711 25.422 7.684 1 98.19 90 ILE B O 1
ATOM 2580 N N . ASN B 1 91 ? -14.07 26.453 8.852 1 98.38 91 ASN B N 1
ATOM 2581 C CA . ASN B 1 91 ? -13.18 26.703 7.719 1 98.38 91 ASN B CA 1
ATOM 2582 C C . ASN B 1 91 ? -12.133 25.609 7.574 1 98.38 91 ASN B C 1
ATOM 2584 O O . ASN B 1 91 ? -11.695 25.031 8.57 1 98.38 91 ASN B O 1
ATOM 2588 N N . VAL B 1 92 ? -11.75 25.359 6.277 1 98.5 92 VAL B N 1
ATOM 2589 C CA . VAL B 1 92 ? -10.734 24.344 6.055 1 98.5 92 VAL B CA 1
ATOM 2590 C C . VAL B 1 92 ? -9.664 24.875 5.105 1 98.5 92 VAL B C 1
ATOM 2592 O O . VAL B 1 92 ? -9.977 25.359 4.02 1 98.5 92 VAL B O 1
ATOM 2595 N N . PHE B 1 93 ? -8.438 24.781 5.562 1 97.88 93 PHE B N 1
ATOM 2596 C CA . PHE B 1 93 ? -7.266 25.062 4.742 1 97.88 93 PHE B CA 1
ATOM 2597 C C . PHE B 1 93 ? -6.441 23.797 4.543 1 97.88 93 PHE B C 1
ATOM 2599 O O . PHE B 1 93 ? -6.277 23 5.477 1 97.88 93 PHE B O 1
ATOM 2606 N N . THR B 1 94 ? -5.949 23.594 3.326 1 97.31 94 THR B N 1
ATOM 2607 C CA . THR B 1 94 ? -5.148 22.406 3.002 1 97.31 94 THR B CA 1
ATOM 2608 C C . THR B 1 94 ? -3.83 22.812 2.352 1 97.31 94 THR B C 1
ATOM 2610 O O . THR B 1 94 ? -3.818 23.344 1.237 1 97.31 94 THR B O 1
ATOM 2613 N N . PRO B 1 95 ? -2.756 22.469 2.967 1 96.44 95 PRO B N 1
ATOM 2614 C CA . PRO B 1 95 ? -1.453 22.734 2.35 1 96.44 95 PRO B CA 1
ATOM 2615 C C . PRO B 1 95 ? -0.99 21.594 1.451 1 96.44 95 PRO B C 1
ATOM 2617 O O . PRO B 1 95 ? -0.357 21.828 0.419 1 96.44 95 PRO B O 1
ATOM 2620 N N . HIS B 1 96 ? -1.238 20.328 1.832 1 95.25 96 HIS B N 1
ATOM 2621 C CA . HIS B 1 96 ? -0.915 19.078 1.149 1 95.25 96 HIS B CA 1
ATOM 2622 C C . HIS B 1 96 ? 0.532 19.078 0.668 1 95.25 96 HIS B C 1
ATOM 2624 O O . HIS B 1 96 ? 1.46 19.125 1.479 1 95.25 96 HIS B O 1
ATOM 2630 N N . SER B 1 97 ? 0.771 19.156 -0.675 1 94 97 SER B N 1
ATOM 2631 C CA . SER B 1 97 ? 2.104 18.922 -1.221 1 94 97 SER B CA 1
ATOM 2632 C C . SER B 1 97 ? 3.031 20.094 -0.94 1 94 97 SER B C 1
ATOM 2634 O O . SER B 1 97 ? 4.254 19.969 -1.009 1 94 97 SER B O 1
ATOM 2636 N N . ALA B 1 98 ? 2.467 21.25 -0.607 1 94.12 98 ALA B N 1
ATOM 2637 C CA . ALA B 1 98 ? 3.287 22.406 -0.256 1 94.12 98 ALA B CA 1
ATOM 2638 C C . ALA B 1 98 ? 4.102 22.141 1.008 1 94.12 98 ALA B C 1
ATOM 2640 O O . ALA B 1 98 ? 5.16 22.734 1.207 1 94.12 98 ALA B O 1
ATOM 2641 N N . LEU B 1 99 ? 3.654 21.25 1.822 1 96.19 99 LEU B N 1
ATOM 2642 C CA . LEU B 1 99 ? 4.324 20.953 3.084 1 96.19 99 LEU B CA 1
ATOM 2643 C C . LEU B 1 99 ? 5.336 19.828 2.91 1 96.19 99 LEU B C 1
ATOM 2645 O O . LEU B 1 99 ? 6.156 19.594 3.799 1 96.19 99 LEU B O 1
ATOM 2649 N N . ASP B 1 100 ? 5.316 19.141 1.812 1 96.12 100 ASP B N 1
ATOM 2650 C CA . ASP B 1 100 ? 6.125 17.938 1.614 1 96.12 100 ASP B CA 1
ATOM 2651 C C . ASP B 1 100 ? 7.602 18.219 1.872 1 96.12 100 ASP B C 1
ATOM 2653 O O . ASP B 1 100 ? 8.266 17.469 2.586 1 96.12 100 ASP B O 1
ATOM 2657 N N . PRO B 1 101 ? 8.141 19.297 1.293 1 95.75 101 PRO B N 1
ATOM 2658 C CA . PRO B 1 101 ? 9.562 19.562 1.518 1 95.75 101 PRO B CA 1
ATOM 2659 C C . PRO B 1 101 ? 9.906 19.703 2.998 1 95.75 101 PRO B C 1
ATOM 2661 O O . PRO B 1 101 ? 10.914 19.141 3.455 1 95.75 101 PRO B O 1
ATOM 2664 N N . LEU B 1 102 ? 9.102 20.375 3.711 1 96.44 102 LEU B N 1
ATOM 2665 C CA . LEU B 1 102 ? 9.32 20.562 5.141 1 96.44 102 LEU B CA 1
ATOM 2666 C C . LEU B 1 102 ? 9.242 19.25 5.891 1 96.44 102 LEU B C 1
ATOM 2668 O O . LEU B 1 102 ? 10.086 18.953 6.742 1 96.44 102 LEU B O 1
ATOM 2672 N N . MET B 1 103 ? 8.281 18.469 5.598 1 97.94 103 MET B N 1
ATOM 2673 C CA . MET B 1 103 ? 8.062 17.203 6.277 1 97.94 103 MET B CA 1
ATOM 2674 C C . MET B 1 103 ? 9.195 16.219 5.977 1 97.94 103 MET B C 1
ATOM 2676 O O . MET B 1 103 ? 9.727 15.578 6.883 1 97.94 103 MET B O 1
ATOM 2680 N N . ASN B 1 104 ? 9.562 16.125 4.695 1 98.25 104 ASN B N 1
ATOM 2681 C CA . ASN B 1 104 ? 10.641 15.211 4.305 1 98.25 104 ASN B CA 1
ATOM 2682 C C . ASN B 1 104 ? 11.961 15.594 4.973 1 98.25 104 ASN B C 1
ATOM 2684 O O . ASN B 1 104 ? 12.688 14.727 5.461 1 98.25 104 ASN B O 1
ATOM 2688 N N . THR B 1 105 ? 12.203 16.891 5.023 1 97.69 105 THR B N 1
ATOM 2689 C CA . THR B 1 105 ? 13.43 17.375 5.652 1 97.69 105 THR B CA 1
ATOM 2690 C C . THR B 1 105 ? 13.422 17.062 7.148 1 97.69 105 THR B C 1
ATOM 2692 O O . THR B 1 105 ? 14.438 16.641 7.703 1 97.69 105 THR B O 1
ATOM 2695 N N . TYR B 1 106 ? 12.32 17.281 7.754 1 97.88 106 TYR B N 1
ATOM 2696 C CA . TYR B 1 106 ? 12.195 17.031 9.188 1 97.88 106 TYR B CA 1
ATOM 2697 C C . TYR B 1 106 ? 12.469 15.57 9.508 1 97.88 106 TYR B C 1
ATOM 2699 O O . TYR B 1 106 ? 13.227 15.258 10.43 1 97.88 106 TYR B O 1
ATOM 2707 N N . VAL B 1 107 ? 11.836 14.625 8.766 1 98.56 107 VAL B N 1
ATOM 2708 C CA . VAL B 1 107 ? 12.008 13.195 8.984 1 98.56 107 VAL B CA 1
ATOM 2709 C C . VAL B 1 107 ? 13.461 12.797 8.758 1 98.56 107 VAL B C 1
ATOM 2711 O O . VAL B 1 107 ? 14.039 12.039 9.539 1 98.56 107 VAL B O 1
ATOM 2714 N N . TYR B 1 108 ? 14.07 13.32 7.719 1 98.56 108 TYR B N 1
ATOM 2715 C CA . TYR B 1 108 ? 15.477 13.062 7.441 1 98.56 108 TYR B CA 1
ATOM 2716 C C . TYR B 1 108 ? 16.359 13.5 8.609 1 98.56 108 TYR B C 1
ATOM 2718 O O . TYR B 1 108 ? 17.234 12.758 9.047 1 98.56 108 TYR B O 1
ATOM 2726 N N . ASN B 1 109 ? 16.047 14.641 9.117 1 97.81 109 ASN B N 1
ATOM 2727 C CA . ASN B 1 109 ? 16.891 15.258 10.141 1 97.81 109 ASN B CA 1
ATOM 2728 C C . ASN B 1 109 ? 16.719 14.57 11.492 1 97.81 109 ASN B C 1
ATOM 2730 O O . ASN B 1 109 ? 17.516 14.781 12.398 1 97.81 109 ASN B O 1
ATOM 2734 N N . MET B 1 110 ? 15.703 13.797 11.672 1 97.56 110 MET B N 1
ATOM 2735 C CA . MET B 1 110 ? 15.555 12.984 12.875 1 97.56 110 MET B CA 1
ATOM 2736 C C . MET B 1 110 ? 16.672 11.953 12.977 1 97.56 110 MET B C 1
ATOM 2738 O O . MET B 1 110 ? 17.047 11.555 14.086 1 97.56 110 MET B O 1
ATOM 2742 N N . ILE B 1 111 ? 17.172 11.602 11.789 1 98 111 ILE B N 1
ATOM 2743 C CA . ILE B 1 111 ? 18.062 10.445 11.75 1 98 111 ILE B CA 1
ATOM 2744 C C . ILE B 1 111 ? 19.469 10.891 11.367 1 98 111 ILE B C 1
ATOM 2746 O O . ILE B 1 111 ? 20.453 10.32 11.836 1 98 111 ILE B O 1
ATOM 2750 N N . ASN B 1 112 ? 19.5 11.961 10.469 1 97.5 112 ASN B N 1
ATOM 2751 C CA . ASN B 1 112 ? 20.781 12.398 9.922 1 97.5 112 ASN B CA 1
ATOM 2752 C C . ASN B 1 112 ? 21.031 13.883 10.188 1 97.5 112 ASN B C 1
ATOM 2754 O O . ASN B 1 112 ? 20.094 14.625 10.5 1 97.5 112 ASN B O 1
ATOM 2758 N N . SER B 1 113 ? 22.359 14.352 10.016 1 92.81 113 SER B N 1
ATOM 2759 C CA . SER B 1 113 ? 22.719 15.75 10.227 1 92.81 113 SER B CA 1
ATOM 2760 C C . SER B 1 113 ? 23.188 16.406 8.93 1 92.81 113 SER B C 1
ATOM 2762 O O . SER B 1 113 ? 23.422 17.609 8.891 1 92.81 113 SER B O 1
ATOM 2764 N N . GLY B 1 114 ? 23.219 15.797 7.844 1 89.81 114 GLY B N 1
ATOM 2765 C CA . GLY B 1 114 ? 23.672 16.344 6.578 1 89.81 114 GLY B CA 1
ATOM 2766 C C . GLY B 1 114 ? 22.578 17.016 5.789 1 89.81 114 GLY B C 1
ATOM 2767 O O . GLY B 1 114 ? 21.453 17.156 6.27 1 89.81 114 GLY B O 1
ATOM 2768 N N . PRO B 1 115 ? 23 17.547 4.656 1 94.19 115 PRO B N 1
ATOM 2769 C CA . PRO B 1 115 ? 22.031 18.234 3.799 1 94.19 115 PRO B CA 1
ATOM 2770 C C . PRO B 1 115 ? 21.016 17.281 3.17 1 94.19 115 PRO B C 1
ATOM 2772 O O . PRO B 1 115 ? 21.391 16.203 2.689 1 94.19 115 PRO B O 1
ATOM 2775 N N . PHE B 1 116 ? 19.766 17.641 3.316 1 95.88 116 PHE B N 1
ATOM 2776 C CA . PHE B 1 116 ? 18.703 16.938 2.609 1 95.88 116 PHE B CA 1
ATOM 2777 C C . PHE B 1 116 ? 18.281 17.703 1.373 1 95.88 116 PHE B C 1
ATOM 2779 O O . PHE B 1 116 ? 17.938 18.891 1.462 1 95.88 116 PHE B O 1
ATOM 2786 N N . PHE B 1 117 ? 18.281 17.078 0.23 1 95.5 117 PHE B N 1
ATOM 2787 C CA . PHE B 1 117 ? 17.828 17.688 -1.018 1 95.5 117 PHE B CA 1
ATOM 2788 C C . PHE B 1 117 ? 16.391 17.297 -1.317 1 95.5 117 PHE B C 1
ATOM 2790 O O . PHE B 1 117 ? 16.141 16.312 -2.012 1 95.5 117 PHE B O 1
ATOM 2797 N N . TYR B 1 118 ? 15.508 18.109 -1.015 1 89.5 118 TYR B N 1
ATOM 2798 C CA . TYR B 1 118 ? 14.094 17.781 -1.091 1 89.5 118 TYR B CA 1
ATOM 2799 C C . TYR B 1 118 ? 13.664 17.531 -2.533 1 89.5 118 TYR B C 1
ATOM 2801 O O . TYR B 1 118 ? 12.789 16.703 -2.799 1 89.5 118 TYR B O 1
ATOM 2809 N N . LYS B 1 119 ? 14.328 18.25 -3.453 1 90.56 119 LYS B N 1
ATOM 2810 C CA . LYS B 1 119 ? 13.938 18.094 -4.852 1 90.56 119 LYS B CA 1
ATOM 2811 C C . LYS B 1 119 ? 14.211 16.672 -5.336 1 90.56 119 LYS B C 1
ATOM 2813 O O . LYS B 1 119 ? 13.484 16.141 -6.188 1 90.56 119 LYS B O 1
ATOM 2818 N N . LYS B 1 120 ? 15.117 16.062 -4.723 1 93.56 120 LYS B N 1
ATOM 2819 C CA . LYS B 1 120 ? 15.477 14.703 -5.105 1 93.56 120 LYS B CA 1
ATOM 2820 C C . LYS B 1 120 ? 15.062 13.703 -4.031 1 93.56 120 LYS B C 1
ATOM 2822 O O . LYS B 1 120 ? 15.289 12.508 -4.172 1 93.56 120 LYS B O 1
ATOM 2827 N N . ASN B 1 121 ? 14.531 14.227 -2.951 1 97.62 121 ASN B N 1
ATOM 2828 C CA . ASN B 1 121 ? 14.109 13.406 -1.819 1 97.62 121 ASN B CA 1
ATOM 2829 C C . ASN B 1 121 ? 15.258 12.562 -1.28 1 97.62 121 ASN B C 1
ATOM 2831 O O . ASN B 1 121 ? 15.07 11.391 -0.947 1 97.62 121 ASN B O 1
ATOM 2835 N N . CYS B 1 122 ? 16.406 13.172 -1.168 1 97.88 122 CYS B N 1
ATOM 2836 C CA . CYS B 1 122 ? 17.562 12.359 -0.842 1 97.88 122 CYS B CA 1
ATOM 2837 C C . CYS B 1 122 ? 18.594 13.156 -0.04 1 97.88 122 CYS B C 1
ATOM 2839 O O . CYS B 1 122 ? 18.641 14.383 -0.143 1 97.88 122 CYS B O 1
ATOM 2841 N N . GLY B 1 123 ? 19.344 12.461 0.752 1 97.81 123 GLY B N 1
ATOM 2842 C CA . GLY B 1 123 ? 20.5 12.977 1.456 1 97.81 123 GLY B CA 1
ATOM 2843 C C . GLY B 1 123 ? 21.469 11.883 1.889 1 97.81 123 GLY B C 1
ATOM 2844 O O . GLY B 1 123 ? 21.156 10.695 1.786 1 97.81 123 GLY B O 1
ATOM 2845 N N . PRO B 1 124 ? 22.672 12.289 2.33 1 97.69 124 PRO B N 1
ATOM 2846 C CA . PRO B 1 124 ? 23.625 11.289 2.836 1 97.69 124 PRO B CA 1
ATOM 2847 C C . PRO B 1 124 ? 23.109 10.562 4.078 1 97.69 124 PRO B C 1
ATOM 2849 O O . PRO B 1 124 ? 22.375 11.148 4.883 1 97.69 124 PRO B O 1
ATOM 2852 N N . ASN B 1 125 ? 23.422 9.32 4.207 1 98.31 125 ASN B N 1
ATOM 2853 C CA . ASN B 1 125 ? 23.016 8.531 5.359 1 98.31 125 ASN B CA 1
ATOM 2854 C C . ASN B 1 125 ? 24.203 8.141 6.227 1 98.31 125 ASN B C 1
ATOM 2856 O O . ASN B 1 125 ? 25.219 7.668 5.715 1 98.31 125 ASN B O 1
ATOM 2860 N N . THR B 1 126 ? 24.031 8.273 7.5 1 97.31 126 THR B N 1
ATOM 2861 C CA . THR B 1 126 ? 25.109 7.918 8.438 1 97.31 126 THR B CA 1
ATOM 2862 C C . THR B 1 126 ? 24.594 6.922 9.477 1 97.31 126 THR B C 1
ATOM 2864 O O . THR B 1 126 ? 25.312 6.602 10.43 1 97.31 126 THR B O 1
ATOM 2867 N N . SER B 1 127 ? 23.438 6.445 9.305 1 97.94 127 SER B N 1
ATOM 2868 C CA . SER B 1 127 ? 22.781 5.605 10.305 1 97.94 127 SER B CA 1
ATOM 2869 C C . SER B 1 127 ? 22.609 4.18 9.797 1 97.94 127 SER B C 1
ATOM 2871 O O . SER B 1 127 ? 22.391 3.963 8.602 1 97.94 127 SER B O 1
ATOM 2873 N N . THR B 1 128 ? 22.703 3.246 10.719 1 98.62 128 THR B N 1
ATOM 2874 C CA . THR B 1 128 ? 22.297 1.886 10.375 1 98.62 128 THR B CA 1
ATOM 2875 C C . THR B 1 128 ? 20.781 1.8 10.172 1 98.62 128 THR B C 1
ATOM 2877 O O . THR B 1 128 ? 20.047 2.672 10.633 1 98.62 128 THR B O 1
ATOM 2880 N N . ILE B 1 129 ? 20.375 0.768 9.516 1 98.38 129 ILE B N 1
ATOM 2881 C CA . ILE B 1 129 ? 18.953 0.535 9.305 1 98.38 129 ILE B CA 1
ATOM 2882 C C . ILE B 1 129 ? 18.25 0.353 10.648 1 98.38 129 ILE B C 1
ATOM 2884 O O . ILE B 1 129 ? 17.203 0.949 10.898 1 98.38 129 ILE B O 1
ATOM 2888 N N . GLY B 1 130 ? 18.891 -0.412 11.508 1 98.12 130 GLY B N 1
ATOM 2889 C CA . GLY B 1 130 ? 18.328 -0.634 12.828 1 98.12 130 GLY B CA 1
ATOM 2890 C C . GLY B 1 130 ? 18.172 0.643 13.633 1 98.12 130 GLY B C 1
ATOM 2891 O O . GLY B 1 130 ? 17.156 0.846 14.305 1 98.12 130 GLY B O 1
ATOM 2892 N N . ASN B 1 131 ? 19.156 1.466 13.578 1 98.44 131 ASN B N 1
ATOM 2893 C CA . ASN B 1 131 ? 19.094 2.729 14.305 1 98.44 131 ASN B CA 1
ATOM 2894 C C . ASN B 1 131 ? 18 3.643 13.758 1 98.44 131 ASN B C 1
ATOM 2896 O O . ASN B 1 131 ? 17.312 4.309 14.516 1 98.44 131 ASN B O 1
ATOM 2900 N N . ALA B 1 132 ? 17.906 3.682 12.445 1 98.31 132 ALA B N 1
ATOM 2901 C CA . ALA B 1 132 ? 16.844 4.473 11.836 1 98.31 132 ALA B CA 1
ATOM 2902 C C . ALA B 1 132 ? 15.469 4.031 12.336 1 98.31 132 ALA B C 1
ATOM 2904 O O . ALA B 1 132 ? 14.641 4.863 12.711 1 98.31 132 ALA B O 1
ATOM 2905 N N . ILE B 1 133 ? 15.273 2.73 12.383 1 97.94 133 ILE B N 1
ATOM 2906 C CA . ILE B 1 133 ? 14.008 2.172 12.836 1 97.94 133 ILE B CA 1
ATOM 2907 C C . ILE B 1 133 ? 13.758 2.557 14.289 1 97.94 133 ILE B C 1
ATOM 2909 O O . ILE B 1 133 ? 12.656 2.961 14.656 1 97.94 133 ILE B O 1
ATOM 2913 N N . ARG B 1 134 ? 14.742 2.453 15.07 1 97.69 134 ARG B N 1
ATOM 2914 C CA . ARG B 1 134 ? 14.633 2.791 16.484 1 97.69 134 ARG B CA 1
ATOM 2915 C C . ARG B 1 134 ? 14.219 4.246 16.672 1 97.69 134 ARG B C 1
ATOM 2917 O O . ARG B 1 134 ? 13.305 4.547 17.438 1 97.69 134 ARG B O 1
ATOM 2924 N N . ILE B 1 135 ? 14.867 5.105 16.016 1 98.12 135 ILE B N 1
ATOM 2925 C CA . ILE B 1 135 ? 14.594 6.535 16.125 1 98.12 135 ILE B CA 1
ATOM 2926 C C . ILE B 1 135 ? 13.172 6.832 15.656 1 98.12 135 ILE B C 1
ATOM 2928 O O . ILE B 1 135 ? 12.43 7.559 16.328 1 98.12 135 ILE B O 1
ATOM 2932 N N . LEU B 1 136 ? 12.812 6.242 14.508 1 98.12 136 LEU B N 1
ATOM 2933 C CA . LEU B 1 136 ? 11.469 6.465 13.977 1 98.12 136 LEU B CA 1
ATOM 2934 C C . LEU B 1 136 ? 10.406 5.93 14.93 1 98.12 136 LEU B C 1
ATOM 2936 O O . LEU B 1 136 ? 9.359 6.547 15.102 1 98.12 136 LEU B O 1
ATOM 2940 N N . LYS B 1 137 ? 10.695 4.805 15.5 1 96.88 137 LYS B N 1
ATOM 2941 C CA . LYS B 1 137 ? 9.773 4.227 16.469 1 96.88 137 LYS B CA 1
ATOM 2942 C C . LYS B 1 137 ? 9.586 5.148 17.672 1 96.88 137 LYS B C 1
ATOM 2944 O O . LYS B 1 137 ? 8.461 5.426 18.078 1 96.88 137 LYS B O 1
ATOM 2949 N N . GLU B 1 138 ? 10.602 5.629 18.172 1 96.94 138 GLU B N 1
ATOM 2950 C CA . GLU B 1 138 ? 10.578 6.504 19.328 1 96.94 138 GLU B CA 1
ATOM 2951 C C . GLU B 1 138 ? 9.836 7.801 19.031 1 96.94 138 GLU B C 1
ATOM 2953 O O . GLU B 1 138 ? 9.023 8.266 19.844 1 96.94 138 GLU B O 1
ATOM 2958 N N . ARG B 1 139 ? 10.086 8.32 17.891 1 96.62 139 ARG B N 1
ATOM 2959 C CA . ARG B 1 139 ? 9.555 9.641 17.562 1 96.62 139 ARG B CA 1
ATOM 2960 C C . ARG B 1 139 ? 8.102 9.555 17.109 1 96.62 139 ARG B C 1
ATOM 2962 O O . ARG B 1 139 ? 7.324 10.484 17.328 1 96.62 139 ARG B O 1
ATOM 2969 N N . SER B 1 140 ? 7.684 8.469 16.484 1 95.81 140 SER B N 1
ATOM 2970 C CA . SER B 1 140 ? 6.336 8.344 15.93 1 95.81 140 SER B CA 1
ATOM 2971 C C . SER B 1 140 ? 5.395 7.68 16.938 1 95.81 140 SER B C 1
ATOM 2973 O O . SER B 1 140 ? 4.172 7.805 16.812 1 95.81 140 SER B O 1
ATOM 2975 N N . GLY B 1 141 ? 5.953 6.895 17.859 1 94.25 141 GLY B N 1
ATOM 2976 C CA . GLY B 1 141 ? 5.133 6.125 18.781 1 94.25 141 GLY B CA 1
ATOM 2977 C C . GLY B 1 141 ? 4.52 4.895 18.141 1 94.25 141 GLY B C 1
ATOM 2978 O O . GLY B 1 141 ? 3.662 4.238 18.75 1 94.25 141 GLY B O 1
ATOM 2979 N N . LEU B 1 142 ? 4.914 4.574 16.953 1 93.25 142 LEU B N 1
ATOM 2980 C CA . LEU B 1 142 ? 4.402 3.387 16.266 1 93.25 142 LEU B CA 1
ATOM 2981 C C . LEU B 1 142 ? 4.93 2.117 16.922 1 93.25 142 LEU B C 1
ATOM 2983 O O . LEU B 1 142 ? 6.098 2.055 17.328 1 93.25 142 LEU B O 1
ATOM 2987 N N . GLU B 1 143 ? 4.039 1.155 16.953 1 90.31 143 GLU B N 1
ATOM 2988 C CA . GLU B 1 143 ? 4.41 -0.11 17.578 1 90.31 143 GLU B CA 1
ATOM 2989 C C . GLU B 1 143 ? 5.039 -1.064 16.562 1 90.31 143 GLU B C 1
ATOM 2991 O O . GLU B 1 143 ? 5.844 -1.923 16.938 1 90.31 143 GLU B O 1
ATOM 2996 N N . SER B 1 144 ? 4.586 -0.955 15.391 1 91.56 144 SER B N 1
ATOM 2997 C CA . SER B 1 144 ? 5.039 -1.879 14.359 1 91.56 144 SER B CA 1
ATOM 2998 C C . SER B 1 144 ? 5.406 -1.138 13.078 1 91.56 144 SER B C 1
ATOM 3000 O O . SER B 1 144 ? 4.848 -0.078 12.781 1 91.56 144 SER B O 1
ATOM 3002 N N . PHE B 1 145 ? 6.383 -1.687 12.414 1 92.69 145 PHE B N 1
ATOM 3003 C CA . PHE B 1 145 ? 6.82 -1.189 11.117 1 92.69 145 PHE B CA 1
ATOM 3004 C C . PHE B 1 145 ? 6.859 -2.314 10.086 1 92.69 145 PHE B C 1
ATOM 3006 O O . PHE B 1 145 ? 7.078 -3.475 10.438 1 92.69 145 PHE B O 1
ATOM 3013 N N . ARG B 1 146 ? 6.582 -1.93 8.961 1 96.69 146 ARG B N 1
ATOM 3014 C CA . ARG B 1 146 ? 6.824 -2.816 7.828 1 96.69 146 ARG B CA 1
ATOM 3015 C C . ARG B 1 146 ? 8.18 -2.529 7.188 1 96.69 146 ARG B C 1
ATOM 3017 O O . ARG B 1 146 ? 8.461 -1.394 6.797 1 96.69 146 ARG B O 1
ATOM 3024 N N . ILE B 1 147 ? 9.016 -3.539 7.074 1 97.81 147 ILE B N 1
ATOM 3025 C CA . ILE B 1 147 ? 10.391 -3.363 6.617 1 97.81 147 ILE B CA 1
ATOM 3026 C C . ILE B 1 147 ? 10.664 -4.297 5.438 1 97.81 147 ILE B C 1
ATOM 3028 O O . ILE B 1 147 ? 10.258 -5.461 5.457 1 97.81 147 ILE B O 1
ATOM 3032 N N . CYS B 1 148 ? 11.281 -3.779 4.48 1 98.12 148 CYS B N 1
ATOM 3033 C CA . CYS B 1 148 ? 11.789 -4.539 3.346 1 98.12 148 CYS B CA 1
ATOM 3034 C C . CYS B 1 148 ? 13.305 -4.398 3.229 1 98.12 148 CYS B C 1
ATOM 3036 O O . CYS B 1 148 ? 13.805 -3.371 2.768 1 98.12 148 CYS B O 1
ATOM 3038 N N . LEU B 1 149 ? 14.016 -5.449 3.537 1 97.75 149 LEU B N 1
ATOM 3039 C CA . LEU B 1 149 ? 15.477 -5.41 3.498 1 97.75 149 LEU B CA 1
ATOM 3040 C C . LEU B 1 149 ? 15.992 -5.859 2.135 1 97.75 149 LEU B C 1
ATOM 3042 O O . LEU B 1 149 ? 15.555 -6.883 1.606 1 97.75 149 LEU B O 1
ATOM 3046 N N . ALA B 1 150 ? 16.875 -5.082 1.644 1 96.88 150 ALA B N 1
ATOM 3047 C CA . ALA B 1 150 ? 17.578 -5.531 0.445 1 96.88 150 ALA B CA 1
ATOM 3048 C C . ALA B 1 150 ? 18.391 -6.789 0.725 1 96.88 150 ALA B C 1
ATOM 3050 O O . ALA B 1 150 ? 18.719 -7.082 1.877 1 96.88 150 ALA B O 1
ATOM 3051 N N . ARG B 1 151 ? 18.656 -7.594 -0.28 1 90.69 151 ARG B N 1
ATOM 3052 C CA . ARG B 1 151 ? 19.266 -8.914 -0.151 1 90.69 151 ARG B CA 1
ATOM 3053 C C . ARG B 1 151 ? 20.547 -8.859 0.656 1 90.69 151 ARG B C 1
ATOM 3055 O O . ARG B 1 151 ? 20.797 -9.711 1.513 1 90.69 151 ARG B O 1
ATOM 3062 N N . GLU B 1 152 ? 21.406 -7.875 0.477 1 91.81 152 GLU B N 1
ATOM 3063 C CA . GLU B 1 152 ? 22.703 -7.844 1.148 1 91.81 152 GLU B CA 1
ATOM 3064 C C . GLU B 1 152 ? 22.656 -6.938 2.377 1 91.81 152 GLU B C 1
ATOM 3066 O O . GLU B 1 152 ? 23.703 -6.664 2.982 1 91.81 152 GLU B O 1
ATOM 3071 N N . HIS B 1 153 ? 21.5 -6.57 2.799 1 97.25 153 HIS B N 1
ATOM 3072 C CA . HIS B 1 153 ? 21.391 -5.66 3.934 1 97.25 153 HIS B CA 1
ATOM 3073 C C . HIS B 1 153 ? 20.984 -6.398 5.203 1 97.25 153 HIS B C 1
ATOM 3075 O O . HIS B 1 153 ? 20.297 -7.418 5.133 1 97.25 153 HIS B O 1
ATOM 3081 N N . THR B 1 154 ? 21.469 -5.949 6.266 1 97.56 154 THR B N 1
ATOM 3082 C CA . THR B 1 154 ? 21.016 -6.301 7.609 1 97.56 154 THR B CA 1
ATOM 3083 C C . THR B 1 154 ? 20.672 -5.051 8.414 1 97.56 154 THR B C 1
ATOM 3085 O O . THR B 1 154 ? 20.812 -3.93 7.914 1 97.56 154 THR B O 1
ATOM 3088 N N . MET B 1 155 ? 20.266 -5.281 9.664 1 97.5 155 MET B N 1
ATOM 3089 C CA . MET B 1 155 ? 19.922 -4.152 10.523 1 97.5 155 MET B CA 1
ATOM 3090 C C . MET B 1 155 ? 21.172 -3.316 10.836 1 97.5 155 MET B C 1
ATOM 3092 O O . MET B 1 155 ? 21.062 -2.15 11.211 1 97.5 155 MET B O 1
ATOM 3096 N N . GLU B 1 156 ? 22.328 -3.859 10.594 1 98.12 156 GLU B N 1
ATOM 3097 C CA . GLU B 1 156 ? 23.578 -3.178 10.914 1 98.12 156 GLU B CA 1
ATOM 3098 C C . GLU B 1 156 ? 24.125 -2.426 9.703 1 98.12 156 GLU B C 1
ATOM 3100 O O . GLU B 1 156 ? 25.078 -1.65 9.828 1 98.12 156 GLU B O 1
ATOM 3105 N N . SER B 1 157 ? 23.516 -2.625 8.562 1 98.25 157 SER B N 1
ATOM 3106 C CA . SER B 1 157 ? 24 -1.99 7.336 1 98.25 157 SER B CA 1
ATOM 3107 C C . SER B 1 157 ? 23.812 -0.478 7.387 1 98.25 157 SER B C 1
ATOM 3109 O O . SER B 1 157 ? 22.828 0.012 7.945 1 98.25 157 SER B O 1
ATOM 3111 N N . VAL B 1 158 ? 24.781 0.25 6.773 1 98.19 158 VAL B N 1
ATOM 3112 C CA . VAL B 1 158 ? 24.734 1.701 6.625 1 98.19 158 VAL B CA 1
ATOM 3113 C C . VAL B 1 158 ? 24.719 2.068 5.141 1 98.19 158 VAL B C 1
ATOM 3115 O O . VAL B 1 158 ? 25.766 2.436 4.582 1 98.19 158 VAL B O 1
ATOM 3118 N N . PRO B 1 159 ? 23.547 1.946 4.535 1 97.88 159 PRO B N 1
ATOM 3119 C CA . PRO B 1 159 ? 23.516 2.342 3.127 1 97.88 159 PRO B CA 1
ATOM 3120 C C . PRO B 1 159 ? 24 3.771 2.902 1 97.88 159 PRO B C 1
ATOM 3122 O O . PRO B 1 159 ? 23.875 4.613 3.795 1 97.88 159 PRO B O 1
ATOM 3125 N N . GLU B 1 160 ? 24.391 4.082 1.691 1 96.69 160 GLU B N 1
ATOM 3126 C CA . GLU B 1 160 ? 25.078 5.332 1.383 1 96.69 160 GLU B CA 1
ATOM 3127 C C . GLU B 1 160 ? 24.125 6.52 1.466 1 96.69 160 GLU B C 1
ATOM 3129 O O . GLU B 1 160 ? 24.5 7.594 1.941 1 96.69 160 GLU B O 1
ATOM 3134 N N . PHE B 1 161 ? 22.906 6.336 0.982 1 97.88 161 PHE B N 1
ATOM 3135 C CA . PHE B 1 161 ? 21.953 7.434 0.891 1 97.88 161 PHE B CA 1
ATOM 3136 C C . PHE B 1 161 ? 20.672 7.094 1.646 1 97.88 161 PHE B C 1
ATOM 3138 O O . PHE B 1 161 ? 20.391 5.926 1.906 1 97.88 161 PHE B O 1
ATOM 3145 N N . MET B 1 162 ? 20.016 8.117 2.055 1 98.62 162 MET B N 1
ATOM 3146 C CA . MET B 1 162 ? 18.672 7.992 2.582 1 98.62 162 MET B CA 1
ATOM 3147 C C . MET B 1 162 ? 17.672 8.797 1.745 1 98.62 162 MET B C 1
ATOM 3149 O O . MET B 1 162 ? 17.891 9.984 1.487 1 98.62 162 MET B O 1
ATOM 3153 N N . HIS B 1 163 ? 16.688 8.125 1.239 1 98.75 163 HIS B N 1
ATOM 3154 C CA . HIS B 1 163 ? 15.547 8.781 0.609 1 98.75 163 HIS B CA 1
ATOM 3155 C C . HIS B 1 163 ? 14.383 8.914 1.581 1 98.75 163 HIS B C 1
ATOM 3157 O O . HIS B 1 163 ? 14.07 7.977 2.318 1 98.75 163 HIS B O 1
ATOM 3163 N N . VAL B 1 164 ? 13.773 10.086 1.638 1 98.69 164 VAL B N 1
ATOM 3164 C CA . VAL B 1 164 ? 12.602 10.297 2.475 1 98.69 164 VAL B CA 1
ATOM 3165 C C . VAL B 1 164 ? 11.469 10.891 1.635 1 98.69 164 VAL B C 1
ATOM 3167 O O . VAL B 1 164 ? 11.664 11.875 0.919 1 98.69 164 VAL B O 1
ATOM 3170 N N . GLY B 1 165 ? 10.344 10.266 1.644 1 98.38 165 GLY B N 1
ATOM 3171 C CA . GLY B 1 165 ? 9.102 10.734 1.057 1 98.38 165 GLY B CA 1
ATOM 3172 C C . GLY B 1 165 ? 7.875 10.305 1.832 1 98.38 165 GLY B C 1
ATOM 3173 O O . GLY B 1 165 ? 7.441 9.148 1.724 1 98.38 165 GLY B O 1
ATOM 3174 N N . VAL B 1 166 ? 7.258 11.195 2.562 1 98 166 VAL B N 1
ATOM 3175 C CA . VAL B 1 166 ? 6.062 10.852 3.326 1 98 166 VAL B CA 1
ATOM 3176 C C . VAL B 1 166 ? 4.926 10.492 2.373 1 98 166 VAL B C 1
ATOM 3178 O O . VAL B 1 166 ? 4.965 10.844 1.191 1 98 166 VAL B O 1
ATOM 3181 N N . GLY B 1 167 ? 3.955 9.789 2.893 1 97.69 167 GLY B N 1
ATOM 3182 C CA . GLY B 1 167 ? 2.84 9.367 2.061 1 97.69 167 GLY B CA 1
ATOM 3183 C C . GLY B 1 167 ? 3.221 8.297 1.049 1 97.69 167 GLY B C 1
ATOM 3184 O O . GLY B 1 167 ? 3.764 7.254 1.415 1 97.69 167 GLY B O 1
ATOM 3185 N N . ALA B 1 168 ? 2.926 8.539 -0.168 1 97.12 168 ALA B N 1
ATOM 3186 C CA . ALA B 1 168 ? 3.18 7.605 -1.267 1 97.12 168 ALA B CA 1
ATOM 3187 C C . ALA B 1 168 ? 4.098 8.234 -2.312 1 97.12 168 ALA B C 1
ATOM 3189 O O . ALA B 1 168 ? 3.811 8.18 -3.512 1 97.12 168 ALA B O 1
ATOM 3190 N N . THR B 1 169 ? 5.164 8.719 -1.912 1 96.44 169 THR B N 1
ATOM 3191 C CA . THR B 1 169 ? 6.008 9.578 -2.73 1 96.44 169 THR B CA 1
ATOM 3192 C C . THR B 1 169 ? 6.66 8.781 -3.857 1 96.44 169 THR B C 1
ATOM 3194 O O . THR B 1 169 ? 6.746 9.25 -4.992 1 96.44 169 THR B O 1
ATOM 3197 N N . PHE B 1 170 ? 7.078 7.59 -3.576 1 96.81 170 PHE B N 1
ATOM 3198 C CA . PHE B 1 170 ? 7.926 6.867 -4.516 1 96.81 170 PHE B CA 1
ATOM 3199 C C . PHE B 1 170 ? 7.102 5.887 -5.348 1 96.81 170 PHE B C 1
ATOM 3201 O O . PHE B 1 170 ? 6.719 4.824 -4.863 1 96.81 170 PHE B O 1
ATOM 3208 N N . ARG B 1 171 ? 6.82 6.297 -6.543 1 94.44 171 ARG B N 1
ATOM 3209 C CA . ARG B 1 171 ? 6.125 5.461 -7.516 1 94.44 171 ARG B CA 1
ATOM 3210 C C . ARG B 1 171 ? 6.934 5.324 -8.797 1 94.44 171 ARG B C 1
ATOM 3212 O O . ARG B 1 171 ? 7.289 6.324 -9.43 1 94.44 171 ARG B O 1
ATOM 3219 N N . ASN B 1 172 ? 7.227 4.133 -9.18 1 92.94 172 ASN B N 1
ATOM 3220 C CA . ASN B 1 172 ? 7.941 3.84 -10.414 1 92.94 172 ASN B CA 1
ATOM 3221 C C . ASN B 1 172 ? 9.273 4.59 -10.484 1 92.94 172 ASN B C 1
ATOM 3223 O O . ASN B 1 172 ? 9.633 5.133 -11.531 1 92.94 172 ASN B O 1
ATOM 3227 N N . VAL B 1 173 ? 9.891 4.703 -9.398 1 93.75 173 VAL B N 1
ATOM 3228 C CA . VAL B 1 173 ? 11.203 5.352 -9.328 1 93.75 173 VAL B CA 1
ATOM 3229 C C . VAL B 1 173 ? 12.273 4.32 -8.969 1 93.75 173 VAL B C 1
ATOM 3231 O O . VAL B 1 173 ? 12.047 3.449 -8.125 1 93.75 173 VAL B O 1
ATOM 3234 N N . LEU B 1 174 ? 13.32 4.434 -9.617 1 93.38 174 LEU B N 1
ATOM 3235 C CA . LEU B 1 174 ? 14.438 3.545 -9.32 1 93.38 174 LEU B CA 1
ATOM 3236 C C . LEU B 1 174 ? 15.281 4.094 -8.18 1 93.38 174 LEU B C 1
ATOM 3238 O O . LEU B 1 174 ? 15.875 5.172 -8.297 1 93.38 174 LEU B O 1
ATOM 3242 N N . LEU B 1 175 ? 15.312 3.477 -7.059 1 96.25 175 LEU B N 1
ATOM 3243 C CA . LEU B 1 175 ? 16.109 3.811 -5.883 1 96.25 175 LEU B CA 1
ATOM 3244 C C . LEU B 1 175 ? 17.188 2.756 -5.633 1 96.25 175 LEU B C 1
ATOM 3246 O O . LEU B 1 175 ? 16.891 1.558 -5.617 1 96.25 175 LEU B O 1
ATOM 3250 N N . LYS B 1 176 ? 18.406 3.188 -5.484 1 95.5 176 LYS B N 1
ATOM 3251 C CA . LYS B 1 176 ? 19.516 2.234 -5.391 1 95.5 176 LYS B CA 1
ATOM 3252 C C . LYS B 1 176 ? 20.375 2.516 -4.168 1 95.5 176 LYS B C 1
ATOM 3254 O O . LYS B 1 176 ? 20.531 3.668 -3.76 1 95.5 176 LYS B O 1
ATOM 3259 N N . ASN B 1 177 ? 20.906 1.465 -3.66 1 95.62 177 ASN B N 1
ATOM 3260 C CA . ASN B 1 177 ? 21.938 1.52 -2.633 1 95.62 177 ASN B CA 1
ATOM 3261 C C . ASN B 1 177 ? 21.594 2.527 -1.54 1 95.62 177 ASN B C 1
ATOM 3263 O O . ASN B 1 177 ? 22.406 3.391 -1.202 1 95.62 177 ASN B O 1
ATOM 3267 N N . SER B 1 178 ? 20.422 2.395 -0.934 1 98.06 178 SER B N 1
ATOM 3268 C CA . SER B 1 178 ? 19.906 3.402 -0.012 1 98.06 178 SER B CA 1
ATOM 3269 C C . SER B 1 178 ? 18.969 2.783 1.02 1 98.06 178 SER B C 1
ATOM 3271 O O . SER B 1 178 ? 18.672 1.589 0.955 1 98.06 178 SER B O 1
ATOM 3273 N N . ILE B 1 179 ? 18.688 3.561 2.014 1 98.62 179 ILE B N 1
ATOM 3274 C CA . ILE B 1 179 ? 17.531 3.338 2.875 1 98.62 179 ILE B CA 1
ATOM 3275 C C . ILE B 1 179 ? 16.406 4.312 2.506 1 98.62 179 ILE B C 1
ATOM 3277 O O . ILE B 1 179 ? 16.672 5.492 2.248 1 98.62 179 ILE B O 1
ATOM 3281 N N . VAL B 1 180 ? 15.234 3.77 2.367 1 98.81 180 VAL B N 1
ATOM 3282 C CA . VAL B 1 180 ? 14.07 4.566 1.97 1 98.81 180 VAL B CA 1
ATOM 3283 C C . VAL B 1 180 ? 13.062 4.613 3.113 1 98.81 180 VAL B C 1
ATOM 3285 O O . VAL B 1 180 ? 12.672 3.576 3.648 1 98.81 180 VAL B O 1
ATOM 3288 N N . ILE B 1 181 ? 12.695 5.777 3.498 1 98.75 181 ILE B N 1
ATOM 3289 C CA . ILE B 1 181 ? 11.641 5.984 4.48 1 98.75 181 ILE B CA 1
ATOM 3290 C C . ILE B 1 181 ? 10.414 6.586 3.801 1 98.75 181 ILE B C 1
ATOM 3292 O O . ILE B 1 181 ? 10.492 7.664 3.207 1 98.75 181 ILE B O 1
ATOM 3296 N N . THR B 1 182 ? 9.297 5.883 3.811 1 98.69 182 THR B N 1
ATOM 3297 C CA . THR B 1 182 ? 8.078 6.355 3.17 1 98.69 182 THR B CA 1
ATOM 3298 C C . THR B 1 182 ? 6.848 5.785 3.865 1 98.69 182 THR B C 1
ATOM 3300 O O . THR B 1 182 ? 6.965 5.078 4.871 1 98.69 182 THR B O 1
ATOM 3303 N N . GLY B 1 183 ? 5.664 6.242 3.471 1 98.12 183 GLY B N 1
ATOM 3304 C CA . GLY B 1 183 ? 4.43 5.758 4.066 1 98.12 183 GLY B CA 1
ATOM 3305 C C . GLY B 1 183 ? 3.912 4.488 3.418 1 98.12 183 GLY B C 1
ATOM 3306 O O . GLY B 1 183 ? 3.574 3.525 4.109 1 98.12 183 GLY B O 1
ATOM 3307 N N . GLU B 1 184 ? 3.771 4.484 2.182 1 97.31 184 GLU B N 1
ATOM 3308 C CA . GLU B 1 184 ? 3.311 3.314 1.438 1 97.31 184 GLU B CA 1
ATOM 3309 C C . GLU B 1 184 ? 4.004 3.215 0.081 1 97.31 184 GLU B C 1
ATOM 3311 O O . GLU B 1 184 ? 4.449 4.223 -0.47 1 97.31 184 GLU B O 1
ATOM 3316 N N . MET B 1 185 ? 4.188 2.061 -0.417 1 97.75 185 MET B N 1
ATOM 3317 C CA . MET B 1 185 ? 4.84 1.701 -1.674 1 97.75 185 MET B CA 1
ATOM 3318 C C . MET B 1 185 ? 4.266 0.402 -2.23 1 97.75 185 MET B C 1
ATOM 3320 O O . MET B 1 185 ? 3.98 -0.529 -1.476 1 97.75 185 MET B O 1
ATOM 3324 N N . SER B 1 186 ? 4.121 0.402 -3.525 1 97.38 186 SER B N 1
ATOM 3325 C CA . SER B 1 186 ? 3.539 -0.794 -4.129 1 97.38 186 SER B CA 1
ATOM 3326 C C . SER B 1 186 ? 4.484 -1.986 -4.008 1 97.38 186 SER B C 1
ATOM 3328 O O . SER B 1 186 ? 5.699 -1.815 -3.928 1 97.38 186 SER B O 1
ATOM 3330 N N . HIS B 1 187 ? 3.904 -3.115 -4.102 1 97.5 187 HIS B N 1
ATOM 3331 C CA . HIS B 1 187 ? 4.652 -4.367 -4.043 1 97.5 187 HIS B CA 1
ATOM 3332 C C . HIS B 1 187 ? 5.762 -4.398 -5.086 1 97.5 187 HIS B C 1
ATOM 3334 O O . HIS B 1 187 ? 6.906 -4.73 -4.773 1 97.5 187 HIS B O 1
ATOM 3340 N N . HIS B 1 188 ? 5.461 -4.105 -6.301 1 95.56 188 HIS B N 1
ATOM 3341 C CA . HIS B 1 188 ? 6.434 -4.203 -7.383 1 95.56 188 HIS B CA 1
ATOM 3342 C C . HIS B 1 188 ? 7.535 -3.16 -7.23 1 95.56 188 HIS B C 1
ATOM 3344 O O . HIS B 1 188 ? 8.688 -3.42 -7.566 1 95.56 188 HIS B O 1
ATOM 3350 N N . ASP B 1 189 ? 7.141 -1.98 -6.746 1 97 189 ASP B N 1
ATOM 3351 C CA . ASP B 1 189 ? 8.156 -0.981 -6.438 1 97 189 ASP B CA 1
ATOM 3352 C C . ASP B 1 189 ? 9.086 -1.466 -5.32 1 97 189 ASP B C 1
ATOM 3354 O O . ASP B 1 189 ? 10.289 -1.218 -5.355 1 97 189 ASP B O 1
ATOM 3358 N N . LEU B 1 190 ? 8.547 -2.162 -4.363 1 97.94 190 LEU B N 1
ATOM 3359 C CA . LEU B 1 190 ? 9.344 -2.715 -3.275 1 97.94 190 LEU B CA 1
ATOM 3360 C C . LEU B 1 190 ? 10.336 -3.746 -3.801 1 97.94 190 LEU B C 1
ATOM 3362 O O . LEU B 1 190 ? 11.508 -3.738 -3.416 1 97.94 190 LEU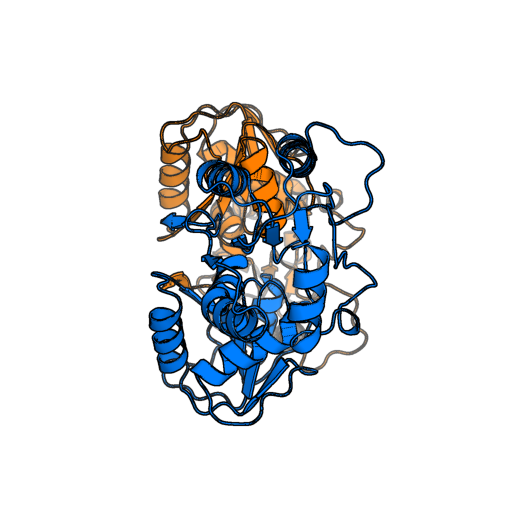 B O 1
ATOM 3366 N N . LEU B 1 191 ? 9.852 -4.629 -4.648 1 96.38 191 LEU B N 1
ATOM 3367 C CA . LEU B 1 191 ? 10.734 -5.637 -5.234 1 96.38 191 LEU B CA 1
ATOM 3368 C C . LEU B 1 191 ? 11.875 -4.98 -6.008 1 96.38 191 LEU B C 1
ATOM 3370 O O . LEU B 1 191 ? 13.016 -5.438 -5.949 1 96.38 191 LEU B O 1
ATOM 3374 N N . SER B 1 192 ? 11.5 -3.932 -6.758 1 95.12 192 SER B N 1
ATOM 3375 C CA . SER B 1 192 ? 12.516 -3.18 -7.488 1 95.12 192 SER B CA 1
ATOM 3376 C C . SER B 1 192 ? 13.562 -2.592 -6.543 1 95.12 192 SER B C 1
ATOM 3378 O O . SER B 1 192 ? 14.758 -2.662 -6.809 1 95.12 192 SER B O 1
ATOM 3380 N N . CYS B 1 193 ? 13.133 -1.999 -5.457 1 96.94 193 CYS B N 1
ATOM 3381 C CA . CYS B 1 193 ? 14.047 -1.456 -4.457 1 96.94 193 CYS B CA 1
ATOM 3382 C C . CYS B 1 193 ? 15.008 -2.531 -3.955 1 96.94 193 CYS B C 1
ATOM 3384 O O . CYS B 1 193 ? 16.219 -2.342 -3.979 1 96.94 193 CYS B O 1
ATOM 3386 N N . ILE B 1 194 ? 14.492 -3.646 -3.594 1 95.94 194 ILE B N 1
ATOM 3387 C CA . ILE B 1 194 ? 15.273 -4.738 -3.021 1 95.94 194 ILE B CA 1
ATOM 3388 C C . ILE B 1 194 ? 16.328 -5.207 -4.031 1 95.94 194 ILE B C 1
ATOM 3390 O O . ILE B 1 194 ? 17.5 -5.371 -3.686 1 95.94 194 ILE B O 1
ATOM 3394 N N . ALA B 1 195 ? 15.875 -5.406 -5.203 1 93.38 195 ALA B N 1
ATOM 3395 C CA . ALA B 1 195 ? 16.766 -5.895 -6.258 1 93.38 195 ALA B CA 1
ATOM 3396 C C . ALA B 1 195 ? 17.906 -4.922 -6.504 1 93.38 195 ALA B C 1
ATOM 3398 O O . ALA B 1 195 ? 18.969 -5.309 -7.012 1 93.38 195 ALA B O 1
ATOM 3399 N N . ASN B 1 196 ? 17.734 -3.613 -6.121 1 95 196 ASN B N 1
ATOM 3400 C CA . ASN B 1 196 ? 18.719 -2.588 -6.418 1 95 196 ASN B CA 1
ATOM 3401 C C . ASN B 1 196 ? 19.438 -2.109 -5.152 1 95 196 ASN B C 1
ATOM 3403 O O . ASN B 1 196 ? 20.016 -1.02 -5.133 1 95 196 ASN B O 1
ATOM 3407 N N . GLY B 1 197 ? 19.312 -2.869 -4.148 1 96.69 197 GLY B N 1
ATOM 3408 C CA . GLY B 1 197 ? 20.094 -2.602 -2.947 1 96.69 197 GLY B CA 1
ATOM 3409 C C . GLY B 1 197 ? 19.5 -1.51 -2.082 1 96.69 197 GLY B C 1
ATOM 3410 O O . GLY B 1 197 ? 20.219 -0.8 -1.379 1 96.69 197 GLY B O 1
ATOM 3411 N N . ALA B 1 198 ? 18.234 -1.326 -2.178 1 98.19 198 ALA B N 1
ATOM 3412 C CA . ALA B 1 198 ? 17.562 -0.333 -1.355 1 98.19 198 ALA B CA 1
ATOM 3413 C C . ALA B 1 198 ? 16.609 -1.004 -0.359 1 98.19 198 ALA B C 1
ATOM 3415 O O . ALA B 1 198 ? 15.766 -1.809 -0.744 1 98.19 198 ALA B O 1
ATOM 3416 N N . SER B 1 199 ? 16.812 -0.736 0.904 1 98.75 199 SER B N 1
ATOM 3417 C CA . SER B 1 199 ? 15.906 -1.188 1.948 1 98.75 199 SER B CA 1
ATOM 3418 C C . SER B 1 199 ? 14.844 -0.137 2.248 1 98.75 199 SER B C 1
ATOM 3420 O O . SER B 1 199 ? 15.125 1.063 2.223 1 98.75 199 SER B O 1
ATOM 3422 N N . VAL B 1 200 ? 13.656 -0.616 2.547 1 98.75 200 VAL B N 1
ATOM 3423 C CA . VAL B 1 200 ? 12.547 0.323 2.668 1 98.75 200 VAL B CA 1
ATOM 3424 C C . VAL B 1 200 ? 11.891 0.171 4.039 1 98.75 200 VAL B C 1
ATOM 3426 O O . VAL B 1 200 ? 11.594 -0.945 4.469 1 98.75 200 VAL B O 1
ATOM 3429 N N . ILE B 1 201 ? 11.711 1.265 4.719 1 98.56 201 ILE B N 1
ATOM 3430 C CA . ILE B 1 201 ? 10.906 1.354 5.934 1 98.56 201 ILE B CA 1
ATOM 3431 C C . ILE B 1 201 ? 9.555 1.983 5.613 1 98.56 201 ILE B C 1
ATOM 3433 O O . ILE B 1 201 ? 9.484 3.121 5.141 1 98.56 201 ILE B O 1
ATOM 3437 N N . LEU B 1 202 ? 8.516 1.21 5.855 1 98.44 202 LEU B N 1
ATOM 3438 C CA . LEU B 1 202 ? 7.148 1.666 5.609 1 98.44 202 LEU B CA 1
ATOM 3439 C C . LEU B 1 202 ? 6.449 2.016 6.922 1 98.44 202 LEU B C 1
ATOM 3441 O O . LEU B 1 202 ? 6.273 1.152 7.785 1 98.44 202 LEU B O 1
ATOM 3445 N N . MET B 1 203 ? 5.926 3.23 7.016 1 97.62 203 MET B N 1
ATOM 3446 C CA . MET B 1 203 ? 5.359 3.709 8.273 1 97.62 203 MET B CA 1
ATOM 3447 C C . MET B 1 203 ? 3.834 3.711 8.219 1 97.62 203 MET B C 1
ATOM 3449 O O . MET B 1 203 ? 3.176 4.109 9.18 1 97.62 203 MET B O 1
ATOM 3453 N N . GLU B 1 204 ? 3.238 3.252 7.129 1 97.56 204 GLU B N 1
ATOM 3454 C CA . GLU B 1 204 ? 1.848 3.531 6.785 1 97.56 204 GLU B CA 1
ATOM 3455 C C . GLU B 1 204 ? 1.67 4.98 6.344 1 97.56 204 GLU B C 1
ATOM 3457 O O . GLU B 1 204 ? 2.334 5.883 6.863 1 97.56 204 GLU B O 1
ATOM 3462 N N . HIS B 1 205 ? 0.787 5.207 5.445 1 98.31 205 HIS B N 1
ATOM 3463 C CA . HIS B 1 205 ? 0.685 6.453 4.699 1 98.31 205 HIS B CA 1
ATOM 3464 C C . HIS B 1 205 ? 0.578 7.652 5.637 1 98.31 205 HIS B C 1
ATOM 3466 O O . HIS B 1 205 ? 1.472 8.5 5.672 1 98.31 205 HIS B O 1
ATOM 3472 N N . SER B 1 206 ? -0.449 7.684 6.434 1 98.19 206 SER B N 1
ATOM 3473 C CA . SER B 1 206 ? -0.699 8.891 7.211 1 98.19 206 SER B CA 1
ATOM 3474 C C . SER B 1 206 ? 0.196 8.953 8.445 1 98.19 206 SER B C 1
ATOM 3476 O O . SER B 1 206 ? 0.457 10.031 8.977 1 98.19 206 SER B O 1
ATOM 3478 N N . ASN B 1 207 ? 0.708 7.832 8.906 1 98.19 207 ASN B N 1
ATOM 3479 C CA . ASN B 1 207 ? 1.641 7.848 10.031 1 98.19 207 ASN B CA 1
ATOM 3480 C C . ASN B 1 207 ? 2.957 8.523 9.656 1 98.19 207 ASN B C 1
ATOM 3482 O O . ASN B 1 207 ? 3.549 9.234 10.469 1 98.19 207 ASN B O 1
ATOM 3486 N N . SER B 1 208 ? 3.375 8.266 8.391 1 98.31 208 SER B N 1
ATOM 3487 C CA . SER B 1 208 ? 4.598 8.914 7.926 1 98.31 208 SER B CA 1
ATOM 3488 C C . SER B 1 208 ? 4.434 10.43 7.887 1 98.31 208 SER B C 1
ATOM 3490 O O . SER B 1 208 ? 5.422 11.164 7.945 1 98.31 208 SER B O 1
ATOM 3492 N N . GLU B 1 209 ? 3.232 10.852 7.773 1 98.62 209 GLU B N 1
ATOM 3493 C CA . GLU B 1 209 ? 2.908 12.281 7.738 1 98.62 209 GLU B CA 1
ATOM 3494 C C . GLU B 1 209 ? 2.658 12.828 9.141 1 98.62 209 GLU B C 1
ATOM 3496 O O . GLU B 1 209 ? 3.152 13.898 9.492 1 98.62 209 GLU B O 1
ATOM 3501 N N . ARG B 1 210 ? 1.99 12.102 9.93 1 98.12 210 ARG B N 1
ATOM 3502 C CA . ARG B 1 210 ? 1.54 12.516 11.25 1 98.12 210 ARG B CA 1
ATOM 3503 C C . ARG B 1 210 ? 2.725 12.766 12.18 1 98.12 210 ARG B C 1
ATOM 3505 O O . ARG B 1 210 ? 2.658 13.617 13.062 1 98.12 210 ARG B O 1
ATOM 3512 N N . ILE B 1 211 ? 3.816 12.078 11.93 1 98 211 ILE B N 1
ATOM 3513 C CA . ILE B 1 211 ? 5.012 12.234 12.75 1 98 211 ILE B CA 1
ATOM 3514 C C . ILE B 1 211 ? 5.488 13.68 12.703 1 98 211 ILE B C 1
ATOM 3516 O O . ILE B 1 211 ? 6.219 14.133 13.586 1 98 211 ILE B O 1
ATOM 3520 N N . CYS B 1 212 ? 5.02 14.469 11.719 1 98.31 212 CYS B N 1
ATOM 3521 C CA . CYS B 1 212 ? 5.508 15.828 11.477 1 98.31 212 CYS B CA 1
ATOM 3522 C C . CYS B 1 212 ? 4.59 16.859 12.117 1 98.31 212 CYS B C 1
ATOM 3524 O O . CYS B 1 212 ? 4.91 18.047 12.148 1 98.31 212 CYS B O 1
ATOM 3526 N N . LEU B 1 213 ? 3.432 16.438 12.656 1 98.25 213 LEU B N 1
ATOM 3527 C CA . LEU B 1 213 ? 2.414 17.391 13.086 1 98.25 213 LEU B CA 1
ATOM 3528 C C . LEU B 1 213 ? 2.918 18.25 14.242 1 98.25 213 LEU B C 1
ATOM 3530 O O . LEU B 1 213 ? 2.572 19.422 14.352 1 98.25 213 LEU B O 1
ATOM 3534 N N . GLY B 1 214 ? 3.697 17.672 15.125 1 97.56 214 GLY B N 1
ATOM 3535 C CA . GLY B 1 214 ? 4.273 18.469 16.203 1 97.56 214 GLY B CA 1
ATOM 3536 C C . GLY B 1 214 ? 5.156 19.594 15.695 1 97.56 214 GLY B C 1
ATOM 3537 O O . GLY B 1 214 ? 5.074 20.719 16.188 1 97.56 214 GLY B O 1
ATOM 3538 N N . HIS B 1 215 ? 5.965 19.234 14.742 1 97.81 215 HIS B N 1
ATOM 3539 C CA . HIS B 1 215 ? 6.867 20.219 14.148 1 97.81 215 HIS B CA 1
ATOM 3540 C C . HIS B 1 215 ? 6.086 21.328 13.438 1 97.81 215 HIS B C 1
ATOM 3542 O O . HIS B 1 215 ? 6.402 22.516 13.586 1 97.81 215 HIS B O 1
ATOM 3548 N N . ILE B 1 216 ? 5.086 20.969 12.734 1 97.94 216 ILE B N 1
ATOM 3549 C CA . ILE B 1 216 ? 4.246 21.906 12.008 1 97.94 216 ILE B CA 1
ATOM 3550 C C . ILE B 1 216 ? 3.506 22.812 12.992 1 97.94 216 ILE B C 1
ATOM 3552 O O . ILE B 1 216 ? 3.404 24.016 12.781 1 97.94 216 ILE B O 1
ATOM 3556 N N . SER B 1 217 ? 3.012 22.219 14.016 1 98.25 217 SER B N 1
ATOM 3557 C CA . SER B 1 217 ? 2.32 22.969 15.062 1 98.25 217 SER B CA 1
ATOM 3558 C C . SER B 1 217 ? 3.227 24.047 15.664 1 98.25 217 SER B C 1
ATOM 3560 O O . SER B 1 217 ? 2.797 25.172 15.867 1 98.25 217 SER B O 1
ATOM 3562 N N . ALA B 1 218 ? 4.434 23.703 15.93 1 98.12 218 ALA B N 1
ATOM 3563 C CA . ALA B 1 218 ? 5.395 24.641 16.516 1 98.12 218 ALA B CA 1
ATOM 3564 C C . ALA B 1 218 ? 5.652 25.812 15.562 1 98.12 218 ALA B C 1
ATOM 3566 O O . ALA B 1 218 ? 5.695 26.969 15.992 1 98.12 218 ALA B O 1
ATOM 3567 N N . LYS B 1 219 ? 5.832 25.531 14.312 1 97.69 219 LYS B N 1
ATOM 3568 C CA . LYS B 1 219 ? 6.055 26.578 13.32 1 97.69 219 LYS B CA 1
ATOM 3569 C C . LYS B 1 219 ? 4.848 27.5 13.219 1 97.69 219 LYS B C 1
ATOM 3571 O O . LYS B 1 219 ? 5.004 28.734 13.125 1 97.69 219 LYS B O 1
ATOM 3576 N N . LEU B 1 220 ? 3.697 26.875 13.172 1 97.31 220 LEU B N 1
ATOM 3577 C CA . LEU B 1 220 ? 2.459 27.641 13.078 1 97.31 220 LEU B CA 1
ATOM 3578 C C . LEU B 1 220 ? 2.283 28.547 14.289 1 97.31 220 LEU B C 1
ATOM 3580 O O . LEU B 1 220 ? 1.834 29.688 14.156 1 97.31 220 LEU B O 1
ATOM 3584 N N . LYS B 1 221 ? 2.617 28.047 15.438 1 97.44 221 LYS B N 1
ATOM 3585 C CA . LYS B 1 221 ? 2.523 28.828 16.672 1 97.44 221 LYS B CA 1
ATOM 3586 C C . LYS B 1 221 ? 3.449 30.031 16.625 1 97.44 221 LYS B C 1
ATOM 3588 O O . LYS B 1 221 ? 3.104 31.109 17.141 1 97.44 221 LYS B O 1
ATOM 3593 N N . GLU B 1 222 ? 4.566 29.859 16.062 1 97.81 222 GLU B N 1
ATOM 3594 C CA . GLU B 1 222 ? 5.504 30.969 15.906 1 97.81 222 GLU B CA 1
ATOM 3595 C C . GLU B 1 222 ? 4.914 32.062 15.023 1 97.81 222 GLU B 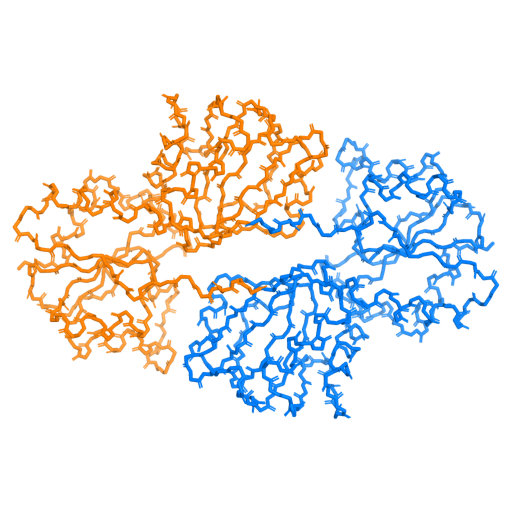C 1
ATOM 3597 O O . GLU B 1 222 ? 5.102 33.25 15.297 1 97.81 222 GLU B O 1
ATOM 3602 N N . GLU B 1 223 ? 4.23 31.672 14.016 1 96.88 223 GLU B N 1
ATOM 3603 C CA . GLU B 1 223 ? 3.674 32.625 13.055 1 96.88 223 GLU B CA 1
ATOM 3604 C C . GLU B 1 223 ? 2.381 33.25 13.57 1 96.88 223 GLU B C 1
ATOM 3606 O O . GLU B 1 223 ? 2.031 34.344 13.195 1 96.88 223 GLU B O 1
ATOM 3611 N N . LEU B 1 224 ? 1.662 32.469 14.406 1 97.06 224 LEU B N 1
ATOM 3612 C CA . LEU B 1 224 ? 0.374 32.875 14.938 1 97.06 224 LEU B CA 1
ATOM 3613 C C . LEU B 1 224 ? 0.341 32.75 16.453 1 97.06 224 LEU B C 1
ATOM 3615 O O . LEU B 1 224 ? -0.446 31.984 17 1 97.06 224 LEU B O 1
ATOM 3619 N N . PRO B 1 225 ? 1.006 33.688 17.141 1 96.5 225 PRO B N 1
ATOM 3620 C CA . PRO B 1 225 ? 1.128 33.531 18.594 1 96.5 225 PRO B CA 1
ATOM 3621 C C . PRO B 1 225 ? -0.199 33.75 19.312 1 96.5 225 PRO B C 1
ATOM 3623 O O . PRO B 1 225 ? -0.376 33.281 20.438 1 96.5 225 PRO B O 1
ATOM 3626 N N . GLU B 1 226 ? -1.118 34.375 18.703 1 96.06 226 GLU B N 1
ATOM 3627 C CA . GLU B 1 226 ? -2.387 34.688 19.359 1 96.06 226 GLU B CA 1
ATOM 3628 C C . GLU B 1 226 ? -3.379 33.531 19.203 1 96.06 226 GLU B C 1
ATOM 3630 O O . GLU B 1 226 ? -4.461 33.562 19.797 1 96.06 226 GLU B O 1
ATOM 3635 N N . TYR B 1 227 ? -3.023 32.531 18.375 1 97.25 227 TYR B N 1
ATOM 3636 C CA . TYR B 1 227 ? -3.922 31.422 18.109 1 97.25 227 TYR B CA 1
ATOM 3637 C C . TYR B 1 227 ? -3.637 30.266 19.062 1 97.25 227 TYR B C 1
ATOM 3639 O O . TYR B 1 227 ? -2.492 30.062 19.484 1 97.25 227 TYR B O 1
ATOM 3647 N N . GLU B 1 228 ? -4.652 29.594 19.453 1 97.56 228 GLU B N 1
ATOM 3648 C CA . GLU B 1 228 ? -4.516 28.297 20.109 1 97.56 228 GLU B CA 1
ATOM 3649 C C . GLU B 1 228 ? -4.5 27.172 19.094 1 97.56 228 GLU B C 1
ATOM 3651 O O . GLU B 1 228 ? -5.445 27.016 18.312 1 97.56 228 GLU B O 1
ATOM 3656 N N . ILE B 1 229 ? -3.441 26.391 19.094 1 97.81 229 ILE B N 1
ATOM 3657 C CA . ILE B 1 229 ? -3.266 25.344 18.094 1 97.81 229 ILE B CA 1
ATOM 3658 C C . ILE B 1 229 ? -3.428 23.984 18.734 1 97.81 229 ILE B C 1
ATOM 3660 O O . ILE B 1 229 ? -2.744 23.656 19.719 1 97.81 229 ILE B O 1
ATOM 3664 N N . PHE B 1 230 ? -4.348 23.172 18.219 1 98 230 PHE B N 1
ATOM 3665 C CA . PHE B 1 230 ? -4.582 21.797 18.656 1 98 230 PHE B CA 1
ATOM 3666 C C . PHE B 1 230 ? -4.148 20.812 17.562 1 98 230 PHE B C 1
ATOM 3668 O O . PHE B 1 230 ? -4.355 21.062 16.375 1 98 230 PHE B O 1
ATOM 3675 N N . VAL B 1 231 ? -3.525 19.75 17.969 1 98.38 231 VAL B N 1
ATOM 3676 C CA . VAL B 1 231 ? -3.338 18.594 17.094 1 98.38 231 VAL B CA 1
ATOM 3677 C C . VAL B 1 231 ? -4.422 17.562 17.359 1 98.38 231 VAL B C 1
ATOM 3679 O O . VAL B 1 231 ? -4.652 17.188 18.516 1 98.38 231 VAL B O 1
ATOM 3682 N N . SER B 1 232 ? -5.023 17.141 16.359 1 98.44 232 SER B N 1
ATOM 3683 C CA . SER B 1 232 ? -6.156 16.234 16.531 1 98.44 232 SER B CA 1
ATOM 3684 C C . SER B 1 232 ? -5.75 14.977 17.297 1 98.44 232 SER B C 1
ATOM 3686 O O . SER B 1 232 ? -4.711 14.375 17.016 1 98.44 232 SER B O 1
ATOM 3688 N N . LYS B 1 233 ? -6.594 14.602 18.172 1 97.69 233 LYS B N 1
ATOM 3689 C CA . LYS B 1 233 ? -6.391 13.375 18.922 1 97.69 233 LYS B CA 1
ATOM 3690 C C . LYS B 1 233 ? -7.152 12.211 18.297 1 97.69 233 LYS B C 1
ATOM 3692 O O . LYS B 1 233 ? -6.895 11.047 18.625 1 97.69 233 LYS B O 1
ATOM 3697 N N . ASN B 1 234 ? -8.016 12.555 17.406 1 96.88 234 ASN B N 1
ATOM 3698 C CA . ASN B 1 234 ? -8.852 11.523 16.797 1 96.88 234 ASN B CA 1
ATOM 3699 C C . ASN B 1 234 ? -8.32 11.102 15.43 1 96.88 234 ASN B C 1
ATOM 3701 O O . ASN B 1 234 ? -8.742 10.086 14.883 1 96.88 234 ASN B O 1
ATOM 3705 N N . ASP B 1 235 ? -7.426 11.93 14.867 1 96.62 235 ASP B N 1
ATOM 3706 C CA . ASP B 1 235 ? -6.789 11.562 13.609 1 96.62 235 ASP B CA 1
ATOM 3707 C C . ASP B 1 235 ? -5.883 10.344 13.789 1 96.62 235 ASP B C 1
ATOM 3709 O O . ASP B 1 235 ? -5 10.344 14.648 1 96.62 235 ASP B O 1
ATOM 3713 N N . LYS B 1 236 ? -6.133 9.352 13.039 1 95.5 236 LYS B N 1
ATOM 3714 C CA . LYS B 1 236 ? -5.312 8.148 13.109 1 95.5 236 LYS B CA 1
ATOM 3715 C C . LYS B 1 236 ? -5.273 7.43 11.766 1 95.5 236 LYS B C 1
ATOM 3717 O O . LYS B 1 236 ? -6.184 7.582 10.945 1 95.5 236 LYS B O 1
ATOM 3722 N N . ASP B 1 237 ? -4.203 6.723 11.586 1 97.12 237 ASP B N 1
ATOM 3723 C CA . ASP B 1 237 ? -4.133 5.879 10.391 1 97.12 237 ASP B CA 1
ATOM 3724 C C . ASP B 1 237 ? -5.191 4.777 10.438 1 97.12 237 ASP B C 1
ATOM 3726 O O . ASP B 1 237 ? -5.438 4.191 11.5 1 97.12 237 ASP B O 1
ATOM 3730 N N . PRO B 1 238 ? -5.812 4.488 9.336 1 96.75 238 PRO B N 1
ATOM 3731 C CA . PRO B 1 238 ? -6.895 3.502 9.359 1 96.75 238 PRO B CA 1
ATOM 3732 C C . PRO B 1 238 ? -6.391 2.078 9.586 1 96.75 238 PRO B C 1
ATOM 3734 O O . PRO B 1 238 ? -7.184 1.178 9.875 1 96.75 238 PRO B O 1
ATOM 3737 N N . VAL B 1 239 ? -5.156 1.819 9.414 1 97.25 239 VAL B N 1
ATOM 3738 C CA . VAL B 1 239 ? -4.617 0.463 9.453 1 97.25 239 VAL B CA 1
ATOM 3739 C C . VAL B 1 239 ? -4.223 0.109 10.891 1 97.25 239 VAL B C 1
ATOM 3741 O O . VAL B 1 239 ? -3.549 0.891 11.562 1 97.25 239 VAL B O 1
ATOM 3744 N N . THR B 1 240 ? -4.684 -0.953 11.328 1 94.94 240 THR B N 1
ATOM 3745 C CA . THR B 1 240 ? -4.215 -1.578 12.562 1 94.94 240 THR B CA 1
ATOM 3746 C C . THR B 1 240 ? -3.537 -2.914 12.266 1 94.94 240 THR B C 1
ATOM 3748 O O . THR B 1 240 ? -4.047 -3.713 11.477 1 94.94 240 THR B O 1
ATOM 3751 N N . ILE B 1 241 ? -2.43 -3.117 12.852 1 93.5 241 ILE B N 1
ATOM 3752 C CA . ILE B 1 241 ? -1.72 -4.379 12.664 1 93.5 241 ILE B CA 1
ATOM 3753 C C . ILE B 1 241 ? -2.041 -5.324 13.82 1 93.5 241 ILE B C 1
ATOM 3755 O O . ILE B 1 241 ? -1.885 -4.961 14.992 1 93.5 241 ILE B O 1
ATOM 3759 N N . LEU B 1 242 ? -2.498 -6.484 13.492 1 87.56 242 LEU B N 1
ATOM 3760 C CA . LEU B 1 242 ? -2.848 -7.5 14.477 1 87.56 242 LEU B CA 1
ATOM 3761 C C . LEU B 1 242 ? -1.871 -8.672 14.422 1 87.56 242 LEU B C 1
ATOM 3763 O O . LEU B 1 242 ? -1.494 -9.117 13.336 1 87.56 242 LEU B O 1
#

Radius of gyration: 24.38 Å; Cα contacts (8 Å, |Δi|>4): 1020; chains: 2; bounding box: 49×73×47 Å

Sequence (484 aa):
MSIHEVSKAIDRFASLRRAKTDWDNVGVIVDSGTQDKKILLTIDLTEPVLEECIHLGVKNVVAYHPIIFKAVKKLGSKESIVIGCIKNGINVFTPHSALDPLMNTYVYNMINSGPFFYKKNCGPNTSTIGNAIRILKERSGLESFRICLAREHTMESVPEFMHVGVGATFRNVLLKNSIVITGEMSHHDLLSCIANGASVILMEHSNSERICLGHISAKLKEELPEYEIFVSKNDKDPVTILMSIHEVSKAIDRFASLRRAKTDWDNVGVIVDSGTQDKKILLTIDLTEPVLEECIHLGVKNVVAYHPIIFKAVKKLGSKESIVIGCIKNGINVFTPHSALDPLMNTYVYNMINSGPFFYKKNCGPNTSTIGNAIRILKERSGLESFRICLAREHTMESVPEFMHVGVGATFRNVLLKNSIVITGEMSHHDLLSCIANGASVILMEHSNSERICLGHISAKLKEELPEYEIFVSKNDKDPVTIL

Foldseek 3Di:
DFLVLLQVLCCVVQNLVPAPPVQFDFFWPDGLPDDDQAEEEFADQDPVQLVVCLVVVHQEYEYQHDLDRDDDPDCDPSSVSVVSSNVSNHIYGYSHRSCFLVLLVVLVVLQDDDDQDSVVQKDFWDDFQLSSVVSLCVLLVDDDKDKQFAPPHDSRDTFGMEGETAAEPDDPDQDARYEYEYADDDPVVSVNCNPRGYMYIHCHRVSSVLSCRVVVQVSSCVSRVSHHYHYGPRHDHPDDDD/DFLVLLQVLCCVVQNLVPAPPPQFDFFWPDGLPDDDQAEEEFADQDPVLLVVCLVVVHQEYEYQHDLDRDDDPDCDPSSVSVVSNNVSNHIYGYSHRSCFLVLLVVLCVLQDDFDADSVVQKDFWDDFQLSSVVSLCVLLVDDDKDKQFAPPHDSRDTFGMEGETAAEPDDPDQDARYEYEYADDDPVVSVNCNPRGYMYIHCHRVSSVLSCRVVVQVSSCVSRVSHHYHYGPRHDHPDDDD

InterPro domains:
  IPR002678 DUF34/NIF3 [PF01784] (1-238)
  IPR002678 DUF34/NIF3 [PTHR13799] (1-100)
  IPR036069 DUF34/NIF3 superfamily [SSF102705] (1-238)

Organism: Encephalitozoon cuniculi (strain GB-M1) (NCBI:txid284813)

Nearest PDB structures (foldseek):
  2nyd-assembly1_A-3  TM=8.017E-01  e=1.967E-17  Staphylococcus aureus subsp. aureus N315
  3lnl-assembly1_A  TM=7.733E-01  e=1.296E-16  Staphylococcus aureus subsp. aureus N315
  2nyd-assembly1_B-3  TM=7.823E-01  e=3.542E-16  Staphylococcus aureus subsp. aureus N315
  2gx8-assembly1_C-2  TM=7.524E-01  e=2.334E-15  Bacillus cereus ATCC 14579
  2yyb-assembly1_A  TM=8.099E-01  e=1.129E-11  Thermus thermophilus HB8

Secondary structure (DSSP, 8-state):
--HHHHHHHHHTTS-GGGS-TTT---EEEE------SEEEEESS--HHHHHHHHHHT--EEEESS-S--S--S--SGGGHHHHHHHHTT-EEEE-GGGGHHHHHHHHHHHH--S--BTTTTEEE--S-HHHHHHHHHHHH--S--EEE--TT--TT---SEEEEETTT--SS----SEEEEES---HHHHHHHHHTTEEEEE--HHHHHHTTHHHHHHHHHHH-TTSEEEE-SS---S-EE-/--HHHHHHHHHTTS-GGGS-TTT---EEEE------SEEEEESS--HHHHHHHHHHT--EEEESS-S--S--S--SGGGHHHHHHHHTT-EEEE-GGGGHHHHHHHHHHHH--S--BTTTTEEE--S-HHHHHHHHHHHH--S--EEE--TT--TT---SEEEEETTT--SS----SEEEEES---HHHHHHHHHTTEEEEE--HHHHHHTTHHHHHHHHHHH-TTSEEEE-SS---S-EE-

pLDDT: mean 95.46, std 4.78, range [68.25, 98.81]